Protein AF-0000000078882960 (afdb_homodimer)

Foldseek 3Di:
DPPPPCLFFAAAAEAPQAQNQAQCCVVPVQRHQALVVLLVRLVLCLPPCVVVLRHAEREYEPNQWDQDADPVRETWGDCVRYVVTLLVSQVSSVVSVHAYHYEAECACADPVGGGHCVVPLLRHLLVCVVSVHAEYEYHHPNHDLVCLLPRQQVSLVSNVVNVRHHAYEYQNQQVCVVVVHDDPLQSVLVRHQEYENHDEAHQALVSLVVLVVVCQVCVVPQQVSWRRRYAYASYEQAQQHDHDDLQLSLVSLQLCLLQLHRYYHHYRSVRGDPSSVLNSSLSLSSCSSRASRGGGKHWLDFADDDQRNQWTKIWHAGPPLKMKIKTFGQGDPWWDKDKDFQVSSVADQKWWKAFRSVRDTPGIDGGIDIDTATHSHITMIMIGHD/DPPPPCLFFAAAAEAPQAQNQAQCCVVPVQRHQALVVLLVRLVLCLPPCVVVLRHAEREYEPNQWDQDADPVRETWGDCVRYVVTLLVSQVSSVVSVHAYHYEAECACADPVGGGHPVPPLLRHLLVCVVSVHAEYAYHHPNHDLVCLLPRQQVSLVSNVVNVRHHAYEYQNQCVCVVVVHDDPLQSVLVRHQEYENHDEAHQALVSLVVLVVVCQVCVVPQQVSWRRRYAYASYEQAQQHDHDDLQLSLVSLQQCLLQLHRYYHHYRSVRGDPSSVLNSSLSLSSCSSRASRGGHKHWLDAADDDQRNQWTKIWHAGPPLKMKIKTFGQGDPWWDKDKDFQVSSVADQKWWKAFRSVRDTPGIDGGIDIDTATHSHITMIMIGHD

Solvent-accessible surface area (backbone atoms only — not comparable to full-atom values): 38660 Å² total; per-residue (Å²): 52,92,78,79,52,48,50,36,51,53,31,23,34,34,43,45,64,55,40,46,75,32,72,53,45,87,86,35,61,85,54,18,60,29,51,64,46,56,53,50,49,44,51,43,32,53,72,68,51,35,40,82,69,54,36,37,32,47,27,45,41,72,68,51,52,26,81,56,60,43,98,87,67,36,80,37,53,22,59,85,44,26,68,75,34,62,42,51,49,25,52,54,32,41,73,60,75,33,39,28,24,38,50,51,14,47,5,68,22,25,83,86,67,34,67,32,28,59,94,38,43,59,59,44,37,45,50,42,47,74,29,58,44,35,28,38,40,34,42,51,34,76,46,64,55,85,50,43,80,55,48,51,48,49,42,36,52,36,35,57,70,62,70,51,78,51,50,36,34,31,32,62,40,23,54,22,43,75,71,72,43,82,64,60,54,69,63,46,27,60,46,20,37,26,32,29,61,59,74,82,58,51,39,36,58,67,38,52,52,51,51,53,48,51,50,54,77,40,39,84,67,51,36,80,57,27,30,61,6,13,31,54,31,81,47,63,41,48,56,46,50,39,35,45,10,73,35,34,34,47,30,51,54,51,52,38,23,33,43,28,25,42,49,27,37,16,48,54,76,92,71,47,46,68,68,35,50,53,57,77,58,34,62,60,51,49,46,57,25,49,30,75,61,26,47,38,27,47,70,76,44,66,38,85,50,83,73,39,50,34,30,36,30,33,32,20,65,36,60,94,74,21,34,39,36,35,37,35,22,65,32,44,70,53,64,44,78,48,72,50,51,31,65,82,73,75,46,63,58,49,30,33,37,28,34,47,86,76,70,37,79,76,46,76,36,66,51,38,53,70,46,81,21,44,30,34,14,55,45,44,32,41,39,34,75,107,53,93,79,78,53,47,51,39,50,54,31,24,35,33,44,45,63,56,39,46,76,32,70,53,45,87,86,35,63,86,56,18,59,32,54,64,48,56,52,50,47,43,50,43,31,54,73,67,52,35,42,83,69,51,37,38,34,46,27,45,41,72,70,52,52,28,79,55,60,42,98,86,66,35,81,38,54,22,59,84,45,27,68,75,36,62,41,49,50,25,53,54,34,41,74,61,75,32,37,30,24,38,48,50,14,46,6,68,22,25,83,86,68,34,68,31,27,60,93,38,42,58,59,43,37,45,49,43,48,75,28,57,44,34,28,39,40,34,41,52,34,76,46,66,54,85,50,43,82,56,47,52,47,50,43,35,53,37,35,56,70,63,72,52,80,52,49,37,34,32,32,61,40,22,55,23,44,75,72,72,43,81,66,61,54,70,62,47,27,59,47,20,36,27,30,28,60,60,72,83,57,52,40,37,57,69,40,53,53,50,50,51,49,52,50,54,76,38,38,86,68,51,35,81,59,28,30,60,6,12,29,54,30,82,46,62,40,49,56,47,50,40,33,45,9,73,35,34,35,47,31,53,53,52,50,38,23,33,43,28,25,42,47,27,37,14,49,55,74,93,70,47,45,68,69,36,51,53,55,77,60,34,62,59,50,50,45,57,26,48,29,75,60,28,47,39,27,45,69,76,44,65,37,85,50,81,73,38,50,35,31,37,31,33,32,19,64,37,60,94,74,21,34,39,38,36,38,35,21,64,32,44,70,52,63,44,78,47,72,50,52,32,64,84,73,75,44,63,57,48,30,33,38,29,34,48,86,77,71,38,78,76,47,75,39,66,52,38,55,70,45,82,21,44,30,35,14,56,44,46,32,39,38,35,75,106

Nearest PDB structures (foldseek):
  1ktb-assembly1_A  TM=9.654E-01  e=6.457E-62  Gallus gallus
  3lx9-assembly1_B  TM=9.699E-01  e=4.611E-60  Homo sapiens
  3tv8-assembly1_B  TM=9.678E-01  e=2.195E-60  Homo sapiens
  3igu-assembly1_B  TM=9.590E-01  e=9.686E-60  Homo sapiens
  1r47-assembly1_A  TM=9.610E-01  e=4.871E-55  Homo sapiens

Organism: Nematostella vectensis (NCBI:txid45351)

Structure (mmCIF, N/CA/C/O backbone):
data_AF-0000000078882960-model_v1
#
loop_
_entity.id
_entity.type
_entity.pdbx_description
1 polymer Alpha-galactosidase
#
loop_
_atom_site.group_PDB
_atom_site.id
_atom_site.type_symbol
_atom_site.label_atom_id
_atom_site.label_alt_id
_atom_site.label_comp_id
_atom_site.label_asym_id
_atom_site.label_entity_id
_atom_site.label_seq_id
_atom_site.pdbx_PDB_ins_code
_atom_site.Cartn_x
_atom_site.Cartn_y
_atom_site.Cartn_z
_atom_site.occupancy
_atom_site.B_iso_or_equiv
_atom_site.auth_seq_id
_atom_site.auth_comp_id
_atom_site.auth_asym_id
_atom_site.auth_atom_id
_atom_site.pdbx_PDB_model_num
ATOM 1 N N . MET A 1 1 ? -10.539 -30.156 -17.156 1 72.12 1 MET A N 1
ATOM 2 C CA . MET A 1 1 ? -10.047 -31.531 -17.188 1 72.12 1 MET A CA 1
ATOM 3 C C . MET A 1 1 ? -10.773 -32.406 -16.172 1 72.12 1 MET A C 1
ATOM 5 O O . MET A 1 1 ? -11.125 -31.922 -15.094 1 72.12 1 MET A O 1
ATOM 9 N N . ASP A 1 2 ? -11.188 -33.531 -16.516 1 74.94 2 ASP A N 1
ATOM 10 C CA . ASP A 1 2 ? -11.922 -34.406 -15.617 1 74.94 2 ASP A CA 1
ATOM 11 C C . ASP A 1 2 ? -11.039 -35.562 -15.117 1 74.94 2 ASP A C 1
ATOM 13 O O . ASP A 1 2 ? -11.344 -36.719 -15.344 1 74.94 2 ASP A O 1
ATOM 17 N N . ASP A 1 3 ? -9.938 -35.156 -14.453 1 86.38 3 ASP A N 1
ATOM 18 C CA . ASP A 1 3 ? -9 -36.188 -13.992 1 86.38 3 ASP A CA 1
ATOM 19 C C . ASP A 1 3 ? -8.914 -36.188 -12.469 1 86.38 3 ASP A C 1
ATOM 21 O O . ASP A 1 3 ? -8.039 -36.844 -11.898 1 86.38 3 ASP A O 1
ATOM 25 N N . GLY A 1 4 ? -9.75 -35.375 -11.82 1 88.62 4 GLY A N 1
ATOM 26 C CA . GLY A 1 4 ? -9.82 -35.375 -10.367 1 88.62 4 GLY A CA 1
ATOM 27 C C . GLY A 1 4 ? -8.891 -34.375 -9.727 1 88.62 4 GLY A C 1
ATOM 28 O O . GLY A 1 4 ? -8.883 -34.219 -8.5 1 88.62 4 GLY A O 1
ATOM 29 N N . LEU A 1 5 ? -8.133 -33.688 -10.492 1 93.25 5 LEU A N 1
ATOM 30 C CA . LEU A 1 5 ? -7.262 -32.656 -9.969 1 93.25 5 LEU A CA 1
ATOM 31 C C . LEU A 1 5 ? -7.988 -31.312 -9.914 1 93.25 5 LEU A C 1
ATOM 33 O O . LEU A 1 5 ? -8.953 -31.094 -10.648 1 93.25 5 LEU A O 1
ATOM 37 N N . ALA A 1 6 ? -7.574 -30.453 -8.992 1 96.56 6 ALA A N 1
ATOM 38 C CA . ALA A 1 6 ? -8.016 -29.062 -8.898 1 96.56 6 ALA A CA 1
ATOM 39 C C . ALA A 1 6 ? -9.539 -28.984 -8.773 1 96.56 6 ALA A C 1
ATOM 41 O O . ALA A 1 6 ? -10.18 -28.219 -9.492 1 96.56 6 ALA A O 1
ATOM 42 N N . LEU A 1 7 ? -10.117 -29.781 -7.945 1 97.62 7 LEU A N 1
ATOM 43 C CA . LEU A 1 7 ? -11.562 -29.719 -7.746 1 97.62 7 LEU A CA 1
ATOM 44 C C . LEU A 1 7 ? -11.961 -28.453 -7.012 1 97.62 7 LEU A C 1
ATOM 46 O O . LEU A 1 7 ? -13.133 -28.047 -7.043 1 97.62 7 LEU A O 1
ATOM 50 N N . THR A 1 8 ? -11.07 -27.875 -6.254 1 98.25 8 THR A N 1
ATOM 51 C CA . THR A 1 8 ? -11.078 -26.516 -5.754 1 98.25 8 THR A CA 1
ATOM 52 C C . THR A 1 8 ? -9.836 -25.75 -6.215 1 98.25 8 THR A C 1
ATOM 54 O O . THR A 1 8 ? -8.867 -26.359 -6.68 1 98.25 8 THR A O 1
ATOM 57 N N . PRO A 1 9 ? -9.891 -24.453 -6.195 1 98.75 9 PRO A N 1
ATOM 58 C CA . PRO A 1 9 ? -8.688 -23.734 -6.633 1 98.75 9 PRO A CA 1
ATOM 59 C C . PRO A 1 9 ? -7.438 -24.156 -5.863 1 98.75 9 PRO A C 1
ATOM 61 O O . PRO A 1 9 ? -7.461 -24.234 -4.633 1 98.75 9 PRO A O 1
ATOM 64 N N . PRO A 1 10 ? -6.379 -24.469 -6.594 1 98.81 10 PRO A N 1
ATOM 65 C CA . PRO A 1 10 ? -5.164 -24.891 -5.891 1 98.81 10 PRO A CA 1
ATOM 66 C C . PRO A 1 10 ? -4.555 -23.766 -5.055 1 98.81 10 PRO A C 1
ATOM 68 O O . PRO A 1 10 ? -4.742 -22.594 -5.371 1 98.81 10 PRO A O 1
ATOM 71 N N . MET A 1 11 ? -3.871 -24.125 -4.004 1 98.94 11 MET A N 1
ATOM 72 C CA . MET A 1 11 ? -3.207 -23.172 -3.105 1 98.94 11 MET A CA 1
ATOM 73 C C . MET A 1 11 ? -1.736 -23.547 -2.93 1 98.94 11 MET A C 1
ATOM 75 O O . MET A 1 11 ? -1.387 -24.719 -2.865 1 98.94 11 MET A O 1
ATOM 79 N N . GLY A 1 12 ? -0.913 -22.562 -2.865 1 98.88 12 GLY A N 1
ATOM 80 C CA . GLY A 1 12 ? 0.5 -22.828 -2.646 1 98.88 12 GLY A CA 1
ATOM 81 C C . GLY A 1 12 ? 1.344 -21.562 -2.584 1 98.88 12 GLY A C 1
ATOM 82 O O . GLY A 1 12 ? 0.881 -20.531 -2.111 1 98.88 12 GLY A O 1
ATOM 83 N N . TRP A 1 13 ? 2.588 -21.734 -2.809 1 98.88 13 TRP A N 1
ATOM 84 C CA . TRP A 1 13 ? 3.609 -20.688 -2.863 1 98.88 13 TRP A CA 1
ATOM 85 C C . TRP A 1 13 ? 4.371 -20.75 -4.184 1 98.88 13 TRP A C 1
ATOM 87 O O . TRP A 1 13 ? 4.691 -21.828 -4.676 1 98.88 13 TRP A O 1
ATOM 97 N N . MET A 1 14 ? 4.602 -19.594 -4.75 1 98.81 14 MET A N 1
ATOM 98 C CA . MET A 1 14 ? 5.359 -19.516 -5.992 1 98.81 14 MET A CA 1
ATOM 99 C C . MET A 1 14 ? 6.352 -18.359 -5.945 1 98.81 14 MET A C 1
ATOM 101 O O . MET A 1 14 ? 6.016 -17.266 -5.48 1 98.81 14 MET A O 1
ATOM 105 N N . ALA A 1 15 ? 7.449 -18.422 -6.477 1 98.44 15 ALA A N 1
ATOM 106 C CA . ALA A 1 15 ? 8.609 -17.578 -6.18 1 98.44 15 ALA A CA 1
ATOM 107 C C . ALA A 1 15 ? 8.547 -16.266 -6.945 1 98.44 15 ALA A C 1
ATOM 109 O O . ALA A 1 15 ? 9.18 -15.281 -6.555 1 98.44 15 ALA A O 1
ATOM 110 N N . TRP A 1 16 ? 7.812 -16.156 -7.961 1 98.25 16 TRP A N 1
ATOM 111 C CA . TRP A 1 16 ? 8.109 -15.219 -9.039 1 98.25 16 TRP A CA 1
ATOM 112 C C . TRP A 1 16 ? 7.938 -13.773 -8.562 1 98.25 16 TRP A C 1
ATOM 114 O O . TRP A 1 16 ? 8.828 -12.945 -8.75 1 98.25 16 TRP A O 1
ATOM 124 N N . GLU A 1 17 ? 6.863 -13.445 -7.934 1 97.94 17 GLU A N 1
ATOM 125 C CA . GLU A 1 17 ? 6.566 -12.039 -7.668 1 97.94 17 GLU A CA 1
ATOM 126 C C . GLU A 1 17 ? 7.492 -11.477 -6.59 1 97.94 17 GLU A C 1
ATOM 128 O O . GLU A 1 17 ? 7.637 -10.258 -6.465 1 97.94 17 GLU A O 1
ATOM 133 N N . ARG A 1 18 ? 8.117 -12.336 -5.801 1 97.88 18 ARG A N 1
ATOM 134 C CA . ARG A 1 18 ? 9 -11.875 -4.738 1 97.88 18 ARG A CA 1
ATOM 135 C C . ARG A 1 18 ? 10.461 -11.938 -5.176 1 97.88 18 ARG A C 1
ATOM 137 O O . ARG A 1 18 ? 11.234 -11.016 -4.914 1 97.88 18 ARG A O 1
ATOM 144 N N . PHE A 1 19 ? 10.867 -13.031 -5.859 1 98.12 19 PHE A N 1
ATOM 145 C CA . PHE A 1 19 ? 12.289 -13.297 -6.047 1 98.12 19 PHE A CA 1
ATOM 146 C C . PHE A 1 19 ? 12.68 -13.156 -7.512 1 98.12 19 PHE A C 1
ATOM 148 O O . PHE A 1 19 ? 13.859 -13.07 -7.84 1 98.12 19 PHE A O 1
ATOM 155 N N . ARG A 1 20 ? 11.719 -13.195 -8.383 1 97.38 20 ARG A N 1
ATOM 156 C CA . ARG A 1 20 ? 11.945 -12.992 -9.812 1 97.38 20 ARG A CA 1
ATOM 157 C C . ARG A 1 20 ? 13.07 -13.891 -10.32 1 97.38 20 ARG A C 1
ATOM 159 O O . ARG A 1 20 ? 13.172 -15.055 -9.922 1 97.38 20 ARG A O 1
ATOM 166 N N . CYS A 1 21 ? 13.719 -13.5 -11.352 1 97.94 21 CYS A N 1
ATOM 167 C CA . CYS A 1 21 ? 14.836 -14.25 -11.922 1 97.94 21 CYS A CA 1
ATOM 168 C C . CYS A 1 21 ? 16.156 -13.812 -11.297 1 97.94 21 CYS A C 1
ATOM 170 O O . CYS A 1 21 ? 17.109 -13.5 -12.016 1 97.94 21 CYS A O 1
ATOM 172 N N . ASN A 1 22 ? 16.156 -13.727 -9.969 1 97.88 22 ASN A N 1
ATOM 173 C CA . ASN A 1 22 ? 17.422 -13.445 -9.281 1 97.88 22 ASN A CA 1
ATOM 174 C C . ASN A 1 22 ? 18.328 -14.664 -9.273 1 97.88 22 ASN A C 1
ATOM 176 O O . ASN A 1 22 ? 18.125 -15.594 -8.492 1 97.88 22 ASN A O 1
ATOM 180 N N . VAL A 1 23 ? 19.422 -14.625 -10.062 1 98.12 23 VAL A N 1
ATOM 181 C CA . VAL A 1 23 ? 20.312 -15.773 -10.148 1 98.12 23 VAL A CA 1
ATOM 182 C C . VAL A 1 23 ? 21.688 -15.406 -9.602 1 98.12 23 VAL A C 1
ATOM 184 O O . VAL A 1 23 ? 22.672 -16.125 -9.828 1 98.12 23 VAL A O 1
ATOM 187 N N . ASP A 1 24 ? 21.797 -14.25 -8.977 1 97 24 ASP A N 1
ATOM 188 C CA . ASP A 1 24 ? 23.047 -13.828 -8.359 1 97 24 ASP A CA 1
ATOM 189 C C . ASP A 1 24 ? 23.188 -14.391 -6.945 1 97 24 ASP A C 1
ATOM 191 O O . ASP A 1 24 ? 23.125 -13.648 -5.965 1 97 24 ASP A O 1
ATOM 195 N N . CYS A 1 25 ? 23.547 -15.633 -6.871 1 97.75 25 CYS A N 1
ATOM 196 C CA . CYS A 1 25 ? 23.594 -16.312 -5.582 1 97.75 25 CYS A CA 1
ATOM 197 C C . CYS A 1 25 ? 24.875 -15.977 -4.828 1 97.75 25 CYS A C 1
ATOM 199 O O . CYS A 1 25 ? 24.969 -16.188 -3.617 1 97.75 25 CYS A O 1
ATOM 201 N N . ASP A 1 26 ? 25.828 -15.414 -5.484 1 97.06 26 ASP A N 1
ATOM 202 C CA . ASP A 1 26 ? 27.078 -15.016 -4.836 1 97.06 26 ASP A CA 1
ATOM 203 C C . ASP A 1 26 ? 26.859 -13.805 -3.932 1 97.06 26 ASP A C 1
ATOM 205 O O . ASP A 1 26 ? 27.359 -13.773 -2.801 1 97.06 26 ASP A O 1
ATOM 209 N N . ASN A 1 27 ? 26.078 -12.859 -4.457 1 95.25 27 ASN A N 1
ATOM 210 C CA . ASN A 1 27 ? 25.922 -11.609 -3.729 1 95.25 27 ASN A CA 1
ATOM 211 C C . ASN A 1 27 ? 24.578 -11.539 -3.006 1 95.25 27 ASN A C 1
ATOM 213 O O . ASN A 1 27 ? 24.375 -10.688 -2.137 1 95.25 27 ASN A O 1
ATOM 217 N N . ASP A 1 28 ? 23.688 -12.445 -3.35 1 96.56 28 ASP A N 1
ATOM 218 C CA . ASP A 1 28 ? 22.359 -12.453 -2.744 1 96.56 28 ASP A CA 1
ATOM 219 C C . ASP A 1 28 ? 21.891 -13.883 -2.477 1 96.56 28 ASP A C 1
ATOM 221 O O . ASP A 1 28 ? 20.828 -14.289 -2.939 1 96.56 28 ASP A O 1
ATOM 225 N N . PRO A 1 29 ? 22.609 -14.602 -1.669 1 96 29 PRO A N 1
ATOM 226 C CA . PRO A 1 29 ? 22.391 -16.047 -1.517 1 96 29 PRO A CA 1
ATOM 227 C C . PRO A 1 29 ? 21.031 -16.375 -0.885 1 96 29 PRO A C 1
ATOM 229 O O . PRO A 1 29 ? 20.5 -17.453 -1.104 1 96 29 PRO A O 1
ATOM 232 N N . ASP A 1 30 ? 20.453 -15.391 -0.151 1 95.69 30 ASP A N 1
ATOM 233 C CA . ASP A 1 30 ? 19.234 -15.719 0.578 1 95.69 30 ASP A CA 1
ATOM 234 C C . ASP A 1 30 ? 18 -15.445 -0.278 1 95.69 30 ASP A C 1
ATOM 236 O O . ASP A 1 30 ? 16.891 -15.875 0.061 1 95.69 30 ASP A O 1
ATOM 240 N N . GLU A 1 31 ? 18.219 -14.789 -1.434 1 96.94 31 GLU A N 1
ATOM 241 C CA . GLU A 1 31 ? 17.031 -14.398 -2.199 1 96.94 31 GLU A CA 1
ATOM 242 C C . GLU A 1 31 ? 17.172 -14.797 -3.666 1 96.94 31 GLU A C 1
ATOM 244 O O . GLU A 1 31 ? 16.312 -14.477 -4.484 1 96.94 31 GLU A O 1
ATOM 249 N N . CYS A 1 32 ? 18.25 -15.484 -4.02 1 97.94 32 CYS A N 1
ATOM 250 C CA . CYS A 1 32 ? 18.406 -15.969 -5.387 1 97.94 32 CYS A CA 1
ATOM 251 C C . CYS A 1 32 ? 17.656 -17.281 -5.594 1 97.94 32 CYS A C 1
ATOM 253 O O . CYS A 1 32 ? 17.344 -17.984 -4.629 1 97.94 32 CYS A O 1
ATOM 255 N N . ILE A 1 33 ? 17.359 -17.609 -6.855 1 98.69 33 ILE A N 1
ATOM 256 C CA . ILE A 1 33 ? 16.688 -18.844 -7.242 1 98.69 33 ILE A CA 1
ATOM 257 C C . ILE A 1 33 ? 17.656 -20.016 -7.109 1 98.69 33 ILE A C 1
ATOM 259 O O . ILE A 1 33 ? 18.406 -20.312 -8.039 1 98.69 33 ILE A O 1
ATOM 263 N N . HIS A 1 34 ? 17.609 -20.656 -5.969 1 98.19 34 HIS A N 1
ATOM 264 C CA . HIS A 1 34 ? 18.438 -21.797 -5.566 1 98.19 34 HIS A CA 1
ATOM 265 C C . HIS A 1 34 ? 17.641 -22.812 -4.785 1 98.19 34 HIS A C 1
ATOM 267 O O . HIS A 1 34 ? 16.641 -22.469 -4.152 1 98.19 34 HIS A O 1
ATOM 273 N N . GLU A 1 35 ? 18.047 -24.094 -4.84 1 98.12 35 GLU A N 1
ATOM 274 C CA . GLU A 1 35 ? 17.281 -25.156 -4.215 1 98.12 35 GLU A CA 1
ATOM 275 C C . GLU A 1 35 ? 17.031 -24.875 -2.74 1 98.12 35 GLU A C 1
ATOM 277 O O . GLU A 1 35 ? 15.969 -25.203 -2.211 1 98.12 35 GLU A O 1
ATOM 282 N N . ARG A 1 36 ? 17.953 -24.156 -2.053 1 98.38 36 ARG A N 1
ATOM 283 C CA . ARG A 1 36 ? 17.797 -23.875 -0.627 1 98.38 36 ARG A CA 1
ATOM 284 C C . ARG A 1 36 ? 16.641 -22.922 -0.369 1 98.38 36 ARG A C 1
ATOM 286 O O . ARG A 1 36 ? 15.992 -23 0.676 1 98.38 36 ARG A O 1
ATOM 293 N N . LEU A 1 37 ? 16.406 -21.969 -1.275 1 98.75 37 LEU A N 1
ATOM 294 C CA . LEU A 1 37 ? 15.266 -21.078 -1.144 1 98.75 37 LEU A CA 1
ATOM 295 C C . LEU A 1 37 ? 13.961 -21.859 -1.082 1 98.75 37 LEU A C 1
ATOM 297 O O . LEU A 1 37 ? 13.141 -21.641 -0.193 1 98.75 37 LEU A O 1
ATOM 301 N N . PHE A 1 38 ? 13.828 -22.797 -1.964 1 98.88 38 PHE A N 1
ATOM 302 C CA . PHE A 1 38 ? 12.586 -23.562 -2.057 1 98.88 38 PHE A CA 1
ATOM 303 C C . PHE A 1 38 ? 12.469 -24.531 -0.891 1 98.88 38 PHE A C 1
ATOM 305 O O . PHE A 1 38 ? 11.367 -24.766 -0.384 1 98.88 38 PHE A O 1
ATOM 312 N N . MET A 1 39 ? 13.594 -25.125 -0.463 1 98.88 39 MET A N 1
ATOM 313 C CA . MET A 1 39 ? 13.578 -25.953 0.74 1 98.88 39 MET A CA 1
ATOM 314 C C . MET A 1 39 ? 13.133 -25.141 1.953 1 98.88 39 MET A C 1
ATOM 316 O O . MET A 1 39 ? 12.32 -25.594 2.756 1 98.88 39 MET A O 1
ATOM 320 N N . ALA A 1 40 ? 13.641 -23.906 2.07 1 98.75 40 ALA A N 1
ATOM 321 C CA . ALA A 1 40 ? 13.281 -23.031 3.195 1 98.75 40 ALA A CA 1
ATOM 322 C C . ALA A 1 40 ? 11.797 -22.688 3.164 1 98.75 40 ALA A C 1
ATOM 324 O O . ALA A 1 40 ? 11.141 -22.656 4.203 1 98.75 40 ALA A O 1
ATOM 325 N N . MET A 1 41 ? 11.281 -22.375 2.004 1 98.75 41 MET A N 1
ATOM 326 C CA . MET A 1 41 ? 9.859 -22.078 1.884 1 98.75 41 MET A CA 1
ATOM 327 C C . MET A 1 41 ? 9.008 -23.281 2.248 1 98.75 41 MET A C 1
ATOM 329 O O . MET A 1 41 ? 7.973 -23.156 2.9 1 98.75 41 MET A O 1
ATOM 333 N N . ALA A 1 42 ? 9.461 -24.484 1.813 1 98.88 42 ALA A N 1
ATOM 334 C CA . ALA A 1 42 ? 8.758 -25.703 2.18 1 98.88 42 ALA A CA 1
ATOM 335 C C . ALA A 1 42 ? 8.727 -25.891 3.695 1 98.88 42 ALA A C 1
ATOM 337 O O . ALA A 1 42 ? 7.691 -26.234 4.262 1 98.88 42 ALA A O 1
ATOM 338 N N . ASP A 1 43 ? 9.852 -25.641 4.328 1 98.81 43 ASP A N 1
ATOM 339 C CA . ASP A 1 43 ? 9.93 -25.766 5.781 1 98.81 43 ASP A CA 1
ATOM 340 C C . ASP A 1 43 ? 8.961 -24.797 6.465 1 98.81 43 ASP A C 1
ATOM 342 O O . ASP A 1 43 ? 8.258 -25.188 7.402 1 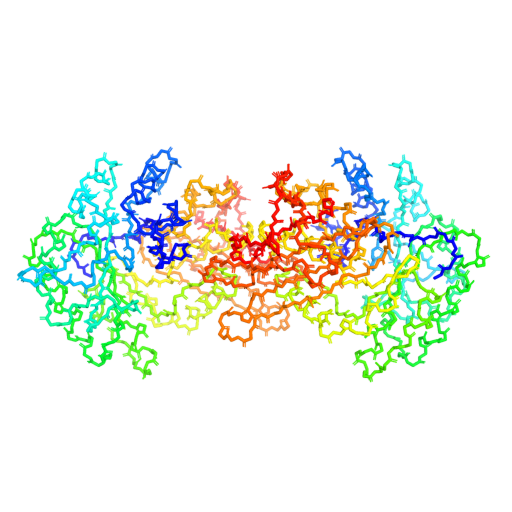98.81 43 ASP A O 1
ATOM 346 N N . GLU A 1 44 ? 8.969 -23.562 5.992 1 98.62 44 GLU A N 1
ATOM 347 C CA . GLU A 1 44 ? 8.07 -22.578 6.578 1 98.62 44 GLU A CA 1
ATOM 348 C C . GLU A 1 44 ? 6.613 -22.969 6.387 1 98.62 44 GLU A C 1
ATOM 350 O O . GLU A 1 44 ? 5.789 -22.781 7.285 1 98.62 44 GLU A O 1
ATOM 355 N N . MET A 1 45 ? 6.27 -23.469 5.227 1 98.62 45 MET A N 1
ATOM 356 C CA . MET A 1 45 ? 4.891 -23.844 4.938 1 98.62 45 MET A CA 1
ATOM 357 C C . MET A 1 45 ? 4.445 -25 5.828 1 98.62 45 MET A C 1
ATOM 359 O O . MET A 1 45 ? 3.287 -25.062 6.246 1 98.62 45 MET A O 1
ATOM 363 N N . MET A 1 46 ? 5.332 -25.891 6.09 1 97.5 46 MET A N 1
ATOM 364 C CA . MET A 1 46 ? 5.02 -27.031 6.938 1 97.5 46 MET A CA 1
ATOM 365 C C . MET A 1 46 ? 4.887 -26.609 8.398 1 97.5 46 MET A C 1
ATOM 367 O O . MET A 1 46 ? 3.994 -27.078 9.109 1 97.5 46 MET A O 1
ATOM 371 N N . CYS A 1 47 ? 5.648 -25.609 8.906 1 94.19 47 CYS A N 1
ATOM 372 C CA . CYS A 1 47 ? 5.789 -25.344 10.328 1 94.19 47 CYS A CA 1
ATOM 373 C C . CYS A 1 47 ? 4.867 -24.203 10.758 1 94.19 47 CYS A C 1
ATOM 375 O O . CYS A 1 47 ? 4.559 -24.062 11.945 1 94.19 47 CYS A O 1
ATOM 377 N N . ASP A 1 48 ? 4.387 -23.469 9.852 1 94.31 48 ASP A N 1
ATOM 378 C CA . ASP A 1 48 ? 3.75 -22.219 10.273 1 94.31 48 ASP A CA 1
ATOM 379 C C . ASP A 1 48 ? 2.277 -22.203 9.867 1 94.31 48 ASP A C 1
ATOM 381 O O . ASP A 1 48 ? 1.724 -21.125 9.602 1 94.31 48 ASP A O 1
ATOM 385 N N . GLY A 1 49 ? 1.693 -23.375 9.703 1 97.19 49 GLY A N 1
ATOM 386 C CA . GLY A 1 49 ? 0.246 -23.469 9.594 1 97.19 49 GLY A CA 1
ATOM 387 C C . GLY A 1 49 ? -0.249 -23.391 8.156 1 97.19 49 GLY A C 1
ATOM 388 O O . GLY A 1 49 ? -1.435 -23.594 7.895 1 97.19 49 GLY A O 1
ATOM 389 N N . TYR A 1 50 ? 0.63 -23.125 7.227 1 98.69 50 TYR A N 1
ATOM 390 C CA . TYR A 1 50 ? 0.218 -22.953 5.836 1 98.69 50 TYR A CA 1
ATOM 391 C C . TYR A 1 50 ? -0.276 -24.266 5.25 1 98.69 50 TYR A C 1
ATOM 393 O O . TYR A 1 50 ? -1.308 -24.312 4.574 1 98.69 50 TYR A O 1
ATOM 401 N N . LEU A 1 51 ? 0.43 -25.344 5.492 1 98.5 51 LEU A N 1
ATOM 402 C CA . LEU A 1 51 ? 0.006 -26.656 5.016 1 98.5 51 LEU A CA 1
ATOM 403 C C . LEU A 1 51 ? -1.371 -27.016 5.566 1 98.5 51 LEU A C 1
ATOM 405 O O . LEU A 1 51 ? -2.24 -27.484 4.824 1 98.5 51 LEU A O 1
ATOM 409 N N . GLU A 1 52 ? -1.593 -26.781 6.824 1 98.25 52 GLU A N 1
ATOM 410 C CA . GLU A 1 52 ? -2.873 -27.062 7.465 1 98.25 52 GLU A CA 1
ATOM 411 C C . GLU A 1 52 ? -3.992 -26.219 6.867 1 98.25 52 GLU A C 1
ATOM 413 O O . GLU A 1 52 ? -5.137 -26.672 6.773 1 98.25 52 GLU A O 1
ATOM 418 N N . ALA A 1 53 ? -3.602 -25 6.418 1 98.69 53 ALA A N 1
ATOM 419 C CA . ALA A 1 53 ? -4.59 -24.094 5.852 1 98.69 53 ALA A CA 1
ATOM 420 C C . ALA A 1 53 ? -4.926 -24.469 4.414 1 98.69 53 ALA A C 1
ATOM 422 O O . ALA A 1 53 ? -5.879 -23.938 3.83 1 98.69 53 ALA A O 1
ATOM 423 N N . GLY A 1 54 ? -4.129 -25.328 3.801 1 98.62 54 GLY A N 1
ATOM 424 C CA . GLY A 1 54 ? -4.465 -25.812 2.475 1 98.62 54 GLY A CA 1
ATOM 425 C C . GLY A 1 54 ? -3.428 -25.469 1.426 1 98.62 54 GLY A C 1
ATOM 426 O O . GLY A 1 54 ? -3.533 -25.891 0.273 1 98.62 54 GLY A O 1
ATOM 427 N N . TYR A 1 55 ? -2.418 -24.703 1.856 1 98.88 55 TYR A N 1
ATOM 428 C CA . TYR A 1 55 ? -1.332 -24.406 0.929 1 98.88 55 TYR A CA 1
ATOM 429 C C . TYR A 1 55 ? -0.435 -25.625 0.732 1 98.88 55 TYR A C 1
ATOM 431 O O . TYR A 1 55 ? 0.327 -26 1.629 1 98.88 55 TYR A O 1
ATOM 439 N N . LYS A 1 56 ? -0.406 -26.141 -0.535 1 98.5 56 LYS A N 1
ATOM 440 C CA . LYS A 1 56 ? 0.2 -27.453 -0.693 1 98.5 56 LYS A CA 1
ATOM 441 C C . LYS A 1 56 ? 1.36 -27.406 -1.684 1 98.5 56 LYS A C 1
ATOM 443 O O . LYS A 1 56 ? 2.229 -28.281 -1.668 1 98.5 56 LYS A O 1
ATOM 448 N N . TYR A 1 57 ? 1.399 -26.453 -2.525 1 98.88 57 TYR A N 1
ATOM 449 C CA . TYR A 1 57 ? 2.369 -26.453 -3.615 1 98.88 57 TYR A CA 1
ATOM 450 C C . TYR A 1 57 ? 3.502 -25.469 -3.336 1 98.88 57 TYR A C 1
ATOM 452 O O . TYR A 1 57 ? 3.26 -24.344 -2.904 1 98.88 57 TYR A O 1
ATOM 460 N N . VAL A 1 58 ? 4.676 -25.859 -3.498 1 98.94 58 VAL A N 1
ATOM 461 C CA . VAL A 1 58 ? 5.863 -25.016 -3.592 1 98.94 58 VAL A CA 1
ATOM 462 C C . VAL A 1 58 ? 6.355 -24.969 -5.035 1 98.94 58 VAL A C 1
ATOM 464 O O . VAL A 1 58 ? 6.883 -25.953 -5.551 1 98.94 58 VAL A O 1
ATOM 467 N N . CYS A 1 59 ? 6.242 -23.812 -5.676 1 98.88 59 CYS A N 1
ATOM 468 C CA . CYS A 1 59 ? 6.441 -23.766 -7.121 1 98.88 59 CYS A CA 1
ATOM 469 C C . CYS A 1 59 ? 7.652 -22.906 -7.48 1 98.88 59 CYS A C 1
ATOM 471 O O . CYS A 1 59 ? 7.734 -21.75 -7.078 1 98.88 59 CYS A O 1
ATOM 473 N N . ILE A 1 60 ? 8.453 -23.578 -8.258 1 98.56 60 ILE A N 1
ATOM 474 C CA . ILE A 1 60 ? 9.555 -22.859 -8.898 1 98.56 60 ILE A CA 1
ATOM 475 C C . ILE A 1 60 ? 9.047 -22.141 -10.148 1 98.56 60 ILE A C 1
ATOM 477 O O . ILE A 1 60 ? 8.281 -22.719 -10.938 1 98.56 60 ILE A O 1
ATOM 481 N N . ASP A 1 61 ? 9.281 -20.984 -10.344 1 98.25 61 ASP A N 1
ATOM 482 C CA . ASP A 1 61 ? 9 -20.281 -11.594 1 98.25 61 ASP A CA 1
ATOM 483 C C . ASP A 1 61 ? 10.25 -20.203 -12.477 1 98.25 61 ASP A C 1
ATOM 485 O O . ASP A 1 61 ? 11.086 -21.109 -12.438 1 98.25 61 ASP A O 1
ATOM 489 N N . ASP A 1 62 ? 10.383 -19.312 -13.383 1 98.44 62 ASP A N 1
ATOM 490 C CA . ASP A 1 62 ? 11.445 -19.234 -14.383 1 98.44 62 ASP A CA 1
ATOM 491 C C . ASP A 1 62 ? 12.82 -19.156 -13.727 1 98.44 62 ASP A C 1
ATOM 493 O O . ASP A 1 62 ? 12.922 -19 -12.508 1 98.44 62 ASP A O 1
ATOM 497 N N . CYS A 1 63 ? 13.875 -19.469 -14.477 1 98.5 63 CYS A N 1
ATOM 498 C CA . CYS A 1 63 ? 15.281 -19.234 -14.18 1 98.5 63 CYS A CA 1
ATOM 499 C C . CYS A 1 63 ? 15.859 -20.375 -13.336 1 98.5 63 CYS A C 1
ATOM 501 O O . CYS A 1 63 ? 16.906 -20.203 -12.695 1 98.5 63 CYS A O 1
ATOM 503 N N . TRP A 1 64 ? 15.266 -21.531 -13.281 1 98.69 64 TRP A N 1
ATOM 504 C CA . TRP A 1 64 ? 15.82 -22.672 -12.562 1 98.69 64 TRP A CA 1
ATOM 505 C C . TRP A 1 64 ? 16.75 -23.484 -13.461 1 98.69 64 TRP A C 1
ATOM 507 O O . TRP A 1 64 ? 17.609 -24.219 -12.977 1 98.69 64 TRP A O 1
ATOM 517 N N . THR A 1 65 ? 16.594 -23.375 -14.766 1 98.56 65 THR A N 1
ATOM 518 C CA . THR A 1 65 ? 17.281 -24.234 -15.719 1 98.56 65 THR A CA 1
ATOM 519 C C . THR A 1 65 ? 18.703 -23.734 -15.969 1 98.56 65 THR A C 1
ATOM 521 O O . THR A 1 65 ? 19 -22.562 -15.758 1 98.56 65 THR A O 1
ATOM 524 N N . SER A 1 66 ? 19.453 -24.688 -16.406 1 97.88 66 SER A N 1
ATOM 525 C CA . SER A 1 66 ? 20.688 -24.312 -17.094 1 97.88 66 SER A CA 1
ATOM 526 C C . SER A 1 66 ? 20.375 -23.656 -18.438 1 97.88 66 SER A C 1
ATOM 528 O O . SER A 1 66 ? 19.297 -23.844 -19 1 97.88 66 SER A O 1
ATOM 530 N N . LYS A 1 67 ? 21.344 -22.906 -18.938 1 97.12 67 LYS A N 1
ATOM 531 C CA . LYS A 1 67 ? 21.188 -22.266 -20.234 1 97.12 67 LYS A CA 1
ATOM 532 C C . LYS A 1 67 ? 21.266 -23.281 -21.375 1 97.12 67 LYS A C 1
ATOM 534 O O . LYS A 1 67 ? 20.734 -23.047 -22.469 1 97.12 67 LYS A O 1
ATOM 539 N N . ASP A 1 68 ? 21.875 -24.391 -21.031 1 96.25 68 ASP A N 1
ATOM 540 C CA . ASP A 1 68 ? 22.016 -25.453 -22.031 1 96.25 68 ASP A CA 1
ATOM 541 C C . ASP A 1 68 ? 21.219 -26.688 -21.625 1 96.25 68 ASP A C 1
ATOM 543 O O . ASP A 1 68 ? 21.156 -27.031 -20.438 1 96.25 68 ASP A O 1
ATOM 547 N N . ARG A 1 69 ? 20.594 -27.391 -22.609 1 97.19 69 ARG A N 1
ATOM 548 C CA . ARG A 1 69 ? 19.953 -28.672 -22.375 1 97.19 69 ARG A CA 1
ATOM 549 C C . ARG A 1 69 ? 20.984 -29.766 -22.141 1 97.19 69 ARG A C 1
ATOM 551 O O . ARG A 1 69 ? 22.156 -29.594 -22.484 1 97.19 69 ARG A O 1
ATOM 558 N N . GLY A 1 70 ? 20.547 -30.859 -21.609 1 94.88 70 GLY A N 1
ATOM 559 C CA . GLY A 1 70 ? 21.406 -32 -21.375 1 94.88 70 GLY A CA 1
ATOM 560 C C . GLY A 1 70 ? 21.812 -32.719 -22.641 1 94.88 70 GLY A C 1
ATOM 561 O O . GLY A 1 70 ? 21.375 -32.344 -23.734 1 94.88 70 GLY A O 1
ATOM 562 N N . PRO A 1 71 ? 22.625 -33.719 -22.469 1 94.88 71 PRO A N 1
ATOM 563 C CA . PRO A 1 71 ? 23.188 -34.406 -23.625 1 94.88 71 PRO A CA 1
ATOM 564 C C . PRO A 1 71 ? 22.125 -35.094 -24.484 1 94.88 71 PRO A C 1
ATOM 566 O O . PRO A 1 71 ? 22.312 -35.281 -25.688 1 94.88 71 PRO A O 1
ATOM 569 N N . ASN A 1 72 ? 21.016 -35.438 -23.953 1 94.88 72 ASN A N 1
ATOM 570 C CA . ASN A 1 72 ? 19.938 -36.094 -24.688 1 94.88 72 ASN A CA 1
ATOM 571 C C . ASN A 1 72 ? 18.828 -35.094 -25.047 1 94.88 72 ASN A C 1
ATOM 573 O O . ASN A 1 72 ? 17.703 -35.5 -25.375 1 94.88 72 ASN A O 1
ATOM 577 N N . GLY A 1 73 ? 19.062 -33.812 -24.766 1 96.38 73 GLY A N 1
ATOM 578 C CA . GLY A 1 73 ? 18.125 -32.781 -25.125 1 96.38 73 GLY A CA 1
ATOM 579 C C . GLY A 1 73 ? 17.109 -32.469 -24.047 1 96.38 73 GLY A C 1
ATOM 580 O O . GLY A 1 73 ? 16.141 -31.75 -24.281 1 96.38 73 GLY A O 1
ATOM 581 N N . GLU A 1 74 ? 17.328 -33 -22.906 1 96.5 74 GLU A N 1
ATOM 582 C CA . GLU A 1 74 ? 16.391 -32.781 -21.812 1 96.5 74 GLU A CA 1
ATOM 583 C C . GLU A 1 74 ? 16.703 -31.469 -21.094 1 96.5 74 GLU A C 1
ATOM 585 O O . GLU A 1 74 ? 17.844 -31 -21.094 1 96.5 74 GLU A O 1
ATOM 590 N N . LEU A 1 75 ? 15.656 -30.844 -20.562 1 98.31 75 LEU A N 1
ATOM 591 C CA . LEU A 1 75 ? 15.891 -29.734 -19.641 1 98.31 75 LEU A CA 1
ATOM 592 C C . LEU A 1 75 ? 16.656 -30.203 -18.406 1 98.31 75 LEU A C 1
ATOM 594 O O . LEU A 1 75 ? 16.516 -31.344 -17.969 1 98.31 75 LEU A O 1
ATOM 598 N N . GLN A 1 76 ? 17.516 -29.391 -17.922 1 98 76 GLN A N 1
ATOM 599 C CA . GLN A 1 76 ? 18.266 -29.688 -16.703 1 98 76 GLN A CA 1
ATOM 600 C C . GLN A 1 76 ? 18.391 -28.469 -15.812 1 98 76 GLN A C 1
ATOM 602 O O . GLN A 1 76 ? 18.438 -27.344 -16.297 1 98 76 GLN A O 1
ATOM 607 N N . ALA A 1 77 ? 18.438 -28.688 -14.539 1 98.5 77 ALA A N 1
ATOM 608 C CA . ALA A 1 77 ? 18.594 -27.594 -13.578 1 98.5 77 ALA A CA 1
ATOM 609 C C . ALA A 1 77 ? 20.016 -27.031 -13.602 1 98.5 77 ALA A C 1
ATOM 611 O O . ALA A 1 77 ? 20.969 -27.75 -13.914 1 98.5 77 ALA A O 1
ATOM 612 N N . ASP A 1 78 ? 20.109 -25.734 -13.344 1 98.5 78 ASP A N 1
ATOM 613 C CA . ASP A 1 78 ? 21.438 -25.188 -13.156 1 98.5 78 ASP A CA 1
ATOM 614 C C . ASP A 1 78 ? 22.203 -25.953 -12.078 1 98.5 78 ASP A C 1
ATOM 616 O O . ASP A 1 78 ? 21.766 -26.016 -10.93 1 98.5 78 ASP A O 1
ATOM 620 N N . PRO A 1 79 ? 23.328 -26.516 -12.422 1 97.5 79 PRO A N 1
ATOM 621 C CA . PRO A 1 79 ? 23.984 -27.406 -11.469 1 97.5 79 PRO A CA 1
ATOM 622 C C . PRO A 1 79 ? 24.547 -26.672 -10.258 1 97.5 79 PRO A C 1
ATOM 624 O O . PRO A 1 79 ? 24.781 -27.281 -9.211 1 97.5 79 PRO A O 1
ATOM 627 N N . ASN A 1 80 ? 24.844 -25.359 -10.336 1 97.81 80 ASN A N 1
ATOM 628 C CA . ASN A 1 80 ? 25.359 -24.594 -9.203 1 97.81 80 ASN A CA 1
ATOM 629 C C . ASN A 1 80 ? 24.25 -24.188 -8.242 1 97.81 80 ASN A C 1
ATOM 631 O O . ASN A 1 80 ? 24.422 -24.25 -7.027 1 97.81 80 ASN A O 1
ATOM 635 N N . ARG A 1 81 ? 23.125 -23.844 -8.773 1 98.56 81 ARG A N 1
ATOM 636 C CA . ARG A 1 81 ? 22.047 -23.344 -7.938 1 98.56 81 ARG A CA 1
ATOM 637 C C . ARG A 1 81 ? 21.141 -24.469 -7.465 1 98.56 81 ARG A C 1
ATOM 639 O O . ARG A 1 81 ? 20.484 -24.359 -6.426 1 98.56 81 ARG A O 1
ATOM 646 N N . PHE A 1 82 ? 21.156 -25.562 -8.242 1 98.62 82 PHE A N 1
ATOM 647 C CA . PHE A 1 82 ? 20.438 -26.766 -7.891 1 98.62 82 PHE A CA 1
ATOM 648 C C . PHE A 1 82 ? 21.359 -27.984 -7.941 1 98.62 82 PHE A C 1
ATOM 650 O O . PHE A 1 82 ? 21.125 -28.922 -8.719 1 98.62 82 PHE A O 1
ATOM 657 N N . PRO A 1 83 ? 22.281 -28.062 -7.027 1 98.12 83 PRO A N 1
ATOM 658 C CA . PRO A 1 83 ? 23.297 -29.109 -7.105 1 98.12 83 PRO A CA 1
ATOM 659 C C . PRO A 1 83 ? 22.734 -30.5 -6.871 1 98.12 83 PRO A C 1
ATOM 661 O O . PRO A 1 83 ? 23.281 -31.484 -7.371 1 98.12 83 PRO A O 1
ATOM 664 N N . SER A 1 84 ? 21.625 -30.641 -6.18 1 98.12 84 SER A N 1
ATOM 665 C CA . SER A 1 84 ? 21.047 -31.969 -5.918 1 98.12 84 SER A CA 1
ATOM 666 C C . SER A 1 84 ? 20.125 -32.406 -7.051 1 98.12 84 SER A C 1
ATOM 668 O O . SER A 1 84 ? 19.75 -33.562 -7.141 1 98.12 84 SER A O 1
ATOM 670 N N . GLY A 1 85 ? 19.672 -31.375 -7.855 1 98.06 85 GLY A N 1
ATOM 671 C CA . GLY A 1 85 ? 18.734 -31.641 -8.922 1 98.06 85 GLY A CA 1
ATOM 672 C C . GLY A 1 85 ? 17.281 -31.484 -8.492 1 98.06 85 GLY A C 1
ATOM 673 O O . GLY A 1 85 ? 16.984 -31.453 -7.301 1 98.06 85 GLY A O 1
ATOM 674 N N . ILE A 1 86 ? 16.438 -31.469 -9.508 1 98.75 86 ILE A N 1
ATOM 675 C CA . ILE A 1 86 ? 15.031 -31.188 -9.258 1 98.75 86 ILE A CA 1
ATOM 676 C C . ILE A 1 86 ? 14.367 -32.406 -8.617 1 98.75 86 ILE A C 1
ATOM 678 O O . ILE A 1 86 ? 13.484 -32.281 -7.77 1 98.75 86 ILE A O 1
ATOM 682 N N . LYS A 1 87 ? 14.75 -33.594 -9.047 1 98.69 87 LYS A N 1
ATOM 683 C CA . LYS A 1 87 ? 14.172 -34.812 -8.469 1 98.69 87 LYS A CA 1
ATOM 684 C C . LYS A 1 87 ? 14.398 -34.875 -6.961 1 98.69 87 LYS A C 1
ATOM 686 O O . LYS A 1 87 ? 13.484 -35.219 -6.199 1 98.69 87 LYS A O 1
ATOM 691 N N . GLU A 1 88 ? 15.617 -34.531 -6.527 1 98.69 88 GLU A N 1
ATOM 692 C CA . GLU A 1 88 ? 15.922 -34.531 -5.098 1 98.69 88 GLU A CA 1
ATOM 693 C C . GLU A 1 88 ? 15.18 -33.406 -4.379 1 98.69 88 GLU A C 1
ATOM 695 O O . GLU A 1 88 ? 14.766 -33.594 -3.229 1 98.69 88 GLU A O 1
ATOM 700 N N . LEU A 1 89 ? 15.031 -32.25 -5.016 1 98.88 89 LEU A N 1
ATOM 701 C CA . LEU A 1 89 ? 14.227 -31.188 -4.434 1 98.88 89 LEU A CA 1
ATOM 702 C C . LEU A 1 89 ? 12.781 -31.641 -4.262 1 98.88 89 LEU A C 1
ATOM 704 O O . LEU A 1 89 ? 12.156 -31.359 -3.232 1 98.88 89 LEU A O 1
ATOM 708 N N . ALA A 1 90 ? 12.25 -32.312 -5.25 1 98.88 90 ALA A N 1
ATOM 709 C CA . ALA A 1 90 ? 10.898 -32.875 -5.137 1 98.88 90 ALA A CA 1
ATOM 710 C C . ALA A 1 90 ? 10.773 -33.812 -3.943 1 98.88 90 ALA A C 1
ATOM 712 O O . ALA A 1 90 ? 9.812 -33.719 -3.18 1 98.88 90 ALA A O 1
ATOM 713 N N . LYS A 1 91 ? 11.742 -34.688 -3.84 1 98.88 91 LYS A N 1
ATOM 714 C CA . LYS A 1 91 ? 11.758 -35.625 -2.713 1 98.88 91 LYS A CA 1
ATOM 715 C C . LYS A 1 91 ? 11.711 -34.875 -1.385 1 98.88 91 LYS A C 1
ATOM 717 O O . LYS A 1 91 ? 10.977 -35.25 -0.473 1 98.88 91 LYS A O 1
ATOM 722 N N . TYR A 1 92 ? 12.508 -33.844 -1.244 1 98.88 92 TYR A N 1
ATOM 723 C CA . TYR A 1 92 ? 12.531 -33.031 -0.027 1 98.88 92 TYR A CA 1
ATOM 724 C C . TYR A 1 92 ? 11.172 -32.406 0.244 1 98.88 92 TYR A C 1
ATOM 726 O O . TYR A 1 92 ? 10.641 -32.5 1.353 1 98.88 92 TYR A O 1
ATOM 734 N N . VAL A 1 93 ? 10.625 -31.766 -0.743 1 98.88 93 VAL A N 1
ATOM 735 C CA . VAL A 1 93 ? 9.344 -31.094 -0.606 1 98.88 93 VAL A CA 1
ATOM 736 C C . VAL A 1 93 ? 8.258 -32.094 -0.237 1 98.88 93 VAL A C 1
ATOM 738 O O . VAL A 1 93 ? 7.445 -31.844 0.654 1 98.88 93 VAL A O 1
ATOM 741 N N . HIS A 1 94 ? 8.25 -33.312 -0.877 1 98.88 94 HIS A N 1
ATOM 742 C CA . HIS A 1 94 ? 7.285 -34.344 -0.584 1 98.88 94 HIS A CA 1
ATOM 743 C C . HIS A 1 94 ? 7.438 -34.844 0.849 1 98.88 94 HIS A C 1
ATOM 745 O O . HIS A 1 94 ? 6.445 -35.188 1.498 1 98.88 94 HIS A O 1
ATOM 751 N N . SER A 1 95 ? 8.641 -34.875 1.314 1 98.75 95 SER A N 1
ATOM 752 C CA . SER A 1 95 ? 8.883 -35.344 2.678 1 98.75 95 SER A CA 1
ATOM 753 C C . SER A 1 95 ? 8.234 -34.406 3.701 1 98.75 95 SER A C 1
ATOM 755 O O . SER A 1 95 ? 8.023 -34.812 4.852 1 98.75 95 SER A O 1
ATOM 757 N N . LYS A 1 96 ? 7.934 -33.188 3.307 1 98.56 96 LYS A N 1
ATOM 758 C CA . LYS A 1 96 ? 7.285 -32.219 4.184 1 98.56 96 LYS A CA 1
ATOM 759 C C . LYS A 1 96 ? 5.77 -32.25 4.02 1 98.56 96 LYS A C 1
ATOM 761 O O . LYS A 1 96 ? 5.059 -31.406 4.57 1 98.56 96 LYS A O 1
ATOM 766 N N . GLY A 1 97 ? 5.281 -33.188 3.225 1 98.56 97 GLY A N 1
ATOM 767 C CA . GLY A 1 97 ? 3.852 -33.281 2.977 1 98.56 97 GLY A CA 1
ATOM 768 C C . GLY A 1 97 ? 3.363 -32.281 1.938 1 98.56 97 GLY A C 1
ATOM 769 O O . GLY A 1 97 ? 2.164 -32 1.854 1 98.56 97 GLY A O 1
ATOM 770 N N . LEU A 1 98 ? 4.309 -31.703 1.175 1 98.88 98 LEU A N 1
ATOM 771 C CA . LEU A 1 98 ? 3.992 -30.703 0.168 1 98.88 98 LEU A CA 1
ATOM 772 C C . LEU A 1 98 ? 4.215 -31.25 -1.238 1 98.88 98 LEU A C 1
ATOM 774 O O . LEU A 1 98 ? 4.613 -32.406 -1.402 1 98.88 98 LEU A O 1
ATOM 778 N N . LYS A 1 99 ? 3.859 -30.516 -2.23 1 98.88 99 LYS A N 1
ATOM 779 C CA . LYS A 1 99 ? 3.996 -30.844 -3.645 1 98.88 99 LYS A CA 1
ATOM 780 C C . LYS A 1 99 ? 4.895 -29.844 -4.363 1 98.88 99 LYS A C 1
ATOM 782 O O . LYS A 1 99 ? 4.906 -28.672 -4.027 1 98.88 99 LYS A O 1
ATOM 787 N N . LEU A 1 100 ? 5.652 -30.266 -5.328 1 98.94 100 LEU A N 1
ATOM 788 C CA . LEU A 1 100 ? 6.578 -29.391 -6.035 1 98.94 100 LEU A CA 1
ATOM 789 C C . LEU A 1 100 ? 6.008 -28.969 -7.387 1 98.94 100 LEU A C 1
ATOM 791 O O . LEU A 1 100 ? 5.535 -29.812 -8.148 1 98.94 100 LEU A O 1
ATOM 795 N N . GLY A 1 101 ? 5.988 -27.688 -7.633 1 98.88 101 GLY A N 1
ATOM 796 C CA . GLY A 1 101 ? 5.68 -27.141 -8.945 1 98.88 101 GLY A CA 1
ATOM 797 C C . GLY A 1 101 ? 6.902 -26.625 -9.688 1 98.88 101 GLY A C 1
ATOM 798 O O . GLY A 1 101 ? 7.875 -26.203 -9.062 1 98.88 101 GLY A O 1
ATOM 799 N N . ILE A 1 102 ? 6.82 -26.672 -11 1 98.81 102 ILE A N 1
ATOM 800 C CA . ILE A 1 102 ? 7.93 -26.219 -11.828 1 98.81 102 ILE A CA 1
ATOM 801 C C . ILE A 1 102 ? 7.398 -25.328 -12.953 1 98.81 102 ILE A C 1
ATOM 803 O O . ILE A 1 102 ? 6.195 -25.078 -13.039 1 98.81 102 ILE A O 1
ATOM 807 N N . TYR A 1 103 ? 8.32 -24.703 -13.695 1 98.75 103 TYR A N 1
ATOM 808 C CA . TYR A 1 103 ? 8 -23.75 -14.75 1 98.75 103 TYR A CA 1
ATOM 809 C C . TYR A 1 103 ? 8.609 -24.172 -16.078 1 98.75 103 TYR A C 1
ATOM 811 O O . TYR A 1 103 ? 9.734 -24.672 -16.125 1 98.75 103 TYR A O 1
ATOM 819 N N . ALA A 1 104 ? 7.883 -24.047 -17.109 1 98.69 104 ALA A N 1
ATOM 820 C CA . ALA A 1 104 ? 8.367 -24.172 -18.484 1 98.69 104 ALA A CA 1
ATOM 821 C C . ALA A 1 104 ? 7.719 -23.141 -19.391 1 98.69 104 ALA A C 1
ATOM 823 O O . ALA A 1 104 ? 6.895 -22.344 -18.938 1 98.69 104 ALA A O 1
ATOM 824 N N . ASP A 1 105 ? 8.211 -23.109 -20.625 1 98.69 105 ASP A N 1
ATOM 825 C CA . ASP A 1 105 ? 7.688 -22.188 -21.625 1 98.69 105 ASP A CA 1
ATOM 826 C C . ASP A 1 105 ? 7.473 -22.891 -22.953 1 98.69 105 ASP A C 1
ATOM 828 O O . ASP A 1 105 ? 8.359 -23.594 -23.438 1 98.69 105 ASP A O 1
ATOM 832 N N . TYR A 1 106 ? 6.332 -22.672 -23.5 1 98.56 106 TYR A N 1
ATOM 833 C CA . TYR A 1 106 ? 5.988 -23.281 -24.781 1 98.56 106 TYR A CA 1
ATOM 834 C C . TYR A 1 106 ? 6.898 -22.766 -25.891 1 98.56 106 TYR A C 1
ATOM 836 O O . TYR A 1 106 ? 7.203 -23.5 -26.828 1 98.56 106 TYR A O 1
ATOM 844 N N . GLY A 1 107 ? 7.363 -21.609 -25.844 1 98.44 107 GLY A N 1
ATOM 845 C CA . GLY A 1 107 ? 8.125 -20.969 -26.891 1 98.44 107 GLY A CA 1
ATOM 846 C C . GLY A 1 107 ? 9.516 -21.547 -27.062 1 98.44 107 GLY A C 1
ATOM 847 O O . GLY A 1 107 ? 9.828 -22.594 -26.484 1 98.44 107 GLY A O 1
ATOM 848 N N . THR A 1 108 ? 10.273 -20.906 -27.953 1 97.94 108 THR A N 1
ATOM 849 C CA . THR A 1 108 ? 11.648 -21.328 -28.219 1 97.94 108 THR A CA 1
ATOM 850 C C . THR A 1 108 ? 12.547 -21.031 -27.031 1 97.94 108 THR A C 1
ATOM 852 O O . THR A 1 108 ? 13.555 -21.703 -26.812 1 97.94 108 THR A O 1
ATOM 855 N N . MET A 1 109 ? 12.203 -20.031 -26.25 1 98.31 109 MET A N 1
ATOM 856 C CA . MET A 1 109 ? 12.867 -19.641 -25 1 98.31 109 MET A CA 1
ATOM 857 C C . MET A 1 109 ? 11.844 -19.25 -23.938 1 98.31 109 MET A C 1
ATOM 859 O O . MET A 1 109 ? 10.703 -18.906 -24.266 1 98.31 109 MET A O 1
ATOM 863 N N . THR A 1 110 ? 12.305 -19.375 -22.688 1 98.38 110 THR A N 1
ATOM 864 C CA . THR A 1 110 ? 11.461 -18.844 -21.625 1 98.38 110 THR A CA 1
ATOM 865 C C . THR A 1 110 ? 11.445 -17.328 -21.656 1 98.38 110 THR A C 1
ATOM 867 O O . THR A 1 110 ? 12.195 -16.703 -22.422 1 98.38 110 THR A O 1
ATOM 870 N N . CYS A 1 111 ? 10.578 -16.734 -20.891 1 97.44 111 CYS A N 1
ATOM 871 C CA . CYS A 1 111 ? 10.453 -15.281 -20.844 1 97.44 111 CYS A CA 1
ATOM 872 C C . CYS A 1 111 ? 11.758 -14.633 -20.422 1 97.44 111 CYS A C 1
ATOM 874 O O . CYS A 1 111 ? 12.07 -13.516 -20.828 1 97.44 111 CYS A O 1
ATOM 876 N N . GLU A 1 112 ? 12.578 -15.336 -19.641 1 98.19 112 GLU A N 1
ATOM 877 C CA . GLU A 1 112 ? 13.875 -14.844 -19.188 1 98.19 112 GLU A CA 1
ATOM 878 C C . GLU A 1 112 ? 15.008 -15.422 -20.031 1 98.19 112 GLU A C 1
ATOM 880 O O . GLU A 1 112 ? 16.172 -15.422 -19.609 1 98.19 112 GLU A O 1
ATOM 885 N N . ARG A 1 113 ? 14.695 -16.078 -21.141 1 98.19 113 ARG A N 1
ATOM 886 C CA . ARG A 1 113 ? 15.617 -16.516 -22.188 1 98.19 113 ARG A CA 1
ATOM 887 C C . ARG A 1 113 ? 16.406 -17.734 -21.75 1 98.19 113 ARG A C 1
ATOM 889 O O . ARG A 1 113 ? 17.625 -17.812 -21.984 1 98.19 113 ARG A O 1
ATOM 896 N N . TYR A 1 114 ? 15.82 -18.609 -21.094 1 98.56 114 TYR A N 1
ATOM 897 C CA . TYR A 1 114 ? 16.266 -19.984 -20.891 1 98.56 114 TYR A CA 1
ATOM 898 C C . TYR A 1 114 ? 15.625 -20.922 -21.891 1 98.56 114 TYR A C 1
ATOM 900 O O . TYR A 1 114 ? 14.734 -20.531 -22.641 1 98.56 114 TYR A O 1
ATOM 908 N N . PRO A 1 115 ? 16.047 -22.188 -21.984 1 98.44 115 PRO A N 1
ATOM 909 C CA . PRO A 1 115 ? 15.516 -23.078 -23.016 1 98.44 115 PRO A CA 1
ATOM 910 C C . PRO A 1 115 ? 14.008 -23.266 -22.891 1 98.44 115 PRO A C 1
ATOM 912 O O . PRO A 1 115 ? 13.492 -23.5 -21.797 1 98.44 115 PRO A O 1
ATOM 915 N N . GLY A 1 116 ? 13.312 -23.203 -24.047 1 98.5 116 GLY A N 1
ATOM 916 C CA . GLY A 1 116 ? 11.883 -23.453 -24.125 1 98.5 116 GLY A CA 1
ATOM 917 C C . GLY A 1 116 ? 11.547 -24.859 -24.562 1 98.5 116 GLY A C 1
ATOM 918 O O . GLY A 1 116 ? 12.438 -25.703 -24.703 1 98.5 116 GLY A O 1
ATOM 919 N N . SER A 1 117 ? 10.258 -25.109 -24.797 1 98.25 117 SER A N 1
ATOM 920 C CA . SER A 1 117 ? 9.852 -26.516 -24.922 1 98.25 117 SER A CA 1
ATOM 921 C C . SER A 1 117 ? 9.25 -26.781 -26.297 1 98.25 117 SER A C 1
ATOM 923 O O . SER A 1 117 ? 8.898 -27.922 -26.609 1 98.25 117 SER A O 1
ATOM 925 N N . ILE A 1 118 ? 9.094 -25.812 -27.219 1 96.44 118 ILE A N 1
ATOM 926 C CA . ILE A 1 118 ? 8.219 -25.859 -28.375 1 96.44 118 ILE A CA 1
ATOM 927 C C . ILE A 1 118 ? 8.578 -27.078 -29.234 1 96.44 118 ILE A C 1
ATOM 929 O O . ILE A 1 118 ? 7.699 -27.766 -29.766 1 96.44 118 ILE A O 1
ATOM 933 N N . ASP A 1 119 ? 9.773 -27.469 -29.438 1 94.19 119 ASP A N 1
ATOM 934 C CA . ASP A 1 119 ? 10.188 -28.562 -30.297 1 94.19 119 ASP A CA 1
ATOM 935 C C . ASP A 1 119 ? 10.516 -29.812 -29.469 1 94.19 119 ASP A C 1
ATOM 937 O O . ASP A 1 119 ? 11.023 -30.797 -30 1 94.19 119 ASP A O 1
ATOM 941 N N . ARG A 1 120 ? 10.211 -29.75 -28.156 1 97.56 120 ARG A N 1
ATOM 942 C CA . ARG A 1 120 ? 10.586 -30.844 -27.266 1 97.56 120 ARG A CA 1
ATOM 943 C C . ARG A 1 120 ? 9.508 -31.094 -26.219 1 97.56 120 ARG A C 1
ATOM 945 O O . ARG A 1 120 ? 9.812 -31.406 -25.062 1 97.56 120 ARG A O 1
ATOM 952 N N . LEU A 1 121 ? 8.32 -30.906 -26.562 1 98.31 121 LEU A N 1
ATOM 953 C CA . LEU A 1 121 ? 7.215 -30.953 -25.625 1 98.31 121 LEU A CA 1
ATOM 954 C C . LEU A 1 121 ? 7.141 -32.312 -24.953 1 98.31 121 LEU A C 1
ATOM 956 O O . LEU A 1 121 ? 7.098 -32.406 -23.719 1 98.31 121 LEU A O 1
ATOM 960 N N . GLU A 1 122 ? 7.168 -33.375 -25.75 1 98.38 122 GLU A N 1
ATOM 961 C CA . GLU A 1 122 ? 7.031 -34.719 -25.188 1 98.38 122 GLU A CA 1
ATOM 962 C C . GLU A 1 122 ? 8.18 -35.031 -24.234 1 98.38 122 GLU A C 1
ATOM 964 O O . GLU A 1 122 ? 7.957 -35.531 -23.125 1 98.38 122 GLU A O 1
ATOM 969 N N . LYS A 1 123 ? 9.367 -34.781 -24.656 1 98.38 123 LYS A N 1
ATOM 970 C CA . LYS A 1 123 ? 10.547 -35.031 -23.828 1 98.38 123 LYS A CA 1
ATOM 971 C C . LYS A 1 123 ? 10.492 -34.25 -22.531 1 98.38 123 LYS A C 1
ATOM 973 O O . LYS A 1 123 ? 10.805 -34.781 -21.453 1 98.38 123 LYS A O 1
ATOM 978 N N . ASP A 1 124 ? 10.188 -33.031 -22.594 1 98.75 124 ASP A N 1
ATOM 979 C CA . ASP A 1 124 ? 10.172 -32.188 -21.406 1 98.75 124 ASP A CA 1
ATOM 980 C C . ASP A 1 124 ? 9.094 -32.625 -20.422 1 98.75 124 ASP A C 1
ATOM 982 O O . ASP A 1 124 ? 9.32 -32.656 -19.203 1 98.75 124 ASP A O 1
ATOM 986 N N . MET A 1 125 ? 7.887 -32.969 -20.938 1 98.69 125 MET A N 1
ATOM 987 C CA . MET A 1 125 ? 6.828 -33.438 -20.062 1 98.69 125 MET A CA 1
ATOM 988 C C . MET A 1 125 ? 7.254 -34.719 -19.344 1 98.69 125 MET A C 1
ATOM 990 O O . MET A 1 125 ? 7.008 -34.906 -18.156 1 98.69 125 MET A O 1
ATOM 994 N N . ARG A 1 126 ? 7.855 -35.625 -20.078 1 98.56 126 ARG A N 1
ATOM 995 C CA . ARG A 1 126 ? 8.352 -36.844 -19.484 1 98.56 126 ARG A CA 1
ATOM 996 C C . ARG A 1 126 ? 9.422 -36.562 -18.438 1 98.56 126 ARG A C 1
ATOM 998 O O . ARG A 1 126 ? 9.492 -37.25 -17.422 1 98.56 126 ARG A O 1
ATOM 1005 N N . THR A 1 127 ? 10.273 -35.594 -18.734 1 98.62 127 THR A N 1
ATOM 1006 C CA . THR A 1 127 ? 11.32 -35.188 -17.797 1 98.62 127 THR A CA 1
ATOM 1007 C C . THR A 1 127 ? 10.711 -34.719 -16.484 1 98.62 127 THR A C 1
ATOM 1009 O O . THR A 1 127 ? 11.125 -35.156 -15.406 1 98.62 127 THR A O 1
ATOM 1012 N N . PHE A 1 128 ? 9.734 -33.875 -16.516 1 98.81 128 PHE A N 1
ATOM 1013 C CA . PHE A 1 128 ? 9.094 -33.344 -15.312 1 98.81 128 PHE A CA 1
ATOM 1014 C C . PHE A 1 128 ? 8.469 -34.5 -14.516 1 98.81 128 PHE A C 1
ATOM 1016 O O . PHE A 1 128 ? 8.609 -34.562 -13.289 1 98.81 128 PHE A O 1
ATOM 1023 N N . ALA A 1 129 ? 7.762 -35.375 -15.227 1 98.69 129 ALA A N 1
ATOM 1024 C CA . ALA A 1 129 ? 7.152 -36.531 -14.555 1 98.69 129 ALA A CA 1
ATOM 1025 C C . ALA A 1 129 ? 8.211 -37.406 -13.867 1 98.69 129 ALA A C 1
ATOM 1027 O O . ALA A 1 129 ? 8.008 -37.875 -12.75 1 98.69 129 ALA A O 1
ATOM 1028 N N . SER A 1 130 ? 9.305 -37.594 -14.547 1 98.56 130 SER A N 1
ATOM 1029 C CA . SER A 1 130 ? 10.375 -38.438 -14.008 1 98.56 130 SER A CA 1
ATOM 1030 C C . SER A 1 130 ? 10.984 -37.781 -12.758 1 98.56 130 SER A C 1
ATOM 1032 O O . SER A 1 130 ? 11.586 -38.5 -11.938 1 98.56 130 SER A O 1
ATOM 1034 N N . TRP A 1 131 ? 10.93 -36.469 -12.633 1 98.81 131 TRP A N 1
ATOM 1035 C CA . TRP A 1 131 ? 11.445 -35.75 -11.469 1 98.81 131 TRP A CA 1
ATOM 1036 C C . TRP A 1 131 ? 10.414 -35.719 -10.344 1 98.81 131 TRP A C 1
ATOM 1038 O O . TRP A 1 131 ? 10.641 -35.094 -9.305 1 98.81 131 TRP A O 1
ATOM 1048 N N . ASP A 1 132 ? 9.211 -36.281 -10.555 1 98.69 132 ASP A N 1
ATOM 1049 C CA . ASP A 1 132 ? 8.117 -36.375 -9.594 1 98.69 132 ASP A CA 1
ATOM 1050 C C . ASP A 1 132 ? 7.516 -35 -9.312 1 98.69 132 ASP A C 1
ATOM 1052 O O . ASP A 1 132 ? 7.137 -34.688 -8.18 1 98.69 132 ASP A O 1
ATOM 1056 N N . VAL A 1 133 ? 7.508 -34.188 -10.289 1 98.56 133 VAL A N 1
ATOM 1057 C CA . VAL A 1 133 ? 6.867 -32.875 -10.211 1 98.56 133 VAL A CA 1
ATOM 1058 C C . VAL A 1 133 ? 5.352 -33.062 -10.148 1 98.56 133 VAL A C 1
ATOM 1060 O O . VAL A 1 133 ? 4.809 -34 -10.695 1 98.56 133 VAL A O 1
ATOM 1063 N N . ASP A 1 134 ? 4.648 -32.062 -9.453 1 98.81 134 ASP A N 1
ATOM 1064 C CA . ASP A 1 134 ? 3.213 -32.219 -9.211 1 98.81 134 ASP A CA 1
ATOM 1065 C C . ASP A 1 134 ? 2.436 -31.094 -9.906 1 98.81 134 ASP A C 1
ATOM 1067 O O . ASP A 1 134 ? 1.21 -31.156 -10.016 1 98.81 134 ASP A O 1
ATOM 1071 N N . TYR A 1 135 ? 3.072 -30.078 -10.367 1 98.75 135 TYR A N 1
ATOM 1072 C CA . TYR A 1 135 ? 2.486 -28.859 -10.914 1 98.75 135 TYR A CA 1
ATOM 1073 C C . TYR A 1 135 ? 3.389 -28.266 -11.984 1 98.75 135 TYR A C 1
ATOM 1075 O O . TYR A 1 135 ? 4.605 -28.172 -11.797 1 98.75 135 TYR A O 1
ATOM 1083 N N . LEU A 1 136 ? 2.855 -27.922 -13.133 1 98.88 136 LEU A N 1
ATOM 1084 C CA . LEU A 1 136 ? 3.596 -27.25 -14.195 1 98.88 136 LEU A CA 1
ATOM 1085 C C . LEU A 1 136 ? 2.92 -25.953 -14.594 1 98.88 136 LEU A C 1
ATOM 1087 O O . LEU A 1 136 ? 1.765 -25.938 -15.023 1 98.88 136 LEU A O 1
ATOM 1091 N N . LYS A 1 137 ? 3.586 -24.859 -14.406 1 98.88 137 LYS A N 1
ATOM 1092 C CA . LYS A 1 137 ? 3.215 -23.594 -15.039 1 98.88 137 LYS A CA 1
ATOM 1093 C C . LYS A 1 137 ? 3.912 -23.422 -16.391 1 98.88 137 LYS A C 1
ATOM 1095 O O . LYS A 1 137 ? 5.141 -23.469 -16.453 1 98.88 137 LYS A O 1
ATOM 1100 N N . MET A 1 138 ? 3.133 -23.281 -17.438 1 98.75 138 MET A N 1
ATOM 1101 C CA . MET A 1 138 ? 3.73 -23.109 -18.766 1 98.75 138 MET A CA 1
ATOM 1102 C C . MET A 1 138 ? 3.352 -21.766 -19.375 1 98.75 138 MET A C 1
ATOM 1104 O O . MET A 1 138 ? 2.178 -21.516 -19.656 1 98.75 138 MET A O 1
ATOM 1108 N N . ASP A 1 139 ? 4.32 -20.875 -19.609 1 98.44 139 ASP A N 1
ATOM 1109 C CA . ASP A 1 139 ? 4.156 -19.609 -20.312 1 98.44 139 ASP A CA 1
ATOM 1110 C C . ASP A 1 139 ? 4.348 -19.781 -21.812 1 98.44 139 ASP A C 1
ATOM 1112 O O . ASP A 1 139 ? 4.527 -20.906 -22.297 1 98.44 139 ASP A O 1
ATOM 1116 N N . GLY A 1 140 ? 4.262 -18.703 -22.578 1 98.06 140 GLY A N 1
ATOM 1117 C CA . GLY A 1 140 ? 4.332 -18.812 -24.016 1 98.06 140 GLY A CA 1
ATOM 1118 C C . GLY A 1 140 ? 5.176 -17.719 -24.656 1 98.06 140 GLY A C 1
ATOM 1119 O O . GLY A 1 140 ? 4.875 -17.25 -25.75 1 98.06 140 GLY A O 1
ATOM 1120 N N . CYS A 1 141 ? 6.156 -17.266 -23.859 1 97.25 141 CYS A N 1
ATOM 1121 C CA . CYS A 1 141 ? 7.059 -16.281 -24.422 1 97.25 141 CYS A CA 1
ATOM 1122 C C . CYS A 1 141 ? 7.77 -16.828 -25.656 1 97.25 141 CYS A C 1
ATOM 1124 O O . CYS A 1 141 ? 8.008 -18.031 -25.75 1 97.25 141 CYS A O 1
ATOM 1126 N N . PHE A 1 142 ? 8.055 -16 -26.641 1 97.44 142 PHE A N 1
ATOM 1127 C CA . PHE A 1 142 ? 8.812 -16.297 -27.859 1 97.44 142 PHE A CA 1
ATOM 1128 C C . PHE A 1 142 ? 8.117 -17.375 -28.672 1 97.44 142 PHE A C 1
ATOM 1130 O O . PHE A 1 142 ? 8.773 -18.234 -29.281 1 97.44 142 PHE A O 1
ATOM 1137 N N . ALA A 1 143 ? 6.84 -17.5 -28.578 1 97.75 143 ALA A N 1
ATOM 1138 C CA . ALA A 1 143 ? 6.008 -18.359 -29.438 1 97.75 143 ALA A CA 1
ATOM 1139 C C . ALA A 1 143 ? 4.953 -17.531 -30.172 1 97.75 143 ALA A C 1
ATOM 1141 O O . ALA A 1 143 ? 4.551 -16.469 -29.703 1 97.75 143 ALA A O 1
ATOM 1142 N N . ASP A 1 144 ? 4.531 -17.984 -31.344 1 97 144 ASP A N 1
ATOM 1143 C CA . ASP A 1 144 ? 3.379 -17.438 -32.031 1 97 144 ASP A CA 1
ATOM 1144 C C . ASP A 1 144 ? 2.07 -17.859 -31.375 1 97 144 ASP A C 1
ATOM 1146 O O . ASP A 1 144 ? 1.73 -19.047 -31.359 1 97 144 ASP A O 1
ATOM 1150 N N . PRO A 1 145 ? 1.301 -16.922 -30.906 1 97.06 145 PRO A N 1
ATOM 1151 C CA . PRO A 1 145 ? 0.077 -17.266 -30.188 1 97.06 145 PRO A CA 1
ATOM 1152 C C . PRO A 1 145 ? -0.889 -18.094 -31.016 1 97.06 145 PRO A C 1
ATOM 1154 O O . PRO A 1 145 ? -1.682 -18.875 -30.469 1 97.06 145 PRO A O 1
ATOM 1157 N N . SER A 1 146 ? -0.84 -18.016 -32.281 1 95.19 146 SER A N 1
ATOM 1158 C CA . SER A 1 146 ? -1.719 -18.797 -33.156 1 95.19 146 SER A CA 1
ATOM 1159 C C . SER A 1 146 ? -1.416 -20.281 -33.062 1 95.19 146 SER A C 1
ATOM 1161 O O . SER A 1 146 ? -2.25 -21.125 -33.406 1 95.19 146 SER A O 1
ATOM 1163 N N . LYS A 1 147 ? -0.255 -20.625 -32.562 1 95.62 147 LYS A N 1
ATOM 1164 C CA . LYS A 1 147 ? 0.153 -22.031 -32.469 1 95.62 147 LYS A CA 1
ATOM 1165 C C . LYS A 1 147 ? -0.235 -22.609 -31.125 1 95.62 147 LYS A C 1
ATOM 1167 O O . LYS A 1 147 ? -0.14 -23.828 -30.906 1 95.62 147 LYS A O 1
ATOM 1172 N N . MET A 1 148 ? -0.75 -21.859 -30.234 1 97.62 148 MET A N 1
ATOM 1173 C CA . MET A 1 148 ? -0.973 -22.281 -28.859 1 97.62 148 MET A CA 1
ATOM 1174 C C . MET A 1 148 ? -2.213 -23.172 -28.766 1 97.62 148 MET A C 1
ATOM 1176 O O . MET A 1 148 ? -2.273 -24.062 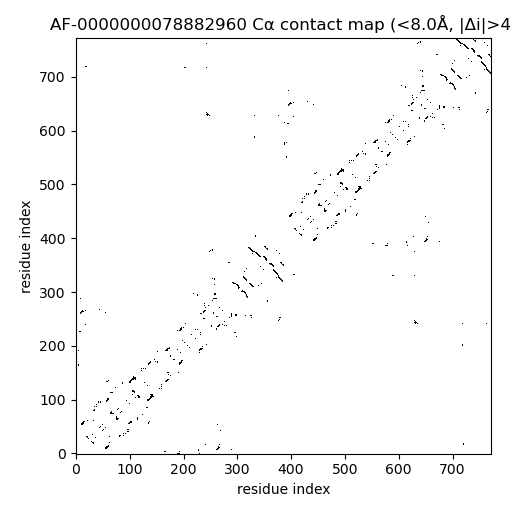-27.922 1 97.62 148 MET A O 1
ATOM 1180 N N . ASP A 1 149 ? -3.154 -23.016 -29.688 1 97.44 149 ASP A N 1
ATOM 1181 C CA . ASP A 1 149 ? -4.355 -23.844 -29.703 1 97.44 149 ASP A CA 1
ATOM 1182 C C . ASP A 1 149 ? -4.02 -25.297 -30.016 1 97.44 149 ASP A C 1
ATOM 1184 O O . ASP A 1 149 ? -4.809 -26.203 -29.734 1 97.44 149 ASP A O 1
ATOM 1188 N N . THR A 1 150 ? -2.895 -25.5 -30.625 1 96.81 150 THR A N 1
ATOM 1189 C CA . THR A 1 150 ? -2.418 -26.844 -30.891 1 96.81 150 THR A CA 1
ATOM 1190 C C . THR A 1 150 ? -1.373 -27.266 -29.859 1 96.81 150 THR A C 1
ATOM 1192 O O . THR A 1 150 ? -1.382 -28.406 -29.391 1 96.81 150 THR A O 1
ATOM 1195 N N . GLY A 1 151 ? -0.516 -26.375 -29.531 1 97.69 151 GLY A N 1
ATOM 1196 C CA . GLY A 1 151 ? 0.645 -26.672 -28.703 1 97.69 151 GLY A CA 1
ATOM 1197 C C . GLY A 1 151 ? 0.283 -27.031 -27.266 1 97.69 151 GLY A C 1
ATOM 1198 O O . GLY A 1 151 ? 0.776 -28.031 -26.734 1 97.69 151 GLY A O 1
ATOM 1199 N N . TYR A 1 152 ? -0.52 -26.266 -26.594 1 98.38 152 TYR A N 1
ATOM 1200 C CA . TYR A 1 152 ? -0.857 -26.516 -25.203 1 98.38 152 TYR A CA 1
ATOM 1201 C C . TYR A 1 152 ? -1.647 -27.812 -25.047 1 98.38 152 TYR A C 1
ATOM 1203 O O . TYR A 1 152 ? -1.387 -28.609 -24.141 1 98.38 152 TYR A O 1
ATOM 1211 N N . PRO A 1 153 ? -2.645 -28.094 -25.938 1 98.25 153 PRO A N 1
ATOM 1212 C CA . PRO A 1 153 ? -3.311 -29.406 -25.875 1 98.25 153 PRO A CA 1
ATOM 1213 C C . PRO A 1 153 ? -2.342 -30.562 -26.078 1 98.25 153 PRO A C 1
ATOM 1215 O O . PRO A 1 153 ? -2.49 -31.609 -25.422 1 98.25 153 PRO A O 1
ATOM 1218 N N . LEU A 1 154 ? -1.402 -30.375 -26.938 1 98.31 154 LEU A N 1
ATOM 1219 C CA . LEU A 1 154 ? -0.392 -31.422 -27.125 1 98.31 154 LEU A CA 1
ATOM 1220 C C . LEU A 1 154 ? 0.419 -31.625 -25.859 1 98.31 154 LEU A C 1
ATOM 1222 O O . LEU A 1 154 ? 0.714 -32.75 -25.484 1 98.31 154 LEU A O 1
ATOM 1226 N N . ALA A 1 155 ? 0.839 -30.547 -25.203 1 98.5 155 ALA A N 1
ATOM 1227 C CA . ALA A 1 155 ? 1.533 -30.641 -23.922 1 98.5 155 ALA A CA 1
ATOM 1228 C C . ALA A 1 155 ? 0.692 -31.406 -22.906 1 98.5 155 ALA A C 1
ATOM 1230 O O . ALA A 1 155 ? 1.203 -32.25 -22.188 1 98.5 155 ALA A O 1
ATOM 1231 N N . SER A 1 156 ? -0.572 -31.062 -22.844 1 98.12 156 SER A N 1
ATOM 1232 C CA . SER A 1 156 ? -1.496 -31.734 -21.953 1 98.12 156 SER A CA 1
ATOM 1233 C C . SER A 1 156 ? -1.543 -33.25 -22.234 1 98.12 156 SER A C 1
ATOM 1235 O O . SER A 1 156 ? -1.511 -34.062 -21.312 1 98.12 156 SER A O 1
ATOM 1237 N N . LYS A 1 157 ? -1.652 -33.562 -23.5 1 97.81 157 LYS A N 1
ATOM 1238 C CA . LYS A 1 157 ? -1.665 -34.969 -23.906 1 97.81 157 LYS A CA 1
ATOM 1239 C C . LYS A 1 157 ? -0.407 -35.688 -23.422 1 97.81 157 LYS A C 1
ATOM 1241 O O . LYS A 1 157 ? -0.484 -36.812 -22.906 1 97.81 157 LYS A O 1
ATOM 1246 N N . TYR A 1 158 ? 0.741 -35.062 -23.625 1 98.44 158 TYR A N 1
ATOM 1247 C CA . TYR A 1 158 ? 2.006 -35.688 -23.234 1 98.44 158 TYR A CA 1
ATOM 1248 C C . TYR A 1 158 ? 2.105 -35.781 -21.719 1 98.44 158 TYR A C 1
ATOM 1250 O O . TYR A 1 158 ? 2.633 -36.781 -21.203 1 98.44 158 TYR A O 1
ATOM 1258 N N . LEU A 1 159 ? 1.655 -34.781 -20.938 1 98.25 159 LEU A N 1
ATOM 1259 C CA . LEU A 1 159 ? 1.632 -34.875 -19.484 1 98.25 159 LEU A CA 1
ATOM 1260 C C . LEU A 1 159 ? 0.795 -36.062 -19.016 1 98.25 159 LEU A C 1
ATOM 1262 O O . LEU A 1 159 ? 1.236 -36.844 -18.172 1 98.25 159 LEU A O 1
ATOM 1266 N N . ASN A 1 160 ? -0.383 -36.219 -19.594 1 96.75 160 ASN A N 1
ATOM 1267 C CA . ASN A 1 160 ? -1.288 -37.281 -19.219 1 96.75 160 ASN A CA 1
ATOM 1268 C C . ASN A 1 160 ? -0.7 -38.656 -19.562 1 96.75 160 ASN A C 1
ATOM 1270 O O . ASN A 1 160 ? -0.907 -39.625 -18.812 1 96.75 160 ASN A O 1
ATOM 1274 N N . ALA A 1 161 ? -0.002 -38.688 -20.625 1 97.5 161 ALA A N 1
ATOM 1275 C CA . ALA A 1 161 ? 0.579 -39.969 -21.078 1 97.5 161 ALA A CA 1
ATOM 1276 C C . ALA A 1 161 ? 1.638 -40.469 -20.094 1 97.5 161 ALA A C 1
ATOM 1278 O O . ALA A 1 161 ? 1.979 -41.656 -20.094 1 97.5 161 ALA A O 1
ATOM 1279 N N . THR A 1 162 ? 2.205 -39.594 -19.312 1 97.62 162 THR A N 1
ATOM 1280 C CA . THR A 1 162 ? 3.242 -40 -18.359 1 97.62 162 THR A CA 1
ATOM 1281 C C . THR A 1 162 ? 2.65 -40.844 -17.234 1 97.62 162 THR A C 1
ATOM 1283 O O . THR A 1 162 ? 3.379 -41.531 -16.531 1 97.62 162 THR A O 1
ATOM 1286 N N . GLY A 1 163 ? 1.328 -40.688 -16.953 1 96.81 163 GLY A N 1
ATOM 1287 C CA . GLY A 1 163 ? 0.657 -41.375 -15.875 1 96.81 163 GLY A CA 1
ATOM 1288 C C . GLY A 1 163 ? 0.752 -40.656 -14.547 1 96.81 163 GLY A C 1
ATOM 1289 O O . GLY A 1 163 ? 0.023 -40.969 -13.609 1 96.81 163 GLY A O 1
ATOM 1290 N N . ARG A 1 164 ? 1.597 -39.656 -14.422 1 97.19 164 ARG A N 1
ATOM 1291 C CA . ARG A 1 164 ? 1.701 -38.906 -13.188 1 97.19 164 ARG A CA 1
ATOM 1292 C C . ARG A 1 164 ? 0.677 -37.75 -13.164 1 97.19 164 ARG A C 1
ATOM 1294 O O . ARG A 1 164 ? 0.503 -37.062 -14.156 1 97.19 164 ARG A O 1
ATOM 1301 N N . PRO A 1 165 ? -0.052 -37.625 -12.078 1 96.94 165 PRO A N 1
ATOM 1302 C CA . PRO A 1 165 ? -0.967 -36.469 -11.977 1 96.94 165 PRO A CA 1
ATOM 1303 C C . PRO A 1 165 ? -0.237 -35.156 -11.789 1 96.94 165 PRO A C 1
ATOM 1305 O O . PRO A 1 165 ? 0.342 -34.906 -10.727 1 96.94 165 PRO A O 1
ATOM 1308 N N . ILE A 1 166 ? -0.172 -34.344 -12.773 1 98.25 166 ILE A N 1
ATOM 1309 C CA . ILE A 1 166 ? 0.477 -33.031 -12.734 1 98.25 166 ILE A CA 1
ATOM 1310 C C . ILE A 1 166 ? -0.546 -31.938 -13.039 1 98.25 166 ILE A C 1
ATOM 1312 O O . ILE A 1 166 ? -1.177 -31.938 -14.102 1 98.25 166 ILE A O 1
ATOM 1316 N N . MET A 1 167 ? -0.751 -31.062 -12.078 1 98.06 167 MET A N 1
ATOM 1317 C CA . MET A 1 167 ? -1.58 -29.891 -12.328 1 98.06 167 MET A CA 1
ATOM 1318 C C . MET A 1 167 ? -0.964 -29 -13.406 1 98.06 167 MET A C 1
ATOM 1320 O O . MET A 1 167 ? 0.219 -28.672 -13.336 1 98.06 167 MET A O 1
ATOM 1324 N N . PHE A 1 168 ? -1.804 -28.672 -14.406 1 98.69 168 PHE A N 1
ATOM 1325 C CA . PHE A 1 168 ? -1.288 -27.953 -15.555 1 98.69 168 PHE A CA 1
ATOM 1326 C C . PHE A 1 168 ? -1.843 -26.531 -15.586 1 98.69 168 PHE A C 1
ATOM 1328 O O . PHE A 1 168 ? -3.035 -26.328 -15.828 1 98.69 168 PHE A O 1
ATOM 1335 N N . SER A 1 169 ? -1.006 -25.5 -15.289 1 98.75 169 SER A N 1
ATOM 1336 C CA . SER A 1 169 ? -1.315 -24.078 -15.352 1 98.75 169 SER A CA 1
ATOM 1337 C C . SER A 1 169 ? -0.852 -23.469 -16.672 1 98.75 169 SER A C 1
ATOM 1339 O O . SER A 1 169 ? 0.344 -23.453 -16.969 1 98.75 169 SER A O 1
ATOM 1341 N N . CYS A 1 170 ? -1.78 -22.938 -17.422 1 98.44 170 CYS A N 1
ATOM 1342 C CA . CYS A 1 170 ? -1.495 -22.469 -18.766 1 98.44 170 CYS A CA 1
ATOM 1343 C C . CYS A 1 170 ? -1.606 -20.938 -18.844 1 98.44 170 CYS A C 1
ATOM 1345 O O . CYS A 1 170 ? -2.607 -20.375 -18.406 1 98.44 170 CYS A O 1
ATOM 1347 N N . SER A 1 171 ? -0.605 -20.25 -19.438 1 97.75 171 SER A N 1
ATOM 1348 C CA . SER A 1 171 ? -0.701 -18.812 -19.688 1 97.75 171 SER A CA 1
ATOM 1349 C C . SER A 1 171 ? -1.226 -18.531 -21.094 1 97.75 171 SER A C 1
ATOM 1351 O O . SER A 1 171 ? -1.152 -17.406 -21.578 1 97.75 171 SER A O 1
ATOM 1353 N N . TRP A 1 172 ? -1.773 -19.547 -21.719 1 96.38 172 TRP A N 1
ATOM 1354 C CA . TRP A 1 172 ? -2.291 -19.641 -23.078 1 96.38 172 TRP A CA 1
ATOM 1355 C C . TRP A 1 172 ? -3.166 -18.438 -23.406 1 96.38 172 TRP A C 1
ATOM 1357 O O . TRP A 1 172 ? -2.84 -17.656 -24.312 1 96.38 172 TRP A O 1
ATOM 1367 N N . PRO A 1 173 ? -4.156 -18.109 -22.75 1 97.38 173 PRO A N 1
ATOM 1368 C CA . PRO A 1 173 ? -5.062 -17.031 -23.141 1 97.38 173 PRO A CA 1
ATOM 1369 C C . PRO A 1 173 ? -4.422 -15.656 -23.031 1 97.38 173 PRO A C 1
ATOM 1371 O O . PRO A 1 173 ? -4.738 -14.758 -23.828 1 97.38 173 PRO A O 1
ATOM 1374 N N . PHE A 1 174 ? -3.498 -15.422 -22.109 1 97.5 174 PHE A N 1
ATOM 1375 C CA . PHE A 1 174 ? -2.846 -14.117 -21.984 1 97.5 174 PHE A CA 1
ATOM 1376 C C . PHE A 1 174 ? -2.172 -13.719 -23.297 1 97.5 174 PHE A C 1
ATOM 1378 O O . PHE A 1 174 ? -2.377 -12.602 -23.781 1 97.5 174 PHE A O 1
ATOM 1385 N N . TYR A 1 175 ? -1.452 -14.625 -23.812 1 97.56 175 TYR A N 1
ATOM 1386 C CA . TYR A 1 175 ? -0.674 -14.32 -25 1 97.56 175 TYR A CA 1
ATOM 1387 C C . TYR A 1 175 ? -1.584 -14.117 -26.203 1 97.56 175 TYR A C 1
ATOM 1389 O O . TYR A 1 175 ? -1.279 -13.312 -27.094 1 97.56 175 TYR A O 1
ATOM 1397 N N . GLN A 1 176 ? -2.674 -14.812 -26.219 1 97.06 176 GLN A N 1
ATOM 1398 C CA . GLN A 1 176 ? -3.641 -14.617 -27.297 1 97.06 176 GLN A CA 1
ATOM 1399 C C . GLN A 1 176 ? -4.332 -13.266 -27.172 1 97.06 176 GLN A C 1
ATOM 1401 O O . GLN A 1 176 ? -4.453 -12.531 -28.156 1 97.06 176 GLN A O 1
ATOM 1406 N N . VAL A 1 177 ? -4.738 -12.898 -25.984 1 94.88 177 VAL A N 1
ATOM 1407 C CA . VAL A 1 177 ? -5.383 -11.609 -25.75 1 94.88 177 VAL A CA 1
ATOM 1408 C C . VAL A 1 177 ? -4.422 -10.477 -26.109 1 94.88 177 VAL A C 1
ATOM 1410 O O . VAL A 1 177 ? -4.82 -9.477 -26.719 1 94.88 177 VAL A O 1
ATOM 1413 N N . LEU A 1 178 ? -3.197 -10.625 -25.719 1 94.06 178 LEU A N 1
ATOM 1414 C CA . LEU A 1 178 ? -2.178 -9.617 -26 1 94.06 178 LEU A CA 1
ATOM 1415 C C . LEU A 1 178 ? -2.072 -9.344 -27.5 1 94.06 178 LEU A C 1
ATOM 1417 O O . LEU A 1 178 ? -1.783 -8.219 -27.906 1 94.06 178 LEU A O 1
ATOM 1421 N N . LYS A 1 179 ? -2.379 -10.352 -28.312 1 94.44 179 LYS A N 1
ATOM 1422 C CA . LYS A 1 179 ? -2.271 -10.227 -29.766 1 94.44 179 LYS A CA 1
ATOM 1423 C C . LYS A 1 179 ? -3.625 -9.898 -30.375 1 94.44 179 LYS A C 1
ATOM 1425 O O . LYS A 1 179 ? -3.766 -9.891 -31.609 1 94.44 179 LYS A O 1
ATOM 1430 N N . GLY A 1 180 ? -4.645 -9.711 -29.547 1 92.75 180 GLY A N 1
ATOM 1431 C CA . GLY A 1 180 ? -5.965 -9.344 -30.031 1 92.75 180 GLY A CA 1
ATOM 1432 C C . GLY A 1 180 ? -6.797 -10.547 -30.453 1 92.75 180 GLY A C 1
ATOM 1433 O O . GLY A 1 180 ? -7.82 -10.391 -31.125 1 92.75 180 GLY A O 1
ATOM 1434 N N . GLN A 1 181 ? -6.305 -11.742 -30.047 1 93.69 181 GLN A N 1
ATOM 1435 C CA . GLN A 1 181 ? -7.082 -12.953 -30.312 1 93.69 181 GLN A CA 1
ATOM 1436 C C . GLN A 1 181 ? -8.109 -13.195 -29.203 1 93.69 181 GLN A C 1
ATOM 1438 O O . GLN A 1 181 ? -7.918 -12.766 -28.062 1 93.69 181 GLN A O 1
ATOM 1443 N N . LYS A 1 182 ? -9.242 -13.836 -29.672 1 93.25 182 LYS A N 1
ATOM 1444 C CA . LYS A 1 182 ? -10.227 -14.281 -28.703 1 93.25 182 LYS A CA 1
ATOM 1445 C C . LYS A 1 182 ? -9.945 -15.703 -28.234 1 93.25 182 LYS A C 1
ATOM 1447 O O . LYS A 1 182 ? -10.109 -16.656 -29.016 1 93.25 182 LYS A O 1
ATOM 1452 N N . PRO A 1 183 ? -9.594 -15.898 -27.016 1 97.56 183 PRO A N 1
ATOM 1453 C CA . PRO A 1 183 ? -9.273 -17.25 -26.531 1 97.56 183 PRO A CA 1
ATOM 1454 C C . PRO A 1 183 ? -10.469 -18.188 -26.578 1 97.56 183 PRO A C 1
ATOM 1456 O O . PRO A 1 183 ? -11.594 -17.781 -26.281 1 97.56 183 PRO A O 1
ATOM 1459 N N . ASP A 1 184 ? -10.234 -19.438 -26.984 1 96.81 184 ASP A N 1
ATOM 1460 C CA . ASP A 1 184 ? -11.242 -20.484 -26.875 1 96.81 184 ASP A CA 1
ATOM 1461 C C . ASP A 1 184 ? -11.219 -21.125 -25.484 1 96.81 184 ASP A C 1
ATOM 1463 O O . ASP A 1 184 ? -10.648 -22.203 -25.297 1 96.81 184 ASP A O 1
ATOM 1467 N N . TYR A 1 185 ? -11.898 -20.578 -24.531 1 97 185 TYR A N 1
ATOM 1468 C CA . TYR A 1 185 ? -11.828 -20.969 -23.125 1 97 185 TYR A CA 1
ATOM 1469 C C . TYR A 1 185 ? -12.398 -22.359 -22.922 1 97 185 TYR A C 1
ATOM 1471 O O . TYR A 1 185 ? -12 -23.078 -22 1 97 185 TYR A O 1
ATOM 1479 N N . LYS A 1 186 ? -13.312 -22.766 -23.734 1 95 186 LYS A N 1
ATOM 1480 C CA . LYS A 1 186 ? -13.812 -24.125 -23.641 1 95 186 LYS A CA 1
ATOM 1481 C C . LYS A 1 186 ? -12.711 -25.141 -23.938 1 95 186 LYS A C 1
ATOM 1483 O O . LYS A 1 186 ? -12.562 -26.125 -23.219 1 95 186 LYS A O 1
ATOM 1488 N N . ASN A 1 187 ? -12.023 -24.844 -25.031 1 96.19 187 ASN A N 1
ATOM 1489 C CA . ASN A 1 187 ? -10.883 -25.703 -25.359 1 96.19 187 ASN A CA 1
ATOM 1490 C C . ASN A 1 187 ? -9.805 -25.641 -24.281 1 96.19 187 ASN A C 1
ATOM 1492 O O . ASN A 1 187 ? -9.211 -26.656 -23.938 1 96.19 187 ASN A O 1
ATOM 1496 N N . ILE A 1 188 ? -9.531 -24.5 -23.766 1 97.88 188 ILE A N 1
ATOM 1497 C CA . ILE A 1 188 ? -8.531 -24.297 -22.734 1 97.88 188 ILE A CA 1
ATOM 1498 C C . ILE A 1 188 ? -8.914 -25.078 -21.484 1 97.88 188 ILE A C 1
ATOM 1500 O O . ILE A 1 188 ? -8.078 -25.766 -20.891 1 97.88 188 ILE A O 1
ATOM 1504 N N . ALA A 1 189 ? -10.172 -25.078 -21.156 1 96.31 189 ALA A N 1
ATOM 1505 C CA . ALA A 1 189 ? -10.672 -25.766 -19.969 1 96.31 189 ALA A CA 1
ATOM 1506 C C . ALA A 1 189 ? -10.562 -27.281 -20.094 1 96.31 189 ALA A C 1
ATOM 1508 O O . ALA A 1 189 ? -10.453 -27.984 -19.094 1 96.31 189 ALA A O 1
ATOM 1509 N N . LYS A 1 190 ? -10.523 -27.734 -21.281 1 96.06 190 LYS A N 1
ATOM 1510 C CA . LYS A 1 190 ? -10.398 -29.156 -21.531 1 96.06 190 LYS A CA 1
ATOM 1511 C C . LYS A 1 190 ? -8.961 -29.641 -21.312 1 96.06 190 LYS A C 1
ATOM 1513 O O . LYS A 1 190 ? -8.727 -30.828 -21.078 1 96.06 190 LYS A O 1
ATOM 1518 N N . HIS A 1 191 ? -8.039 -28.656 -21.359 1 97.69 191 HIS A N 1
ATOM 1519 C CA . HIS A 1 191 ? -6.652 -29.109 -21.453 1 97.69 191 HIS A CA 1
ATOM 1520 C C . HIS A 1 191 ? -5.812 -28.531 -20.312 1 97.69 191 HIS A C 1
ATOM 1522 O O . HIS A 1 191 ? -4.691 -28.984 -20.078 1 97.69 191 HIS A O 1
ATOM 1528 N N . CYS A 1 192 ? -6.32 -27.562 -19.594 1 98.31 192 CYS A N 1
ATOM 1529 C CA . CYS A 1 192 ? -5.59 -26.906 -18.516 1 98.31 192 CYS A CA 1
ATOM 1530 C C . CYS A 1 192 ? -6.43 -26.844 -17.25 1 98.31 192 CYS A C 1
ATOM 1532 O O . CYS A 1 192 ? -7.645 -26.641 -17.312 1 98.31 192 CYS A O 1
ATOM 1534 N N . HIS A 1 193 ? -5.828 -27.016 -16.078 1 98.56 193 HIS A N 1
ATOM 1535 C CA . HIS A 1 193 ? -6.535 -26.969 -14.805 1 98.56 193 HIS A CA 1
ATOM 1536 C C . HIS A 1 193 ? -6.785 -25.531 -14.367 1 98.56 193 HIS A C 1
ATOM 1538 O O . HIS A 1 193 ? -7.719 -25.266 -13.602 1 98.56 193 HIS A O 1
ATOM 1544 N N . LEU A 1 194 ? -5.941 -24.672 -14.695 1 98.56 194 LEU A N 1
ATOM 1545 C CA . LEU A 1 194 ? -6.047 -23.234 -14.492 1 98.56 194 LEU A CA 1
ATOM 1546 C C . LEU A 1 194 ? -5.273 -22.469 -15.562 1 98.56 194 LEU A C 1
ATOM 1548 O O . LEU A 1 194 ? -4.406 -23.047 -16.234 1 98.56 194 LEU A O 1
ATOM 1552 N N . TRP A 1 195 ? -5.648 -21.203 -15.734 1 98.69 195 TRP A N 1
ATOM 1553 C CA . TRP A 1 195 ? -4.973 -20.406 -16.766 1 98.69 195 TRP A CA 1
ATOM 1554 C C . TRP A 1 195 ? -4.938 -18.938 -16.375 1 98.69 195 TRP A C 1
ATOM 1556 O O . TRP A 1 195 ? -5.887 -18.422 -15.789 1 98.69 195 TRP A O 1
ATOM 1566 N N . ARG A 1 196 ? -3.873 -18.234 -16.734 1 97.88 196 ARG A N 1
ATOM 1567 C CA . ARG A 1 196 ? -3.789 -16.781 -16.609 1 97.88 196 ARG A CA 1
ATOM 1568 C C . ARG A 1 196 ? -4.262 -16.094 -17.891 1 97.88 196 ARG A C 1
ATOM 1570 O O . ARG A 1 196 ? -3.811 -16.438 -18.984 1 97.88 196 ARG A O 1
ATOM 1577 N N . ASN A 1 197 ? -5.145 -15.18 -17.75 1 96.25 197 ASN A N 1
ATOM 1578 C CA . ASN A 1 197 ? -5.746 -14.562 -18.922 1 96.25 197 ASN A CA 1
ATOM 1579 C C . ASN A 1 197 ? -5.41 -13.078 -19.031 1 96.25 197 ASN A C 1
ATOM 1581 O O . ASN A 1 197 ? -5.906 -12.375 -19.906 1 96.25 197 ASN A O 1
ATOM 1585 N N . TYR A 1 198 ? -4.617 -12.617 -18.094 1 95.75 198 TYR A N 1
ATOM 1586 C CA . TYR A 1 198 ? -4.254 -11.203 -18.031 1 95.75 198 TYR A CA 1
ATOM 1587 C C . TYR A 1 198 ? -2.805 -11.031 -17.594 1 95.75 198 TYR A C 1
ATOM 1589 O O . TYR A 1 198 ? -2.057 -12.008 -17.5 1 95.75 198 TYR A O 1
ATOM 1597 N N . ILE A 1 199 ? -2.389 -9.906 -17.359 1 93.94 199 ILE A N 1
ATOM 1598 C CA . ILE A 1 199 ? -1.002 -9.547 -17.094 1 93.94 199 ILE A CA 1
ATOM 1599 C C . ILE A 1 199 ? -0.569 -10.125 -15.75 1 93.94 199 ILE A C 1
ATOM 1601 O O . ILE A 1 199 ? -1.405 -10.383 -14.883 1 93.94 199 ILE A O 1
ATOM 1605 N N . ASP A 1 200 ? 0.768 -10.312 -15.695 1 95.5 200 ASP A N 1
ATOM 1606 C CA . ASP A 1 200 ? 1.335 -10.633 -14.391 1 9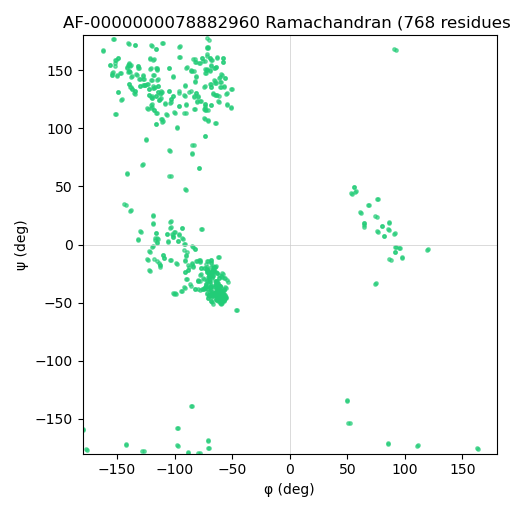5.5 200 ASP A CA 1
ATOM 1607 C C . ASP A 1 200 ? 1.073 -9.516 -13.383 1 95.5 200 ASP A C 1
ATOM 1609 O O . ASP A 1 200 ? 1.16 -8.336 -13.727 1 95.5 200 ASP A O 1
ATOM 1613 N N . ILE A 1 201 ? 0.768 -9.961 -12.203 1 98.06 201 ILE A N 1
ATOM 1614 C CA . ILE A 1 201 ? 0.65 -8.977 -11.133 1 98.06 201 ILE A CA 1
ATOM 1615 C C . ILE A 1 201 ? 2.035 -8.445 -10.758 1 98.06 201 ILE A C 1
ATOM 1617 O O . ILE A 1 201 ? 3.041 -9.125 -10.969 1 98.06 201 ILE A O 1
ATOM 1621 N N . GLU A 1 202 ? 2.127 -7.203 -10.305 1 97.56 202 GLU A N 1
ATOM 1622 C CA . GLU A 1 202 ? 3.307 -6.621 -9.672 1 97.56 202 GLU A CA 1
ATOM 1623 C C . GLU A 1 202 ? 3.031 -6.25 -8.219 1 97.56 202 GLU A C 1
ATOM 1625 O O . GLU A 1 202 ? 1.883 -6.281 -7.773 1 97.56 202 GLU A O 1
ATOM 1630 N N . ASP A 1 203 ? 4.074 -5.953 -7.504 1 97.81 203 ASP A N 1
ATOM 1631 C CA . ASP A 1 203 ? 3.973 -5.707 -6.066 1 97.81 203 ASP A CA 1
ATOM 1632 C C . ASP A 1 203 ? 3.438 -4.301 -5.789 1 97.81 203 ASP A C 1
ATOM 1634 O O . ASP A 1 203 ? 4.117 -3.484 -5.164 1 97.81 203 ASP A O 1
ATOM 1638 N N . SER A 1 204 ? 2.182 -4.035 -6.168 1 97.81 204 SER A N 1
ATOM 1639 C CA . SER A 1 204 ? 1.558 -2.738 -5.934 1 97.81 204 SER A CA 1
ATOM 1640 C C . SER A 1 204 ? 0.037 -2.854 -5.91 1 97.81 204 SER A C 1
ATOM 1642 O O . SER A 1 204 ? -0.534 -3.746 -6.539 1 97.81 204 SER A O 1
ATOM 1644 N N . TRP A 1 205 ? -0.581 -1.916 -5.215 1 98.44 205 TRP A N 1
ATOM 1645 C CA . TRP A 1 205 ? -2.035 -1.831 -5.145 1 98.44 205 TRP A CA 1
ATOM 1646 C C . TRP A 1 205 ? -2.633 -1.533 -6.516 1 98.44 205 TRP A C 1
ATOM 1648 O O . TRP A 1 205 ? -3.707 -2.035 -6.855 1 98.44 205 TRP A O 1
ATOM 1658 N N . GLU A 1 206 ? -1.945 -0.79 -7.301 1 97.38 206 GLU A N 1
ATOM 1659 C CA . GLU A 1 206 ? -2.393 -0.461 -8.648 1 97.38 206 GLU A CA 1
ATOM 1660 C C . GLU A 1 206 ? -2.568 -1.72 -9.492 1 97.38 206 GLU A C 1
ATOM 1662 O O . GLU A 1 206 ? -3.555 -1.854 -10.219 1 97.38 206 GLU A O 1
ATOM 1667 N N . TRP A 1 207 ? -1.665 -2.633 -9.367 1 97.81 207 TRP A N 1
ATOM 1668 C CA . TRP A 1 207 ? -1.731 -3.854 -10.164 1 97.81 207 TRP A CA 1
ATOM 1669 C C . TRP A 1 207 ? -2.85 -4.766 -9.664 1 97.81 207 TRP A C 1
ATOM 1671 O O . TRP A 1 207 ? -3.531 -5.41 -10.469 1 97.81 207 TRP A O 1
ATOM 1681 N N . VAL A 1 208 ? -3.078 -4.805 -8.375 1 98.69 208 VAL A N 1
ATOM 1682 C CA . VAL A 1 208 ? -4.184 -5.582 -7.816 1 98.69 208 VAL A CA 1
ATOM 1683 C C . VAL A 1 208 ? -5.508 -5.07 -8.383 1 98.69 208 VAL A C 1
ATOM 1685 O O . VAL A 1 208 ? -6.309 -5.852 -8.898 1 98.69 208 VAL A O 1
ATOM 1688 N N . THR A 1 209 ? -5.715 -3.75 -8.344 1 98.38 209 THR A N 1
ATOM 1689 C CA . THR A 1 209 ? -7 -3.201 -8.766 1 98.38 209 THR A CA 1
ATOM 1690 C C . THR A 1 209 ? -7.16 -3.295 -10.281 1 98.38 209 THR A C 1
ATOM 1692 O O . THR A 1 209 ? -8.273 -3.479 -10.781 1 98.38 209 THR A O 1
ATOM 1695 N N . LYS A 1 210 ? -6.043 -3.203 -10.992 1 98.25 210 LYS A N 1
ATOM 1696 C CA . LYS A 1 210 ? -6.086 -3.395 -12.438 1 98.25 210 LYS A CA 1
ATOM 1697 C C . LYS A 1 210 ? -6.594 -4.789 -12.789 1 98.25 210 LYS A C 1
ATOM 1699 O O . LYS A 1 210 ? -7.395 -4.949 -13.711 1 98.25 210 LYS A O 1
ATOM 1704 N N . ILE A 1 211 ? -6.141 -5.746 -12.125 1 98.69 211 ILE A N 1
ATOM 1705 C CA . ILE A 1 211 ? -6.559 -7.125 -12.359 1 98.69 211 ILE A CA 1
ATOM 1706 C C . ILE A 1 211 ? -8.016 -7.301 -11.945 1 98.69 211 ILE A C 1
ATOM 1708 O O . ILE A 1 211 ? -8.805 -7.922 -12.672 1 98.69 211 ILE A O 1
ATOM 1712 N N . VAL A 1 212 ? -8.406 -6.73 -10.812 1 98.75 212 VAL A N 1
ATOM 1713 C CA . VAL A 1 212 ? -9.797 -6.789 -10.367 1 98.75 212 VAL A CA 1
ATOM 1714 C C . VAL A 1 212 ? -10.711 -6.184 -11.438 1 98.75 212 VAL A C 1
ATOM 1716 O O . VAL A 1 212 ? -11.75 -6.75 -11.766 1 98.75 212 VAL A O 1
ATOM 1719 N N . ASP A 1 213 ? -10.312 -5.07 -12.016 1 98.5 213 ASP A N 1
ATOM 1720 C CA . ASP A 1 213 ? -11.086 -4.414 -13.062 1 98.5 213 ASP A CA 1
ATOM 1721 C C . ASP A 1 213 ? -11.219 -5.305 -14.289 1 98.5 213 ASP A C 1
ATOM 1723 O O . ASP A 1 213 ? -12.297 -5.395 -14.891 1 98.5 213 ASP A O 1
ATOM 1727 N N . HIS A 1 214 ? -10.156 -5.949 -14.656 1 98.06 214 HIS A N 1
ATOM 1728 C CA . HIS A 1 214 ? -10.195 -6.855 -15.797 1 98.06 214 HIS A CA 1
ATOM 1729 C C . HIS A 1 214 ? -11.227 -7.961 -15.586 1 98.06 214 HIS A C 1
ATOM 1731 O O . HIS A 1 214 ? -12.016 -8.266 -16.484 1 98.06 214 HIS A O 1
ATOM 1737 N N . TYR A 1 215 ? -11.266 -8.539 -14.438 1 98.5 215 TYR A N 1
ATOM 1738 C CA . TYR A 1 215 ? -12.18 -9.633 -14.141 1 98.5 215 TYR A CA 1
ATOM 1739 C C . TYR A 1 215 ? -13.625 -9.141 -14.086 1 98.5 215 TYR A C 1
ATOM 1741 O O . TYR A 1 215 ? -14.547 -9.836 -14.508 1 98.5 215 TYR A O 1
ATOM 1749 N N . ALA A 1 216 ? -13.797 -7.922 -13.562 1 98.62 216 ALA A N 1
ATOM 1750 C CA . ALA A 1 216 ? -15.133 -7.332 -13.547 1 98.62 216 ALA A CA 1
ATOM 1751 C C . ALA A 1 216 ? -15.633 -7.055 -14.961 1 98.62 216 ALA A C 1
ATOM 1753 O O . ALA A 1 216 ? -16.781 -7.355 -15.297 1 98.62 216 ALA A O 1
ATOM 1754 N N . GLU A 1 217 ? -14.789 -6.543 -15.797 1 97.81 217 GLU A N 1
ATOM 1755 C CA . GLU A 1 217 ? -15.156 -6.113 -17.141 1 97.81 217 GLU A CA 1
ATOM 1756 C C . GLU A 1 217 ? -15.383 -7.312 -18.062 1 97.81 217 GLU A C 1
ATOM 1758 O O . GLU A 1 217 ? -16.047 -7.195 -19.094 1 97.81 217 GLU A O 1
ATOM 1763 N N . ASN A 1 218 ? -14.836 -8.477 -17.703 1 97.5 218 ASN A N 1
ATOM 1764 C CA . ASN A 1 218 ? -14.93 -9.656 -18.547 1 97.5 218 ASN A CA 1
ATOM 1765 C C . ASN A 1 218 ? -15.672 -10.797 -17.844 1 97.5 218 ASN A C 1
ATOM 1767 O O . ASN A 1 218 ? -15.5 -11.961 -18.188 1 97.5 218 ASN A O 1
ATOM 1771 N N . GLN A 1 219 ? -16.438 -10.477 -16.781 1 97.75 219 GLN A N 1
ATOM 1772 C CA . GLN A 1 219 ? -17.016 -11.523 -15.945 1 97.75 219 GLN A CA 1
ATOM 1773 C C . GLN A 1 219 ? -18.016 -12.367 -16.734 1 97.75 219 GLN A C 1
ATOM 1775 O O . GLN A 1 219 ? -18.156 -13.562 -16.469 1 97.75 219 GLN A O 1
ATOM 1780 N N . GLU A 1 220 ? -18.641 -11.891 -17.844 1 97 220 GLU A N 1
ATOM 1781 C CA . GLU A 1 220 ? -19.594 -12.664 -18.641 1 97 220 GLU A CA 1
ATOM 1782 C C . GLU A 1 220 ? -18.891 -13.773 -19.422 1 97 220 GLU A C 1
ATOM 1784 O O . GLU A 1 220 ? -19.484 -14.812 -19.703 1 97 220 GLU A O 1
ATOM 1789 N N . VAL A 1 221 ? -17.656 -13.508 -19.703 1 96.5 221 VAL A N 1
ATOM 1790 C CA . VAL A 1 221 ? -16.875 -14.469 -20.484 1 96.5 221 VAL A CA 1
ATOM 1791 C C . VAL A 1 221 ? -16.156 -15.43 -19.531 1 96.5 221 VAL A C 1
ATOM 1793 O O . VAL A 1 221 ? -16.062 -16.625 -19.812 1 96.5 221 VAL A O 1
ATOM 1796 N N . LEU A 1 222 ? -15.695 -14.992 -18.422 1 97.81 222 LEU A N 1
ATOM 1797 C CA . LEU A 1 222 ? -14.789 -15.742 -17.562 1 97.81 222 LEU A CA 1
ATOM 1798 C C . LEU A 1 222 ? -15.562 -16.656 -16.625 1 97.81 222 LEU A C 1
ATOM 1800 O O . LEU A 1 222 ? -15.133 -17.766 -16.328 1 97.81 222 LEU A O 1
ATOM 1804 N N . ILE A 1 223 ? -16.719 -16.219 -16.156 1 98.12 223 ILE A N 1
ATOM 1805 C CA . ILE A 1 223 ? -17.438 -16.938 -15.117 1 98.12 223 ILE A CA 1
ATOM 1806 C C . ILE A 1 223 ? -17.922 -18.281 -15.648 1 98.12 223 ILE A C 1
ATOM 1808 O O . ILE A 1 223 ? -17.734 -19.312 -15.008 1 98.12 223 ILE A O 1
ATOM 1812 N N . PRO A 1 224 ? -18.453 -18.344 -16.891 1 97.12 224 PRO A N 1
ATOM 1813 C CA . PRO A 1 224 ? -19.016 -19.625 -17.359 1 97.12 224 PRO A CA 1
ATOM 1814 C C . PRO A 1 224 ? -17.953 -20.688 -17.578 1 97.12 224 PRO A C 1
ATOM 1816 O O . PRO A 1 224 ? -18.266 -21.875 -17.688 1 97.12 224 PRO A O 1
ATOM 1819 N N . VAL A 1 225 ? -16.719 -20.312 -17.641 1 96.5 225 VAL A N 1
ATOM 1820 C CA . VAL A 1 225 ? -15.695 -21.297 -18 1 96.5 225 VAL A CA 1
ATOM 1821 C C . VAL A 1 225 ? -14.883 -21.688 -16.766 1 96.5 225 VAL A C 1
ATOM 1823 O O . VAL A 1 225 ? -13.93 -22.453 -16.859 1 96.5 225 VAL A O 1
ATOM 1826 N N . ALA A 1 226 ? -15.242 -21.156 -15.633 1 96.81 226 ALA A N 1
ATOM 1827 C CA . ALA A 1 226 ? -14.562 -21.484 -14.375 1 96.81 226 ALA A CA 1
ATOM 1828 C C . ALA A 1 226 ? -15.367 -22.484 -13.555 1 96.81 226 ALA A C 1
ATOM 1830 O O . ALA A 1 226 ? -16.594 -22.422 -13.523 1 96.81 226 ALA A O 1
ATOM 1831 N N . GLY A 1 227 ? -14.633 -23.359 -12.875 1 97.44 227 GLY A N 1
ATOM 1832 C CA . GLY A 1 227 ? -15.25 -24.375 -12.023 1 97.44 227 GLY A CA 1
ATOM 1833 C C . GLY A 1 227 ? -14.305 -25.516 -11.664 1 97.44 227 GLY A C 1
ATOM 1834 O O . GLY A 1 227 ? -13.109 -25.453 -11.969 1 97.44 227 GLY A O 1
ATOM 1835 N N . PRO A 1 228 ? -14.836 -26.531 -10.961 1 97.5 228 PRO A N 1
ATOM 1836 C CA . PRO A 1 228 ? -13.992 -27.656 -10.555 1 97.5 228 PRO A CA 1
ATOM 1837 C C . PRO A 1 228 ? -13.203 -28.25 -11.719 1 97.5 228 PRO A C 1
ATOM 1839 O O . PRO A 1 228 ? -13.789 -28.672 -12.719 1 97.5 228 PRO A O 1
ATOM 1842 N N . GLY A 1 229 ? -11.914 -28.172 -11.586 1 97.06 229 GLY A N 1
ATOM 1843 C CA . GLY A 1 229 ? -11.016 -28.734 -12.586 1 97.06 229 GLY A CA 1
ATOM 1844 C C . GLY A 1 229 ? -10.508 -27.703 -13.578 1 97.06 229 GLY A C 1
ATOM 1845 O O . GLY A 1 229 ? -9.648 -28.016 -14.406 1 97.06 229 GLY A O 1
ATOM 1846 N N . HIS A 1 230 ? -11.078 -26.531 -13.594 1 97.25 230 HIS A N 1
ATOM 1847 C CA . HIS A 1 230 ? -10.664 -25.484 -14.523 1 97.25 230 HIS A CA 1
ATOM 1848 C C . HIS A 1 230 ? -10.914 -24.094 -13.945 1 97.25 230 HIS A C 1
ATOM 1850 O O . HIS A 1 230 ? -12.062 -23.672 -13.836 1 97.25 230 HIS A O 1
ATOM 1856 N N . TRP A 1 231 ? -9.875 -23.328 -13.625 1 98.62 231 TRP A N 1
ATOM 1857 C CA . TRP A 1 231 ? -10 -22.094 -12.859 1 98.62 231 TRP A CA 1
ATOM 1858 C C . TRP A 1 231 ? -9.344 -20.938 -13.602 1 98.62 231 TRP A C 1
ATOM 1860 O O . TRP A 1 231 ? -8.266 -21.078 -14.18 1 98.62 231 TRP A O 1
ATOM 1870 N N . ASN A 1 232 ? -10.023 -19.75 -13.617 1 98.69 232 ASN A N 1
ATOM 1871 C CA . ASN A 1 232 ? -9.359 -18.5 -13.977 1 98.69 232 ASN A CA 1
ATOM 1872 C C . ASN A 1 232 ? -8.336 -18.078 -12.922 1 98.69 232 ASN A C 1
ATOM 1874 O O . ASN A 1 232 ? -8.602 -18.188 -11.727 1 98.69 232 ASN A O 1
ATOM 1878 N N . ASP A 1 233 ? -7.215 -17.672 -13.375 1 98.75 233 ASP A N 1
ATOM 1879 C CA . ASP A 1 233 ? -6.133 -17.328 -12.453 1 98.75 233 ASP A CA 1
ATOM 1880 C C . ASP A 1 233 ? -5.781 -15.844 -12.555 1 98.75 233 ASP A C 1
ATOM 1882 O O . ASP A 1 233 ? -5.098 -15.43 -13.492 1 98.75 233 ASP A O 1
ATOM 1886 N N . PRO A 1 234 ? -6.215 -15.031 -11.586 1 98.62 234 PRO A N 1
ATOM 1887 C CA . PRO A 1 234 ? -5.836 -13.609 -11.57 1 98.62 234 PRO A CA 1
ATOM 1888 C C . PRO A 1 234 ? -4.406 -13.391 -11.086 1 98.62 234 PRO A C 1
ATOM 1890 O O . PRO A 1 234 ? -4.016 -12.25 -10.812 1 98.62 234 PRO A O 1
ATOM 1893 N N . ASP A 1 235 ? -3.666 -14.398 -11.008 1 98.62 235 ASP A N 1
ATOM 1894 C CA . ASP A 1 235 ? -2.244 -14.383 -10.672 1 98.62 235 ASP A CA 1
ATOM 1895 C C . ASP A 1 235 ? -2.033 -14.383 -9.164 1 98.62 235 ASP A C 1
ATOM 1897 O O . ASP A 1 235 ? -2.977 -14.594 -8.398 1 98.62 235 ASP A O 1
ATOM 1901 N N . GLN A 1 236 ? -0.814 -14.188 -8.703 1 98.81 236 GLN A N 1
ATOM 1902 C CA . GLN A 1 236 ? -0.347 -14.555 -7.371 1 98.81 236 GLN A CA 1
ATOM 1903 C C . GLN A 1 236 ? -0.801 -13.539 -6.324 1 98.81 236 GLN A C 1
ATOM 1905 O O . GLN A 1 236 ? -1.129 -12.406 -6.664 1 98.81 236 GLN A O 1
ATOM 1910 N N . LEU A 1 237 ? -0.869 -13.984 -5.074 1 98.94 237 LEU A N 1
ATOM 1911 C CA . LEU A 1 237 ? -1.037 -13.125 -3.906 1 98.94 237 LEU A CA 1
ATOM 1912 C C . LEU A 1 237 ? 0.277 -12.445 -3.537 1 98.94 237 LEU A C 1
ATOM 1914 O O . LEU A 1 237 ? 1.264 -13.117 -3.23 1 98.94 237 LEU A O 1
ATOM 1918 N N . ILE A 1 238 ? 0.252 -11.109 -3.492 1 98.81 238 ILE A N 1
ATOM 1919 C CA . ILE A 1 238 ? 1.473 -10.383 -3.166 1 98.81 238 ILE A CA 1
ATOM 1920 C C . ILE A 1 238 ? 1.408 -9.891 -1.721 1 98.81 238 ILE A C 1
ATOM 1922 O O . ILE A 1 238 ? 2.074 -8.914 -1.359 1 98.81 238 ILE A O 1
ATOM 1926 N N . ILE A 1 239 ? 0.567 -10.484 -0.908 1 98.88 239 ILE A N 1
ATOM 1927 C CA . ILE A 1 239 ? 0.374 -10.172 0.504 1 98.88 239 ILE A CA 1
ATOM 1928 C C . ILE A 1 239 ? 1.652 -10.484 1.28 1 98.88 239 ILE A C 1
ATOM 1930 O O . ILE A 1 239 ? 2.186 -11.594 1.189 1 98.88 239 ILE A O 1
ATOM 1934 N N . GLY A 1 240 ? 2.143 -9.539 2.072 1 98.38 240 GLY A N 1
ATOM 1935 C CA . GLY A 1 240 ? 3.336 -9.742 2.879 1 98.38 240 GLY A CA 1
ATOM 1936 C C . GLY A 1 240 ? 4.602 -9.234 2.211 1 98.38 240 GLY A C 1
ATOM 1937 O O . GLY A 1 240 ? 5.684 -9.305 2.793 1 98.38 240 GLY A O 1
ATOM 1938 N N . ASN A 1 241 ? 4.43 -8.742 0.96 1 98.31 241 ASN A N 1
ATOM 1939 C CA . ASN A 1 241 ? 5.559 -8.109 0.293 1 98.31 241 ASN A CA 1
ATOM 1940 C C . ASN A 1 241 ? 5.672 -6.633 0.667 1 98.31 241 ASN A C 1
ATOM 1942 O O . ASN A 1 241 ? 5.527 -6.273 1.837 1 98.31 241 ASN A O 1
ATOM 1946 N N . PHE A 1 242 ? 5.984 -5.746 -0.324 1 98.25 242 PHE A N 1
ATOM 1947 C CA . PHE A 1 242 ? 6.391 -4.387 0.012 1 98.25 242 PHE A CA 1
ATOM 1948 C C . PHE A 1 242 ? 5.309 -3.387 -0.372 1 98.25 242 PHE A C 1
ATOM 1950 O O . PHE A 1 242 ? 5.316 -2.244 0.09 1 98.25 242 PHE A O 1
ATOM 1957 N N . GLY A 1 243 ? 4.324 -3.814 -1.122 1 98.31 243 GLY A N 1
ATOM 1958 C CA . GLY A 1 243 ? 3.504 -2.816 -1.787 1 98.31 243 GLY A CA 1
ATOM 1959 C C . GLY A 1 243 ? 2.102 -2.721 -1.214 1 98.31 243 GLY A C 1
ATOM 1960 O O . GLY A 1 243 ? 1.356 -1.793 -1.535 1 98.31 243 GLY A O 1
ATOM 1961 N N . LEU A 1 244 ? 1.673 -3.637 -0.315 1 98.75 244 LEU A N 1
ATOM 1962 C CA . LEU A 1 244 ? 0.294 -3.627 0.161 1 98.75 244 LEU A CA 1
ATOM 1963 C C . LEU A 1 244 ? 0.234 -3.301 1.649 1 98.75 244 LEU A C 1
ATOM 1965 O O . LEU A 1 244 ? 0.984 -3.873 2.445 1 98.75 244 LEU A O 1
ATOM 1969 N N . SER A 1 245 ? -0.716 -2.434 1.994 1 98.56 245 SER A N 1
ATOM 1970 C CA . SER A 1 245 ? -1.07 -2.209 3.391 1 98.56 245 SER A CA 1
ATOM 1971 C C . SER A 1 245 ? -1.829 -3.398 3.969 1 98.56 245 SER A C 1
ATOM 1973 O O . SER A 1 245 ? -2.242 -4.293 3.23 1 98.56 245 SER A O 1
ATOM 1975 N N . PRO A 1 246 ? -2.012 -3.398 5.293 1 98.38 246 PRO A N 1
ATOM 1976 C CA . PRO A 1 246 ? -2.838 -4.453 5.883 1 98.38 246 PRO A CA 1
ATOM 1977 C C . PRO A 1 246 ? -4.246 -4.496 5.297 1 98.38 246 PRO A C 1
ATOM 1979 O O . PRO A 1 246 ? -4.758 -5.574 4.988 1 98.38 246 PRO A O 1
ATOM 1982 N N . GLU A 1 247 ? -4.844 -3.33 5.109 1 98.5 247 GLU A N 1
ATOM 1983 C CA . GLU A 1 247 ? -6.199 -3.285 4.578 1 98.5 247 GLU A CA 1
ATOM 1984 C C . GLU A 1 247 ? -6.238 -3.756 3.125 1 98.5 247 GLU A C 1
ATOM 1986 O O . GLU A 1 247 ? -7.141 -4.496 2.73 1 98.5 247 GLU A O 1
ATOM 1991 N N . GLN A 1 248 ? -5.289 -3.297 2.387 1 98.88 248 GLN A N 1
ATOM 1992 C CA . GLN A 1 248 ? -5.191 -3.725 0.996 1 98.88 248 GLN A CA 1
ATOM 1993 C C . GLN A 1 248 ? -4.965 -5.23 0.899 1 98.88 248 GLN A C 1
ATOM 1995 O O . GLN A 1 248 ? -5.465 -5.883 -0.019 1 98.88 248 GLN A O 1
ATOM 2000 N N . SER A 1 249 ? -4.223 -5.805 1.783 1 98.94 249 SER A N 1
ATOM 2001 C CA . SER A 1 249 ? -3.99 -7.242 1.833 1 98.94 249 SER A CA 1
ATOM 2002 C C . SER A 1 249 ? -5.289 -8.008 2.057 1 98.94 249 SER A C 1
ATOM 2004 O O . SER A 1 249 ? -5.555 -9 1.378 1 98.94 249 SER A O 1
ATOM 2006 N N . LYS A 1 250 ? -6.09 -7.496 2.979 1 98.94 250 LYS A N 1
ATOM 2007 C CA . LYS A 1 250 ? -7.406 -8.094 3.195 1 98.94 250 LYS A CA 1
ATOM 2008 C C . LYS A 1 250 ? -8.258 -8.031 1.93 1 98.94 250 LYS A C 1
ATOM 2010 O O . LYS A 1 250 ? -8.969 -8.984 1.604 1 98.94 250 LYS A O 1
ATOM 2015 N N . SER A 1 251 ? -8.141 -6.918 1.293 1 98.94 251 SER A N 1
ATOM 2016 C CA . SER A 1 251 ? -8.93 -6.723 0.081 1 98.94 251 SER A CA 1
ATOM 2017 C C . SER A 1 251 ? -8.531 -7.715 -1.005 1 98.94 251 SER A C 1
ATOM 2019 O O . SER A 1 251 ? -9.391 -8.336 -1.638 1 98.94 251 SER A O 1
ATOM 2021 N N . GLN A 1 252 ? -7.195 -7.848 -1.229 1 98.94 252 GLN A N 1
ATOM 2022 C CA . GLN A 1 252 ? -6.793 -8.805 -2.256 1 98.94 252 GLN A CA 1
ATOM 2023 C C . GLN A 1 252 ? -7.301 -10.203 -1.931 1 98.94 252 GLN A C 1
ATOM 2025 O O . GLN A 1 252 ? -7.891 -10.875 -2.785 1 98.94 252 GLN A O 1
ATOM 2030 N N . MET A 1 253 ? -7.094 -10.664 -0.705 1 99 253 MET A N 1
ATOM 2031 C CA . MET A 1 253 ? -7.477 -12.023 -0.322 1 99 253 MET A CA 1
ATOM 2032 C C . MET A 1 253 ? -8.977 -12.234 -0.491 1 99 253 MET A C 1
ATOM 2034 O O . MET A 1 253 ? -9.406 -13.258 -1.018 1 99 253 MET A O 1
ATOM 2038 N N . ALA A 1 254 ? -9.742 -11.25 -0.056 1 99 254 ALA A N 1
ATOM 2039 C CA . ALA A 1 254 ? -11.195 -11.352 -0.141 1 99 254 ALA A CA 1
ATOM 2040 C C . ALA A 1 254 ? -11.656 -11.477 -1.591 1 99 254 ALA A C 1
ATOM 2042 O O . ALA A 1 254 ? -12.469 -12.344 -1.918 1 99 254 ALA A O 1
ATOM 2043 N N . LEU A 1 255 ? -11.109 -10.664 -2.428 1 99 255 LEU A N 1
ATOM 2044 C CA . LEU A 1 255 ? -11.539 -10.641 -3.82 1 99 255 LEU A CA 1
ATOM 2045 C C . LEU A 1 255 ? -11.078 -11.898 -4.555 1 99 255 LEU A C 1
ATOM 2047 O O . LEU A 1 255 ? -11.82 -12.453 -5.367 1 99 255 LEU A O 1
ATOM 2051 N N . TRP A 1 256 ? -9.867 -12.367 -4.262 1 98.94 256 TRP A N 1
ATOM 2052 C CA . TRP A 1 256 ? -9.391 -13.617 -4.84 1 98.94 256 TRP A CA 1
ATOM 2053 C C . TRP A 1 256 ? -10.25 -14.789 -4.383 1 98.94 256 TRP A C 1
ATOM 2055 O O . TRP A 1 256 ? -10.477 -15.734 -5.141 1 98.94 256 TRP A O 1
ATOM 2065 N N . ALA A 1 257 ? -10.695 -14.711 -3.127 1 99 257 ALA A N 1
ATOM 2066 C CA . ALA A 1 257 ? -11.594 -15.75 -2.641 1 99 257 ALA A CA 1
ATOM 2067 C C . ALA A 1 257 ? -12.93 -15.719 -3.381 1 99 257 ALA A C 1
ATOM 2069 O O . ALA A 1 257 ? -13.445 -16.766 -3.791 1 99 257 ALA A O 1
ATOM 2070 N N . ILE A 1 258 ? -13.461 -14.555 -3.609 1 98.94 258 ILE A N 1
ATOM 2071 C CA . ILE A 1 258 ? -14.719 -14.383 -4.328 1 98.94 258 ILE A CA 1
ATOM 2072 C C . ILE A 1 258 ? -14.562 -14.891 -5.762 1 98.94 258 ILE A C 1
ATOM 2074 O O . ILE A 1 258 ? -15.469 -15.531 -6.301 1 98.94 258 ILE A O 1
ATOM 2078 N N . LEU A 1 259 ? -13.43 -14.734 -6.336 1 98.94 259 LEU A N 1
ATOM 2079 C CA . LEU A 1 259 ? -13.188 -15.094 -7.73 1 98.94 259 LEU A CA 1
ATOM 2080 C C . LEU A 1 259 ? -12.906 -16.578 -7.871 1 98.94 259 LEU A C 1
ATOM 2082 O O . LEU A 1 259 ? -12.711 -17.078 -8.984 1 98.94 259 LEU A O 1
ATOM 2086 N N . ALA A 1 260 ? -12.836 -17.297 -6.742 1 98.81 260 ALA A N 1
ATOM 2087 C CA . ALA A 1 260 ? -12.406 -18.688 -6.773 1 98.81 260 ALA A CA 1
ATOM 2088 C C . ALA A 1 260 ? -11.047 -18.828 -7.465 1 98.81 260 ALA A C 1
ATOM 2090 O O . ALA A 1 260 ? -10.875 -19.688 -8.336 1 98.81 260 ALA A O 1
ATOM 2091 N N . ALA A 1 261 ? -10.164 -17.938 -7.129 1 98.88 261 ALA A N 1
ATOM 2092 C CA . ALA A 1 261 ? -8.836 -17.891 -7.75 1 98.88 261 ALA A CA 1
ATOM 2093 C C . ALA A 1 261 ? -7.898 -18.906 -7.117 1 98.88 261 ALA A C 1
ATOM 2095 O O . ALA A 1 261 ? -8.008 -19.219 -5.926 1 98.88 261 ALA A O 1
ATOM 2096 N N . PRO A 1 262 ? -6.961 -19.531 -7.918 1 98.88 262 PRO A N 1
ATOM 2097 C CA . PRO A 1 262 ? -5.82 -20.156 -7.242 1 98.88 262 PRO A CA 1
ATOM 2098 C C . PRO A 1 262 ? -5.129 -19.219 -6.258 1 98.88 262 PRO A C 1
ATOM 2100 O O . PRO A 1 262 ? -4.973 -18.031 -6.543 1 98.88 262 PRO A O 1
ATOM 2103 N N . LEU A 1 263 ? -4.867 -19.719 -5.105 1 98.94 263 LEU A N 1
ATOM 2104 C CA . LEU A 1 263 ? -4.227 -18.906 -4.078 1 98.94 263 LEU A CA 1
ATOM 2105 C C . LEU A 1 263 ? -2.754 -19.266 -3.936 1 98.94 263 LEU A C 1
ATOM 2107 O O . LEU A 1 263 ? -2.379 -20 -3.02 1 98.94 263 LEU A O 1
ATOM 2111 N N . PHE A 1 264 ? -1.943 -18.75 -4.809 1 98.94 264 PHE A N 1
ATOM 2112 C CA . PHE A 1 264 ? -0.496 -18.891 -4.711 1 98.94 264 PHE A CA 1
ATOM 2113 C C . PHE A 1 264 ? 0.141 -17.641 -4.121 1 98.94 264 PHE A C 1
ATOM 2115 O O . PHE A 1 264 ? 0.107 -16.578 -4.73 1 98.94 264 PHE A O 1
ATOM 2122 N N . MET A 1 265 ? 0.677 -17.797 -2.973 1 98.88 265 MET A N 1
ATOM 2123 C CA . MET A 1 265 ? 1.422 -16.719 -2.34 1 98.88 265 MET A CA 1
ATOM 2124 C C . MET A 1 265 ? 2.775 -16.516 -3.014 1 98.88 265 MET A C 1
ATOM 2126 O O . MET A 1 265 ? 3.443 -17.484 -3.371 1 98.88 265 MET A O 1
ATOM 2130 N N . SER A 1 266 ? 3.127 -15.32 -3.244 1 98.69 266 SER A N 1
ATOM 2131 C CA . SER A 1 266 ? 4.496 -15 -3.631 1 98.69 266 SER A CA 1
ATOM 2132 C C . SER A 1 266 ? 5.105 -13.961 -2.699 1 98.69 266 SER A C 1
ATOM 2134 O O . SER A 1 266 ? 4.984 -12.758 -2.943 1 98.69 266 SER A O 1
ATOM 2136 N N . ASN A 1 267 ? 5.711 -14.359 -1.682 1 98.56 267 ASN A N 1
ATOM 2137 C CA . ASN A 1 267 ? 6.336 -13.594 -0.611 1 98.56 267 ASN A CA 1
ATOM 2138 C C . ASN A 1 267 ? 7.484 -14.359 0.031 1 98.56 267 ASN A C 1
ATOM 2140 O O . ASN A 1 267 ? 7.879 -15.422 -0.456 1 98.56 267 ASN A O 1
ATOM 2144 N N . ASP A 1 268 ? 8.195 -13.82 0.957 1 98.44 268 ASP A N 1
ATOM 2145 C CA . ASP A 1 268 ? 9.211 -14.508 1.742 1 98.44 268 ASP A CA 1
ATOM 2146 C C . ASP A 1 268 ? 8.648 -14.953 3.094 1 98.44 268 ASP A C 1
ATOM 2148 O O . ASP A 1 268 ? 8.594 -14.156 4.035 1 98.44 268 ASP A O 1
ATOM 2152 N N . LEU A 1 269 ? 8.32 -16.188 3.186 1 98.69 269 LEU A N 1
ATOM 2153 C CA . LEU A 1 269 ? 7.652 -16.719 4.371 1 98.69 269 LEU A CA 1
ATOM 2154 C C . LEU A 1 269 ? 8.562 -16.625 5.594 1 98.69 269 LEU A C 1
ATOM 2156 O O . LEU A 1 269 ? 8.086 -16.672 6.73 1 98.69 269 LEU A O 1
ATOM 2160 N N . ARG A 1 270 ? 9.891 -16.484 5.438 1 98.19 270 ARG A N 1
ATOM 2161 C CA . ARG A 1 270 ? 10.852 -16.391 6.531 1 98.19 270 ARG A CA 1
ATOM 2162 C C . ARG A 1 270 ? 10.734 -15.047 7.246 1 98.19 270 ARG A C 1
ATOM 2164 O O . ARG A 1 270 ? 11.156 -14.914 8.398 1 98.19 270 ARG A O 1
ATOM 2171 N N . LYS A 1 271 ? 10.133 -14.016 6.5 1 96.19 271 LYS A N 1
ATOM 2172 C CA . LYS A 1 271 ? 10.141 -12.633 6.977 1 96.19 271 LYS A CA 1
ATOM 2173 C C . LYS A 1 271 ? 8.734 -12.039 6.949 1 96.19 271 LYS A C 1
ATOM 2175 O O . LYS A 1 271 ? 8.57 -10.82 7.066 1 96.19 271 LYS A O 1
ATOM 2180 N N . ILE A 1 272 ? 7.773 -12.812 6.746 1 97.06 272 ILE A N 1
ATOM 2181 C CA . ILE A 1 272 ? 6.418 -12.328 6.516 1 97.06 272 ILE A CA 1
ATOM 2182 C C . ILE A 1 272 ? 5.887 -11.672 7.789 1 97.06 272 ILE A C 1
ATOM 2184 O O . ILE A 1 272 ? 6.043 -12.211 8.891 1 97.06 272 ILE A O 1
ATOM 2188 N N . PRO A 1 273 ? 5.328 -10.422 7.719 1 96.88 273 PRO A N 1
ATOM 2189 C CA . PRO A 1 273 ? 4.785 -9.781 8.914 1 96.88 273 PRO A CA 1
ATOM 2190 C C . PRO A 1 273 ? 3.512 -10.453 9.422 1 96.88 273 PRO A C 1
ATOM 2192 O O . PRO A 1 273 ? 2.797 -11.094 8.648 1 96.88 273 PRO A O 1
ATOM 2195 N N . GLN A 1 274 ? 3.191 -10.203 10.672 1 97.06 274 GLN A N 1
ATOM 2196 C CA . GLN A 1 274 ? 2.092 -10.906 11.328 1 97.06 274 GLN A CA 1
ATOM 2197 C C . GLN A 1 274 ? 0.759 -10.586 10.656 1 97.06 274 GLN A C 1
ATOM 2199 O O . GLN A 1 274 ? -0.081 -11.477 10.484 1 97.06 274 GLN A O 1
ATOM 2204 N N . PHE A 1 275 ? 0.508 -9.359 10.289 1 97.62 275 PHE A N 1
ATOM 2205 C CA . PHE A 1 275 ? -0.779 -9.016 9.695 1 97.62 275 PHE A CA 1
ATOM 2206 C C . PHE A 1 275 ? -1.009 -9.805 8.414 1 97.62 275 PHE A C 1
ATOM 2208 O O . PHE A 1 275 ? -2.137 -10.195 8.109 1 97.62 275 PHE A O 1
ATOM 2215 N N . ALA A 1 276 ? 0.04 -10.023 7.672 1 98.62 276 ALA A N 1
ATOM 2216 C CA . ALA A 1 276 ? -0.061 -10.773 6.422 1 98.62 276 ALA A CA 1
ATOM 2217 C C . ALA A 1 276 ? -0.348 -12.242 6.684 1 98.62 276 ALA A C 1
ATOM 2219 O O . ALA A 1 276 ? -1.172 -12.859 6 1 98.62 276 ALA A O 1
ATOM 2220 N N . LYS A 1 277 ? 0.358 -12.773 7.66 1 98.38 277 LYS A N 1
ATOM 2221 C CA . LYS A 1 277 ? 0.092 -14.156 8.062 1 98.38 277 LYS A CA 1
ATOM 2222 C C . LYS A 1 277 ? -1.373 -14.344 8.445 1 98.38 277 LYS A C 1
ATOM 2224 O O . LYS A 1 277 ? -2.008 -15.32 8.031 1 98.38 277 LYS A O 1
ATOM 2229 N N . ASP A 1 278 ? -1.894 -13.375 9.211 1 98.44 278 ASP A N 1
ATOM 2230 C CA . ASP A 1 278 ? -3.281 -13.445 9.656 1 98.44 278 ASP A CA 1
ATOM 2231 C C . ASP A 1 278 ? -4.238 -13.492 8.469 1 98.44 278 ASP A C 1
ATOM 2233 O O . ASP A 1 278 ? -5.227 -14.227 8.484 1 98.44 278 ASP A O 1
ATOM 2237 N N . VAL A 1 279 ? -3.92 -12.719 7.469 1 98.88 279 VAL A N 1
ATOM 2238 C CA . VAL A 1 279 ? -4.773 -12.648 6.285 1 98.88 279 VAL A CA 1
ATOM 2239 C C . VAL A 1 279 ? -4.676 -13.953 5.5 1 98.88 279 VAL A C 1
ATOM 2241 O O . VAL A 1 279 ? -5.691 -14.547 5.141 1 98.88 279 VAL A O 1
ATOM 2244 N N . LEU A 1 280 ? -3.473 -14.445 5.297 1 98.94 280 LEU A N 1
ATOM 2245 C CA . LEU A 1 280 ? -3.215 -15.594 4.441 1 98.94 280 LEU A CA 1
ATOM 2246 C C . LEU A 1 280 ? -3.719 -16.875 5.094 1 98.94 280 LEU A C 1
ATOM 2248 O O . LEU A 1 280 ? -4.043 -17.844 4.402 1 98.94 280 LEU A O 1
ATOM 2252 N N . LEU A 1 281 ? -3.826 -16.859 6.441 1 98.81 281 LEU A N 1
ATOM 2253 C CA . LEU A 1 281 ? -4.199 -18.078 7.168 1 98.81 281 LEU A CA 1
ATOM 2254 C C . LEU A 1 281 ? -5.633 -17.984 7.676 1 98.81 281 LEU A C 1
ATOM 2256 O O . LEU A 1 281 ? -6.055 -18.797 8.508 1 98.81 281 LEU A O 1
ATOM 2260 N N . ASN A 1 282 ? -6.375 -16.969 7.266 1 98.81 282 ASN A N 1
ATOM 2261 C CA . ASN A 1 282 ? -7.773 -16.844 7.664 1 98.81 282 ASN A CA 1
ATOM 2262 C C . ASN A 1 282 ? -8.609 -18 7.117 1 98.81 282 ASN A C 1
ATOM 2264 O O . ASN A 1 282 ? -8.984 -18 5.941 1 98.81 282 ASN A O 1
ATOM 2268 N N . THR A 1 283 ? -8.977 -18.922 7.914 1 98.56 283 THR A N 1
ATOM 2269 C CA . THR A 1 283 ? -9.594 -20.172 7.48 1 98.56 283 THR A CA 1
ATOM 2270 C C . THR A 1 283 ? -11.008 -19.938 6.957 1 98.56 283 THR A C 1
ATOM 2272 O O . THR A 1 283 ? -11.492 -20.672 6.102 1 98.56 283 THR A O 1
ATOM 2275 N N . GLU A 1 284 ? -11.664 -18.906 7.43 1 98.88 284 GLU A N 1
ATOM 2276 C CA . GLU A 1 284 ? -13.031 -18.656 6.961 1 98.88 284 GLU A CA 1
ATOM 2277 C C . GLU A 1 284 ? -13.031 -18.062 5.555 1 98.88 284 GLU A C 1
ATOM 2279 O O . GLU A 1 284 ? -13.883 -18.406 4.734 1 98.88 284 GLU A O 1
ATOM 2284 N N . VAL A 1 285 ? -12.07 -17.188 5.285 1 98.94 285 VAL A N 1
ATOM 2285 C CA . VAL A 1 285 ? -11.953 -16.641 3.939 1 98.94 285 VAL A CA 1
ATOM 2286 C C . VAL A 1 285 ? -11.5 -17.734 2.973 1 98.94 285 VAL A C 1
ATOM 2288 O O . VAL A 1 285 ? -12.023 -17.844 1.861 1 98.94 285 VAL A O 1
ATOM 2291 N N . ILE A 1 286 ? -10.562 -18.578 3.398 1 98.94 286 ILE A N 1
ATOM 2292 C CA . ILE A 1 286 ? -10.094 -19.703 2.588 1 98.94 286 ILE A CA 1
ATOM 2293 C C . ILE A 1 286 ? -11.25 -20.656 2.299 1 98.94 286 ILE A C 1
ATOM 2295 O O . ILE A 1 286 ? -11.359 -21.188 1.19 1 98.94 286 ILE A O 1
ATOM 2299 N N . ALA A 1 287 ? -12.133 -20.844 3.25 1 98.88 287 ALA A N 1
ATOM 2300 C CA . ALA A 1 287 ? -13.266 -21.734 3.051 1 98.88 287 ALA A CA 1
ATOM 2301 C C . ALA A 1 287 ? -14.172 -21.219 1.928 1 98.88 287 ALA A C 1
ATOM 2303 O O . ALA A 1 287 ? -14.75 -22.016 1.183 1 98.88 287 ALA A O 1
ATOM 2304 N N . VAL A 1 288 ? -14.297 -19.922 1.859 1 98.94 288 VAL A N 1
ATOM 2305 C CA . VAL A 1 288 ? -15.055 -19.359 0.747 1 98.94 288 VAL A CA 1
ATOM 2306 C C . VAL A 1 288 ? -14.375 -19.719 -0.573 1 98.94 288 VAL A C 1
ATOM 2308 O O . VAL A 1 288 ? -15.031 -20.156 -1.517 1 98.94 288 VAL A O 1
ATOM 2311 N N . ASN A 1 289 ? -13.086 -19.547 -0.629 1 98.94 289 ASN A N 1
ATOM 2312 C CA . ASN A 1 289 ? -12.328 -19.859 -1.833 1 98.94 289 ASN A CA 1
ATOM 2313 C C . ASN A 1 289 ? -12.453 -21.344 -2.205 1 98.94 289 ASN A C 1
ATOM 2315 O O . ASN A 1 289 ? -12.617 -21.672 -3.379 1 98.94 289 ASN A O 1
ATOM 2319 N N . GLN A 1 290 ? -12.516 -22.156 -1.213 1 98.88 290 GLN A N 1
ATOM 2320 C CA . GLN A 1 290 ? -12.438 -23.609 -1.402 1 98.88 290 GLN A CA 1
ATOM 2321 C C . GLN A 1 290 ? -13.828 -24.234 -1.45 1 98.88 290 GLN A C 1
ATOM 2323 O O . GLN A 1 290 ? -13.969 -25.453 -1.399 1 98.88 290 GLN A O 1
ATOM 2328 N N . ASP A 1 291 ? -14.844 -23.438 -1.497 1 98.81 291 ASP A N 1
ATOM 2329 C CA . ASP A 1 291 ? -16.203 -23.969 -1.506 1 98.81 291 ASP A CA 1
ATOM 2330 C C . ASP A 1 291 ? -16.406 -24.922 -2.684 1 98.81 291 ASP A C 1
ATOM 2332 O O . ASP A 1 291 ? -16.078 -24.594 -3.82 1 98.81 291 ASP A O 1
ATOM 2336 N N . PRO A 1 292 ? -17.031 -26.047 -2.486 1 97.81 292 PRO A N 1
ATOM 2337 C CA . PRO A 1 292 ? -17.078 -27.078 -3.521 1 97.81 292 PRO A CA 1
ATOM 2338 C C . PRO A 1 292 ? -18.094 -26.766 -4.621 1 97.81 292 PRO A C 1
ATOM 2340 O O . PRO A 1 292 ? -18.094 -27.438 -5.656 1 97.81 292 PRO A O 1
ATOM 2343 N N . LEU A 1 293 ? -19 -25.797 -4.402 1 97.75 293 LEU A N 1
ATOM 2344 C CA . LEU A 1 293 ? -19.875 -25.406 -5.512 1 97.75 293 LEU A CA 1
ATOM 2345 C C . LEU A 1 293 ? -19.047 -24.984 -6.727 1 97.75 293 LEU A C 1
ATOM 2347 O O . LEU A 1 293 ? -19.469 -25.219 -7.867 1 97.75 293 LEU A O 1
ATOM 2351 N N . GLY A 1 294 ? -17.938 -24.328 -6.469 1 97.69 294 GLY A N 1
ATOM 2352 C CA . GLY A 1 294 ? -16.938 -24.062 -7.488 1 97.69 294 GLY A CA 1
ATOM 2353 C C . GLY A 1 294 ? -17.328 -22.969 -8.445 1 97.69 294 GLY A C 1
ATOM 2354 O O . GLY A 1 294 ? -16.688 -22.766 -9.477 1 97.69 294 GLY A O 1
ATOM 2355 N N . LYS A 1 295 ? -18.359 -22.266 -8.125 1 97.62 295 LYS A N 1
ATOM 2356 C CA . LYS A 1 295 ? -18.766 -21.172 -9 1 97.62 295 LYS A CA 1
ATOM 2357 C C . LYS A 1 295 ? -17.969 -19.906 -8.727 1 97.62 295 LYS A C 1
ATOM 2359 O O . LYS A 1 295 ? -17.859 -19.469 -7.582 1 97.62 295 LYS A O 1
ATOM 2364 N N . GLN A 1 296 ? -17.375 -19.359 -9.789 1 98.69 296 GLN A N 1
ATOM 2365 C CA . GLN A 1 296 ? -16.672 -18.094 -9.656 1 98.69 296 GLN A CA 1
ATOM 2366 C C . GLN A 1 296 ? -17.641 -16.953 -9.305 1 98.69 296 GLN A C 1
ATOM 2368 O O . GLN A 1 296 ? -18.75 -16.891 -9.836 1 98.69 296 GLN A O 1
ATOM 2373 N N . GLY A 1 297 ? -17.203 -16.016 -8.398 1 98.81 297 GLY A N 1
ATOM 2374 C CA . GLY A 1 297 ? -18 -14.859 -8.031 1 98.81 297 GLY A CA 1
ATOM 2375 C C . GLY A 1 297 ? -17.969 -13.766 -9.078 1 98.81 297 GLY A C 1
ATOM 2376 O O . GLY A 1 297 ? -17.391 -13.938 -10.156 1 98.81 297 GLY A O 1
ATOM 2377 N N . TRP A 1 298 ? -18.688 -12.688 -8.766 1 98.25 298 TRP A N 1
ATOM 2378 C CA . TRP A 1 298 ? -18.859 -11.617 -9.734 1 98.25 298 TRP A CA 1
ATOM 2379 C C . TRP A 1 298 ? -19.062 -10.273 -9.039 1 98.25 298 TRP A C 1
ATOM 2381 O O . TRP A 1 298 ? -19.422 -10.227 -7.855 1 98.25 298 TRP A O 1
ATOM 2391 N N . ARG A 1 299 ? -18.75 -9.195 -9.727 1 98.75 299 ARG A N 1
ATOM 2392 C CA . ARG A 1 299 ? -19.141 -7.875 -9.25 1 98.75 299 ARG A CA 1
ATOM 2393 C C . ARG A 1 299 ? -20.641 -7.652 -9.414 1 98.75 299 ARG A C 1
ATOM 2395 O O . ARG A 1 299 ? -21.141 -7.605 -10.539 1 98.75 299 ARG A O 1
ATOM 2402 N N . VAL A 1 300 ? -21.281 -7.5 -8.312 1 98.25 300 VAL A N 1
ATOM 2403 C CA . VAL A 1 300 ? -22.734 -7.371 -8.266 1 98.25 300 VAL A CA 1
ATOM 2404 C C . VAL A 1 300 ? -23.141 -5.926 -8.562 1 98.25 300 VAL A C 1
ATOM 2406 O O . VAL A 1 300 ? -24.156 -5.676 -9.195 1 98.25 300 VAL A O 1
ATOM 2409 N N . TRP A 1 301 ? -22.328 -5.031 -8.039 1 97.81 301 TRP A N 1
ATOM 2410 C CA . TRP A 1 301 ? -22.688 -3.615 -8.094 1 97.81 301 TRP A CA 1
ATOM 2411 C C . TRP A 1 301 ? -21.438 -2.736 -8.031 1 97.81 301 TRP A C 1
ATOM 2413 O O . TRP A 1 301 ? -20.453 -3.098 -7.395 1 97.81 301 TRP A O 1
ATOM 2423 N N . LYS A 1 302 ? -21.516 -1.634 -8.719 1 97.75 302 LYS A N 1
ATOM 2424 C CA . LYS A 1 302 ? -20.5 -0.582 -8.656 1 97.75 302 LYS A CA 1
ATOM 2425 C C . LYS A 1 302 ? -21.141 0.801 -8.656 1 97.75 302 LYS A C 1
ATOM 2427 O O . LYS A 1 302 ? -22.047 1.067 -9.445 1 97.75 302 LYS A O 1
ATOM 2432 N N . GLY A 1 303 ? -20.609 1.663 -7.82 1 96.06 303 GLY A N 1
ATOM 2433 C CA . GLY A 1 303 ? -21.094 3.031 -7.832 1 96.06 303 GLY A CA 1
ATOM 2434 C C . GLY A 1 303 ? -20.828 3.748 -9.141 1 96.06 303 GLY A C 1
ATOM 2435 O O . GLY A 1 303 ? -19.891 3.402 -9.867 1 96.06 303 GLY A O 1
ATOM 2436 N N . GLN A 1 304 ? -21.641 4.77 -9.562 1 92.12 304 GLN A N 1
ATOM 2437 C CA . GLN A 1 304 ? -21.578 5.324 -10.906 1 92.12 304 GLN A CA 1
ATOM 2438 C C . GLN A 1 304 ? -21.078 6.762 -10.891 1 92.12 304 GLN A C 1
ATOM 2440 O O . GLN A 1 304 ? -20.609 7.273 -11.914 1 92.12 304 GLN A O 1
ATOM 2445 N N . ASN A 1 305 ? -21.062 7.48 -9.75 1 89.88 305 ASN A N 1
ATOM 2446 C CA . ASN A 1 305 ? -20.75 8.906 -9.797 1 89.88 305 ASN A CA 1
ATOM 2447 C C . ASN A 1 305 ? -19.734 9.289 -8.727 1 89.88 305 ASN A C 1
ATOM 2449 O O . ASN A 1 305 ? -19.672 8.68 -7.66 1 89.88 305 ASN A O 1
ATOM 2453 N N . GLY A 1 306 ? -18.938 10.297 -9.203 1 89.12 306 GLY A N 1
ATOM 2454 C CA . GLY A 1 306 ? -18 10.852 -8.25 1 89.12 306 GLY A CA 1
ATOM 2455 C C . GLY A 1 306 ? -17.188 9.789 -7.531 1 89.12 306 GLY A C 1
ATOM 2456 O O . GLY A 1 306 ? -16.656 8.875 -8.164 1 89.12 306 GLY A O 1
ATOM 2457 N N . TRP A 1 307 ? -17.047 9.898 -6.199 1 87.31 307 TRP A N 1
ATOM 2458 C CA . TRP A 1 307 ? -16.281 8.977 -5.375 1 87.31 307 TRP A CA 1
ATOM 2459 C C . TRP A 1 307 ? -17 7.637 -5.246 1 87.31 307 TRP A C 1
ATOM 2461 O O . TRP A 1 307 ? -16.391 6.629 -4.887 1 87.31 307 TRP A O 1
ATOM 2471 N N . GLU A 1 308 ? -18.234 7.625 -5.613 1 88.81 308 GLU A N 1
ATOM 2472 C CA . GLU A 1 308 ? -19 6.387 -5.516 1 88.81 308 GLU A CA 1
ATOM 2473 C C . GLU A 1 308 ? -18.5 5.348 -6.516 1 88.81 308 GLU A C 1
ATOM 2475 O O . GLU A 1 308 ? -18.672 4.145 -6.309 1 88.81 308 GLU A O 1
ATOM 2480 N N . LYS A 1 309 ? -17.891 5.812 -7.574 1 94.12 309 LYS A N 1
ATOM 2481 C CA . LYS A 1 309 ? -17.375 4.895 -8.586 1 94.12 309 LYS A CA 1
ATOM 2482 C C . LYS A 1 309 ? -16.312 3.971 -8.016 1 94.12 309 LYS A C 1
ATOM 2484 O O . LYS A 1 309 ? -15.938 2.975 -8.641 1 94.12 309 LYS A O 1
ATOM 2489 N N . TYR A 1 310 ? -15.898 4.324 -6.793 1 96.5 310 TYR A N 1
ATOM 2490 C CA . TYR A 1 310 ? -14.844 3.545 -6.16 1 96.5 310 TYR A CA 1
ATOM 2491 C C . TYR A 1 310 ? -15.414 2.621 -5.09 1 96.5 310 TYR A C 1
ATOM 2493 O O . TYR A 1 310 ? -14.664 2.078 -4.27 1 96.5 310 TYR A O 1
ATOM 2501 N N . THR A 1 311 ? -16.703 2.43 -5.086 1 98.25 311 THR A N 1
ATOM 2502 C CA . THR A 1 311 ? -17.375 1.487 -4.188 1 98.25 311 THR A CA 1
ATOM 2503 C C . THR A 1 311 ? -18 0.345 -4.98 1 98.25 311 THR A C 1
ATOM 2505 O O . THR A 1 311 ? -18.656 0.577 -5.992 1 98.25 311 THR A O 1
ATOM 2508 N N . GLU A 1 312 ? -17.734 -0.856 -4.523 1 98.81 312 GLU A N 1
ATOM 2509 C CA . GLU A 1 312 ? -18.188 -2.037 -5.25 1 98.81 312 GLU A CA 1
ATOM 2510 C C . GLU A 1 312 ? -18.719 -3.1 -4.293 1 98.81 312 GLU A C 1
ATOM 2512 O O . GLU A 1 312 ? -18.391 -3.096 -3.105 1 98.81 312 GLU A O 1
ATOM 2517 N N . VAL A 1 313 ? -19.609 -3.926 -4.801 1 98.94 313 VAL A N 1
ATOM 2518 C CA . VAL A 1 313 ? -20.062 -5.137 -4.121 1 98.94 313 VAL A CA 1
ATOM 2519 C C . VAL A 1 313 ? -19.734 -6.359 -4.977 1 98.94 313 VAL A C 1
ATOM 2521 O O . VAL A 1 313 ? -20.047 -6.391 -6.168 1 98.94 313 VAL A O 1
ATOM 2524 N N . TRP A 1 314 ? -19.062 -7.336 -4.457 1 98.94 314 TRP A N 1
ATOM 2525 C CA . TRP A 1 314 ? -18.75 -8.617 -5.082 1 98.94 314 TRP A CA 1
ATOM 2526 C C . TRP A 1 314 ? -19.438 -9.766 -4.332 1 98.94 314 TRP A C 1
ATOM 2528 O O . TRP A 1 314 ? -19.656 -9.68 -3.121 1 98.94 314 TRP A O 1
ATOM 2538 N N . ALA A 1 315 ? -19.75 -10.797 -5.043 1 98.94 315 ALA A N 1
ATOM 2539 C CA . ALA A 1 315 ? -20.406 -11.922 -4.383 1 98.94 315 ALA A CA 1
ATOM 2540 C C . ALA A 1 315 ? -20.047 -13.242 -5.047 1 98.94 315 ALA A C 1
ATOM 2542 O O . ALA A 1 315 ? -19.531 -13.258 -6.172 1 98.94 315 ALA A O 1
ATOM 2543 N N . ARG A 1 316 ? -20.25 -14.312 -4.32 1 98.81 316 ARG A N 1
ATOM 2544 C CA . ARG A 1 316 ? -20.031 -15.68 -4.777 1 98.81 316 ARG A CA 1
ATOM 2545 C C . ARG A 1 316 ? -21.047 -16.641 -4.156 1 98.81 316 ARG A C 1
ATOM 2547 O O . ARG A 1 316 ? -21.203 -16.672 -2.936 1 98.81 316 ARG A O 1
ATOM 2554 N N . HIS A 1 317 ? -21.734 -17.359 -5.008 1 98.25 317 HIS A N 1
ATOM 2555 C CA . HIS A 1 317 ? -22.625 -18.422 -4.512 1 98.25 317 HIS A CA 1
ATOM 2556 C C . HIS A 1 317 ? -21.812 -19.578 -3.922 1 98.25 317 HIS A C 1
ATOM 2558 O O . HIS A 1 317 ? -20.797 -19.969 -4.48 1 98.25 317 HIS A O 1
ATOM 2564 N N . LEU A 1 318 ? -22.281 -20.078 -2.805 1 98.44 318 LEU A N 1
ATOM 2565 C CA . LEU A 1 318 ? -21.688 -21.203 -2.105 1 98.44 318 LEU A CA 1
ATOM 2566 C C . LEU A 1 318 ? -22.672 -22.359 -1.99 1 98.44 318 LEU A C 1
ATOM 2568 O O . LEU A 1 318 ? -23.844 -22.219 -2.344 1 98.44 318 LEU A O 1
ATOM 2572 N N . VAL A 1 319 ? -22.156 -23.484 -1.53 1 97.38 319 VAL A N 1
ATOM 2573 C CA . VAL A 1 319 ? -23.031 -24.625 -1.324 1 97.38 319 VAL A CA 1
ATOM 2574 C C . VAL A 1 319 ? -24.156 -24.266 -0.351 1 97.38 319 VAL A C 1
ATOM 2576 O O . VAL A 1 319 ? -24.031 -23.297 0.404 1 97.38 319 VAL A O 1
ATOM 2579 N N . ASN A 1 320 ? -25.281 -25.016 -0.414 1 95.56 320 ASN A N 1
ATOM 2580 C CA . ASN A 1 320 ? -26.438 -24.922 0.482 1 95.56 320 ASN A CA 1
ATOM 2581 C C . ASN A 1 320 ? -27.141 -23.578 0.347 1 95.56 320 ASN A C 1
ATOM 2583 O O . ASN A 1 320 ? -27.797 -23.109 1.283 1 95.56 320 ASN A O 1
ATOM 2587 N N . GLY A 1 321 ? -26.875 -22.938 -0.724 1 95.19 321 GLY A N 1
ATOM 2588 C CA . GLY A 1 321 ? -27.578 -21.688 -1.005 1 95.19 321 GLY A CA 1
ATOM 2589 C C . GLY A 1 321 ? -26.969 -20.5 -0.286 1 95.19 321 GLY A C 1
ATOM 2590 O O . GLY A 1 321 ? -27.531 -19.406 -0.318 1 95.19 321 GLY A O 1
ATOM 2591 N N . ASN A 1 322 ? -25.844 -20.656 0.368 1 97.69 322 ASN A N 1
ATOM 2592 C CA . ASN A 1 322 ? -25.141 -19.547 1.024 1 97.69 322 ASN A CA 1
ATOM 2593 C C . ASN A 1 322 ? -24.453 -18.641 0.013 1 97.69 322 ASN A C 1
ATOM 2595 O O . ASN A 1 322 ? -24.266 -19.016 -1.145 1 97.69 322 ASN A O 1
ATOM 2599 N N . VAL A 1 323 ? -24.203 -17.422 0.466 1 98.69 323 VAL A N 1
ATOM 2600 C CA . VAL A 1 323 ? -23.531 -16.453 -0.399 1 98.69 323 VAL A CA 1
ATOM 2601 C C . VAL A 1 323 ? -22.438 -15.727 0.379 1 98.69 323 VAL A C 1
ATOM 2603 O O . VAL A 1 323 ? -22.641 -15.344 1.533 1 98.69 323 VAL A O 1
ATOM 2606 N N . ALA A 1 324 ? -21.234 -15.664 -0.18 1 98.94 324 ALA A N 1
ATOM 2607 C CA . ALA A 1 324 ? -20.203 -14.766 0.334 1 98.94 324 ALA A CA 1
ATOM 2608 C C . ALA A 1 324 ? -20.266 -13.414 -0.367 1 98.94 324 ALA A C 1
ATOM 2610 O O . ALA A 1 324 ? -20.453 -13.344 -1.584 1 98.94 324 ALA A O 1
ATOM 2611 N N . VAL A 1 325 ? -20.141 -12.336 0.408 1 98.94 325 VAL A N 1
ATOM 2612 C CA . VAL A 1 325 ? -20.219 -10.984 -0.131 1 98.94 325 VAL A CA 1
ATOM 2613 C C . VAL A 1 325 ? -19.031 -10.156 0.354 1 98.94 325 VAL A C 1
ATOM 2615 O O . VAL A 1 325 ? -18.641 -10.258 1.517 1 98.94 325 VAL A O 1
ATOM 2618 N N . VAL A 1 326 ? -18.453 -9.398 -0.569 1 99 326 VAL A N 1
ATOM 2619 C CA . VAL A 1 326 ? -17.422 -8.43 -0.246 1 99 326 VAL A CA 1
ATOM 2620 C C . VAL A 1 326 ? -17.906 -7.016 -0.545 1 99 326 VAL A C 1
ATOM 2622 O O . VAL A 1 326 ? -18.25 -6.699 -1.688 1 99 326 VAL A O 1
ATOM 2625 N N . LEU A 1 327 ? -18.062 -6.238 0.486 1 98.94 327 LEU A N 1
ATOM 2626 C CA . LEU A 1 327 ? -18.203 -4.793 0.343 1 98.94 327 LEU A CA 1
ATOM 2627 C C . LEU A 1 327 ? -16.844 -4.125 0.213 1 98.94 327 LEU A C 1
ATOM 2629 O O . LEU A 1 327 ? -16.031 -4.168 1.145 1 98.94 327 LEU A O 1
ATOM 2633 N N . PHE A 1 328 ? -16.625 -3.518 -0.923 1 98.94 328 PHE A N 1
ATOM 2634 C CA . PHE A 1 328 ? -15.273 -3.094 -1.293 1 98.94 328 PHE A CA 1
ATOM 2635 C C . PHE A 1 328 ? -15.219 -1.585 -1.495 1 98.94 328 PHE A C 1
ATOM 2637 O O . PHE A 1 328 ? -15.938 -1.037 -2.33 1 98.94 328 PHE A O 1
ATOM 2644 N N . ASN A 1 329 ? -14.352 -0.885 -0.701 1 98.75 329 ASN A N 1
ATOM 2645 C CA . ASN A 1 329 ? -14.141 0.556 -0.796 1 98.75 329 ASN A CA 1
ATOM 2646 C C . ASN A 1 329 ? -12.75 0.887 -1.336 1 98.75 329 ASN A C 1
ATOM 2648 O O . ASN A 1 329 ? -11.766 0.821 -0.603 1 98.75 329 ASN A O 1
ATOM 2652 N N . ARG A 1 330 ? -12.695 1.313 -2.605 1 97.62 330 ARG A N 1
ATOM 2653 C CA . ARG A 1 330 ? -11.422 1.659 -3.238 1 97.62 330 ARG A CA 1
ATOM 2654 C C . ARG A 1 330 ? -11.102 3.135 -3.041 1 97.62 330 ARG A C 1
ATOM 2656 O O . ARG A 1 330 ? -10.102 3.631 -3.564 1 97.62 330 ARG A O 1
ATOM 2663 N N . ARG A 1 331 ? -12.031 3.83 -2.324 1 97.25 331 ARG A N 1
ATOM 2664 C CA . ARG A 1 331 ? -11.773 5.242 -2.072 1 97.25 331 ARG A CA 1
ATOM 2665 C C . ARG A 1 331 ? -10.523 5.43 -1.218 1 97.25 331 ARG A C 1
ATOM 2667 O O . ARG A 1 331 ? -10.07 4.492 -0.559 1 97.25 331 ARG A O 1
ATOM 2674 N N . VAL A 1 332 ? -10.008 6.656 -1.285 1 96.88 332 VAL A N 1
ATOM 2675 C CA . VAL A 1 332 ? -8.812 6.961 -0.51 1 96.88 332 VAL A CA 1
ATOM 2676 C C . VAL A 1 332 ? -9.094 8.117 0.446 1 96.88 332 VAL A C 1
ATOM 2678 O O . VAL A 1 332 ? -8.266 8.438 1.301 1 96.88 332 VAL A O 1
ATOM 2681 N N . ASP A 1 333 ? -10.266 8.758 0.369 1 93.94 333 ASP A N 1
ATOM 2682 C CA . ASP A 1 333 ? -10.547 9.984 1.118 1 93.94 333 ASP A CA 1
ATOM 2683 C C . ASP A 1 333 ? -11.234 9.672 2.443 1 93.94 333 ASP A C 1
ATOM 2685 O O . ASP A 1 333 ? -10.906 10.258 3.475 1 93.94 333 ASP A O 1
ATOM 2689 N N . LYS A 1 334 ? -12.211 8.641 2.387 1 94.25 334 LYS A N 1
ATOM 2690 C CA . LYS A 1 334 ? -12.93 8.398 3.637 1 94.25 334 LYS A CA 1
ATOM 2691 C C . LYS A 1 334 ? -13.609 7.035 3.627 1 94.25 334 LYS A C 1
ATOM 2693 O O . LYS A 1 334 ? -13.734 6.41 2.572 1 94.25 334 LYS A O 1
ATOM 2698 N N . ALA A 1 335 ? -14.055 6.609 4.812 1 96.25 335 ALA A N 1
ATOM 2699 C CA . ALA A 1 335 ? -14.906 5.43 4.957 1 96.25 335 ALA A CA 1
ATOM 2700 C C . ALA A 1 335 ? -16.328 5.703 4.457 1 96.25 335 ALA A C 1
ATOM 2702 O O . ALA A 1 335 ? -16.781 6.844 4.496 1 96.25 335 ALA A O 1
ATOM 2703 N N . VAL A 1 336 ? -17 4.668 3.959 1 96.06 336 VAL A N 1
ATOM 2704 C CA . VAL A 1 336 ? -18.359 4.836 3.453 1 96.06 336 VAL A CA 1
ATOM 2705 C C . VAL A 1 336 ? -19.219 3.643 3.863 1 96.06 336 VAL A C 1
ATOM 2707 O O . VAL A 1 336 ? -18.703 2.553 4.113 1 96.06 336 VAL A O 1
ATOM 2710 N N . GLN A 1 337 ? -20.516 3.916 3.939 1 96.5 337 GLN A N 1
ATOM 2711 C CA . GLN A 1 337 ? -21.484 2.83 4.109 1 96.5 337 GLN A CA 1
ATOM 2712 C C . GLN A 1 337 ? -21.781 2.146 2.777 1 96.5 337 GLN A C 1
ATOM 2714 O O . GLN A 1 337 ? -22.172 2.803 1.812 1 96.5 337 GLN A O 1
ATOM 2719 N N . ILE A 1 338 ? -21.562 0.863 2.682 1 98.25 338 ILE A N 1
ATOM 2720 C CA . ILE A 1 338 ? -21.891 0.089 1.489 1 98.25 338 ILE A CA 1
ATOM 2721 C C . ILE A 1 338 ? -22.922 -0.979 1.837 1 98.25 338 ILE A C 1
ATOM 2723 O O . ILE A 1 338 ? -22.812 -1.645 2.869 1 98.25 338 ILE A O 1
ATOM 2727 N N . SER A 1 339 ? -23.922 -1.097 0.996 1 98.31 339 SER A N 1
ATOM 2728 C CA . SER A 1 339 ? -25.031 -2.016 1.245 1 98.31 339 SER A CA 1
ATOM 2729 C C . SER A 1 339 ? -25.078 -3.113 0.189 1 98.31 339 SER A C 1
ATOM 2731 O O . SER A 1 339 ? -24.594 -2.93 -0.931 1 98.31 339 SER A O 1
ATOM 2733 N N . THR A 1 340 ? -25.594 -4.234 0.613 1 98.5 340 THR A N 1
ATOM 2734 C CA . THR A 1 340 ? -25.969 -5.332 -0.274 1 98.5 340 THR A CA 1
ATOM 2735 C C . THR A 1 340 ? -27.375 -5.832 0.042 1 98.5 340 THR A C 1
ATOM 2737 O O . THR A 1 340 ? -27.844 -5.703 1.174 1 98.5 340 THR A O 1
ATOM 2740 N N . TRP A 1 341 ? -28 -6.398 -0.993 1 98.25 341 TRP A N 1
ATOM 2741 C CA . TRP A 1 341 ? -29.406 -6.781 -0.852 1 98.25 341 TRP A CA 1
ATOM 2742 C C . TRP A 1 341 ? -29.594 -8.266 -1.132 1 98.25 341 TRP A C 1
ATOM 2744 O O . TRP A 1 341 ? -29.125 -8.781 -2.148 1 98.25 341 TRP A O 1
ATOM 2754 N N . PHE A 1 342 ? -30.359 -8.938 -0.243 1 98.06 342 PHE A N 1
ATOM 2755 C CA . PHE A 1 342 ? -30.531 -10.391 -0.297 1 98.06 342 PHE A CA 1
ATOM 2756 C C . PHE A 1 342 ? -31.203 -10.805 -1.592 1 98.06 342 PHE A C 1
ATOM 2758 O O . PHE A 1 342 ? -30.906 -11.859 -2.15 1 98.06 342 PHE A O 1
ATOM 2765 N N . LYS A 1 343 ? -32.094 -10 -2.133 1 96.62 343 LYS A N 1
ATOM 2766 C CA . LYS A 1 343 ? -32.844 -10.312 -3.355 1 96.62 343 LYS A CA 1
ATOM 2767 C C . LYS A 1 343 ? -31.891 -10.5 -4.535 1 96.62 343 LYS A C 1
ATOM 2769 O O . LYS A 1 343 ? -32.188 -11.25 -5.465 1 96.62 343 LYS A O 1
ATOM 2774 N N . ASP A 1 344 ? -30.719 -9.828 -4.52 1 96.88 344 ASP A N 1
ATOM 2775 C CA . ASP A 1 344 ? -29.766 -9.906 -5.617 1 96.88 344 ASP A CA 1
ATOM 2776 C C . ASP A 1 344 ? -29.141 -11.297 -5.707 1 96.88 344 ASP A C 1
ATOM 2778 O O . ASP A 1 344 ? -28.516 -11.641 -6.715 1 96.88 344 ASP A O 1
ATOM 2782 N N . TYR A 1 345 ? -29.328 -12.109 -4.641 1 96.75 345 TYR A N 1
ATOM 2783 C CA . TYR A 1 345 ? -28.719 -13.43 -4.586 1 96.75 345 TYR A CA 1
ATOM 2784 C C . TYR A 1 345 ? -29.766 -14.523 -4.598 1 96.75 345 TYR A C 1
ATOM 2786 O O . TYR A 1 345 ? -29.469 -15.695 -4.344 1 96.75 345 TYR A O 1
ATOM 2794 N N . GLY A 1 346 ? -31.031 -14.148 -4.754 1 93.56 346 GLY A N 1
ATOM 2795 C CA . GLY A 1 346 ? -32.125 -15.109 -4.738 1 93.56 346 GLY A CA 1
ATOM 2796 C C . GLY A 1 346 ? -32.469 -15.609 -3.346 1 93.56 346 GLY A C 1
ATOM 2797 O O . GLY A 1 346 ? -32.969 -16.719 -3.184 1 93.56 346 GLY A O 1
ATOM 2798 N N . MET A 1 347 ? -32.125 -14.836 -2.43 1 94.25 347 MET A N 1
ATOM 2799 C CA . MET A 1 347 ? -32.375 -15.227 -1.049 1 94.25 347 MET A CA 1
ATOM 2800 C C . MET A 1 347 ? -33.688 -14.617 -0.553 1 94.25 347 MET A C 1
ATOM 2802 O O . MET A 1 347 ? -34.219 -13.68 -1.156 1 94.25 347 MET A O 1
ATOM 2806 N N . GLY A 1 348 ? -34.25 -15.18 0.538 1 91.81 348 GLY A N 1
ATOM 2807 C CA . GLY A 1 348 ? -35.438 -14.641 1.147 1 91.81 348 GLY A CA 1
ATOM 2808 C C . GLY A 1 348 ? -35.219 -13.328 1.872 1 91.81 348 GLY A C 1
ATOM 2809 O O . GLY A 1 348 ? -34.156 -12.727 1.756 1 91.81 348 GLY A O 1
ATOM 2810 N N . LYS A 1 349 ? -36.219 -12.938 2.627 1 93.88 349 LYS A N 1
ATOM 2811 C CA . LYS A 1 349 ? -36.25 -11.617 3.254 1 93.88 349 LYS A CA 1
ATOM 2812 C C . LYS A 1 349 ? -35.281 -11.555 4.441 1 93.88 349 LYS A C 1
ATOM 2814 O O . LYS A 1 349 ? -34.781 -10.492 4.777 1 93.88 349 LYS A O 1
ATOM 2819 N N . GLN A 1 350 ? -35.094 -12.742 5.074 1 97 350 GLN A N 1
ATOM 2820 C CA . GLN A 1 350 ? -34.25 -12.766 6.25 1 97 350 GLN A CA 1
ATOM 2821 C C . GLN A 1 350 ? -33.062 -13.711 6.043 1 97 350 GLN A C 1
ATOM 2823 O O . GLN A 1 350 ? -33.219 -14.773 5.434 1 97 350 GLN A O 1
ATOM 2828 N N . ALA A 1 351 ? -31.938 -13.328 6.527 1 97.94 351 ALA A N 1
ATOM 2829 C CA . ALA A 1 351 ? -30.75 -14.156 6.441 1 97.94 351 ALA A CA 1
ATOM 2830 C C . ALA A 1 351 ? -29.766 -13.828 7.57 1 97.94 351 ALA A C 1
ATOM 2832 O O . ALA A 1 351 ? -29.75 -12.703 8.07 1 97.94 351 ALA A O 1
ATOM 2833 N N . ALA A 1 352 ? -29.031 -14.812 8.023 1 98.31 352 ALA A N 1
ATOM 2834 C CA . ALA A 1 352 ? -27.969 -14.625 9.008 1 98.31 352 ALA A CA 1
ATOM 2835 C C . ALA A 1 352 ? -26.672 -14.141 8.344 1 98.31 352 ALA A C 1
ATOM 2837 O O . ALA A 1 352 ? -26.344 -14.578 7.242 1 98.31 352 ALA A O 1
ATOM 2838 N N . VAL A 1 353 ? -25.984 -13.203 9.008 1 98.75 353 VAL A N 1
ATOM 2839 C CA . VAL A 1 353 ? -24.766 -12.617 8.453 1 98.75 353 VAL A CA 1
ATOM 2840 C C . VAL A 1 353 ? -23.609 -12.844 9.414 1 98.75 353 VAL A C 1
ATOM 2842 O O . VAL A 1 353 ? -23.719 -12.602 10.617 1 98.75 353 VAL A O 1
ATOM 2845 N N . ARG A 1 354 ? -22.5 -13.375 8.914 1 98.81 354 ARG A N 1
ATOM 2846 C CA . ARG A 1 354 ? -21.266 -13.562 9.656 1 98.81 354 ARG A CA 1
ATOM 2847 C C . ARG A 1 354 ? -20.109 -12.805 9.008 1 98.81 354 ARG A C 1
ATOM 2849 O O . ARG A 1 354 ? -19.922 -12.867 7.785 1 98.81 354 ARG A O 1
ATOM 2856 N N . ASP A 1 355 ? -19.406 -11.984 9.773 1 98.88 355 ASP A N 1
ATOM 2857 C CA . ASP A 1 355 ? -18.188 -11.336 9.297 1 98.88 355 ASP A CA 1
ATOM 2858 C C . ASP A 1 355 ? -17 -12.289 9.352 1 98.88 355 ASP A C 1
ATOM 2860 O O . ASP A 1 355 ? -16.656 -12.805 10.414 1 98.88 355 ASP A O 1
ATOM 2864 N N . LEU A 1 356 ? -16.312 -12.438 8.297 1 98.94 356 LEU A N 1
ATOM 2865 C CA . LEU A 1 356 ? -15.328 -13.516 8.18 1 98.94 356 LEU A CA 1
ATOM 2866 C C . LEU A 1 356 ? -13.961 -13.055 8.672 1 98.94 356 LEU A C 1
ATOM 2868 O O . LEU A 1 356 ? -13.164 -13.867 9.141 1 98.94 356 LEU A O 1
ATOM 2872 N N . TYR A 1 357 ? -13.641 -11.773 8.555 1 98.69 357 TYR A N 1
ATOM 2873 C CA . TYR A 1 357 ? -12.391 -11.273 9.109 1 98.69 357 TYR A CA 1
ATOM 2874 C C . TYR A 1 357 ? -12.492 -11.078 10.617 1 98.69 357 TYR A C 1
ATOM 2876 O O . TYR A 1 357 ? -11.523 -11.289 11.344 1 98.69 357 TYR A O 1
ATOM 2884 N N . LEU A 1 358 ? -13.695 -10.734 11.109 1 97.94 358 LEU A N 1
ATOM 2885 C CA . LEU A 1 358 ? -13.898 -10.555 12.539 1 97.94 358 LEU A CA 1
ATOM 2886 C C . LEU A 1 358 ? -14.195 -11.898 13.211 1 97.94 358 LEU A C 1
ATOM 2888 O O . LEU A 1 358 ? -14.148 -12 14.438 1 97.94 358 LEU A O 1
ATOM 2892 N N . HIS A 1 359 ? -14.547 -12.93 12.445 1 98.5 359 HIS A N 1
ATOM 2893 C CA . HIS A 1 359 ? -14.977 -14.227 12.961 1 98.5 359 HIS A CA 1
ATOM 2894 C C . HIS A 1 359 ? -16.156 -14.07 13.922 1 98.5 359 HIS A C 1
ATOM 2896 O O . HIS A 1 359 ? -16.125 -14.625 15.023 1 98.5 359 HIS A O 1
ATOM 2902 N N . GLN A 1 360 ? -17.156 -13.305 13.445 1 98.62 360 GLN A N 1
ATOM 2903 C CA . GLN A 1 360 ? -18.25 -12.969 14.336 1 98.62 360 GLN A CA 1
ATOM 2904 C C . GLN A 1 360 ? -19.594 -13.086 13.633 1 98.62 360 GLN A C 1
ATOM 2906 O O . GLN A 1 360 ? -19.75 -12.625 12.5 1 98.62 360 GLN A O 1
ATOM 2911 N N . ASP A 1 361 ? -20.5 -13.727 14.344 1 98.69 361 ASP A N 1
ATOM 2912 C CA . ASP A 1 361 ? -21.891 -13.68 13.891 1 98.69 361 ASP A CA 1
ATOM 2913 C C . ASP A 1 361 ? -22.516 -12.312 14.164 1 98.69 361 ASP A C 1
ATOM 2915 O O . ASP A 1 361 ? -22.5 -11.836 15.297 1 98.69 361 ASP A O 1
ATOM 2919 N N . LEU A 1 362 ? -22.969 -11.672 13.133 1 98.56 362 LEU A N 1
ATOM 2920 C CA . LEU A 1 362 ? -23.484 -10.312 13.266 1 98.56 362 LEU A CA 1
ATOM 2921 C C . LEU A 1 362 ? -24.984 -10.32 13.539 1 98.56 362 LEU A C 1
ATOM 2923 O O . LEU A 1 362 ? -25.562 -9.289 13.891 1 98.56 362 LEU A O 1
ATOM 2927 N N . GLY A 1 363 ? -25.688 -11.484 13.344 1 98.12 363 GLY A N 1
ATOM 2928 C CA . GLY A 1 363 ? -27.125 -11.617 13.594 1 98.12 363 GLY A CA 1
ATOM 2929 C C . GLY A 1 363 ? -27.938 -11.789 12.32 1 98.12 363 GLY A C 1
ATOM 2930 O O . GLY A 1 363 ? -27.375 -12.094 11.266 1 98.12 363 GLY A O 1
ATOM 2931 N N . VAL A 1 364 ? -29.234 -11.766 12.523 1 98.19 364 VAL A N 1
ATOM 2932 C CA . VAL A 1 364 ? -30.172 -11.93 11.422 1 98.19 364 VAL A CA 1
ATOM 2933 C C . VAL A 1 364 ? -30.641 -10.562 10.922 1 98.19 364 VAL A C 1
ATOM 2935 O O . VAL A 1 364 ? -30.984 -9.688 11.719 1 98.19 364 VAL A O 1
ATOM 2938 N N . PHE A 1 365 ? -30.547 -10.422 9.648 1 98.31 365 PHE A N 1
ATOM 2939 C CA . PHE A 1 365 ? -30.922 -9.156 9.031 1 98.31 365 PHE A CA 1
ATOM 2940 C C . PHE A 1 365 ? -32.094 -9.359 8.078 1 98.31 365 PHE A C 1
ATOM 2942 O O . PHE A 1 365 ? -32.375 -10.477 7.656 1 98.31 365 PHE A O 1
ATOM 2949 N N . THR A 1 366 ? -32.812 -8.211 7.785 1 97.69 366 THR A N 1
ATOM 2950 C CA . THR A 1 366 ? -33.938 -8.219 6.875 1 97.69 366 THR A CA 1
ATOM 2951 C C . THR A 1 366 ? -33.625 -7.438 5.602 1 97.69 366 THR A C 1
ATOM 2953 O O . THR A 1 366 ? -33.125 -6.309 5.668 1 97.69 366 THR A O 1
ATOM 2956 N N . SER A 1 367 ? -33.844 -7.977 4.414 1 97.75 367 SER A N 1
ATOM 2957 C CA . SER A 1 367 ? -33.781 -7.406 3.072 1 97.75 367 SER A CA 1
ATOM 2958 C C . SER A 1 367 ? -32.344 -7.223 2.623 1 97.75 367 SER A C 1
ATOM 2960 O O . SER A 1 367 ? -32.062 -7.227 1.425 1 97.75 367 SER A O 1
ATOM 2962 N N . GLY A 1 368 ? -31.469 -6.922 3.58 1 98.31 368 GLY A N 1
ATOM 2963 C CA . GLY A 1 368 ? -30.094 -6.664 3.189 1 98.31 368 GLY A CA 1
ATOM 2964 C C . GLY A 1 368 ? -29.172 -6.406 4.371 1 98.31 368 GLY A C 1
ATOM 2965 O O . GLY A 1 368 ? -29.578 -6.59 5.523 1 98.31 368 GLY A O 1
ATOM 2966 N N . TYR A 1 369 ? -27.906 -6.078 4.121 1 98.56 369 TYR A N 1
ATOM 2967 C CA . TYR A 1 369 ? -26.859 -5.789 5.098 1 98.56 369 TYR A CA 1
ATOM 2968 C C . TYR A 1 369 ? -26.016 -4.598 4.656 1 98.56 369 TYR A C 1
ATOM 2970 O O . TYR A 1 369 ? -25.75 -4.426 3.467 1 98.56 369 TYR A O 1
ATOM 2978 N N . SER A 1 370 ? -25.75 -3.738 5.555 1 98.44 370 SER A N 1
ATOM 2979 C CA . SER A 1 370 ? -24.891 -2.572 5.316 1 98.44 370 SER A CA 1
ATOM 2980 C C . SER A 1 370 ? -23.781 -2.479 6.352 1 98.44 370 SER A C 1
ATOM 2982 O O . SER A 1 370 ? -23.969 -2.854 7.512 1 98.44 370 SER A O 1
ATOM 2984 N N . ALA A 1 371 ? -22.625 -2.018 5.941 1 98.5 371 ALA A N 1
ATOM 2985 C CA . ALA A 1 371 ? -21.516 -1.849 6.859 1 98.5 371 ALA A CA 1
ATOM 2986 C C . ALA A 1 371 ? -20.656 -0.654 6.461 1 98.5 371 ALA A C 1
ATOM 2988 O O . ALA A 1 371 ? -20.578 -0.293 5.285 1 98.5 371 ALA A O 1
ATOM 2989 N N . LYS A 1 372 ? -20.062 0.018 7.473 1 97.5 372 LYS A N 1
ATOM 2990 C CA . LYS A 1 372 ? -19.016 0.999 7.234 1 97.5 372 LYS A CA 1
ATOM 2991 C C . LYS A 1 372 ? -17.734 0.325 6.73 1 97.5 372 LYS A C 1
ATOM 2993 O O . LYS A 1 372 ? -17.203 -0.566 7.391 1 97.5 372 LYS A O 1
ATOM 2998 N N . VAL A 1 373 ? -17.266 0.692 5.523 1 98.44 373 VAL A N 1
ATOM 2999 C CA . VAL A 1 373 ? -16.062 0.126 4.938 1 98.44 373 VAL A CA 1
ATOM 3000 C C . VAL A 1 373 ? -14.984 1.205 4.832 1 98.44 373 VAL A C 1
ATOM 3002 O O . VAL A 1 373 ? -15.211 2.258 4.23 1 98.44 373 VAL A O 1
ATOM 3005 N N . TYR A 1 374 ? -13.812 0.974 5.395 1 97.56 374 TYR A N 1
ATOM 3006 C CA . TYR A 1 374 ? -12.711 1.928 5.387 1 97.56 374 TYR A CA 1
ATOM 3007 C C . TYR A 1 374 ? -12.023 1.956 4.023 1 97.56 374 TYR A C 1
ATOM 3009 O O . TYR A 1 374 ? -12.164 1.02 3.234 1 97.56 374 TYR A O 1
ATOM 3017 N N . PRO A 1 375 ? -11.258 3.092 3.764 1 97.5 375 PRO A N 1
ATOM 3018 C CA . PRO A 1 375 ? -10.578 3.207 2.475 1 97.5 375 PRO A CA 1
ATOM 3019 C C . PRO A 1 375 ? -9.648 2.027 2.193 1 97.5 375 PRO A C 1
ATOM 3021 O O . PRO A 1 375 ? -9 1.517 3.109 1 97.5 375 PRO A O 1
ATOM 3024 N N . ASN A 1 376 ? -9.578 1.599 0.917 1 97.31 376 ASN A N 1
ATOM 3025 C CA . ASN A 1 376 ? -8.711 0.528 0.436 1 97.31 376 ASN A CA 1
ATOM 3026 C C . ASN A 1 376 ? -9.086 -0.817 1.051 1 97.31 376 ASN A C 1
ATOM 3028 O O . ASN A 1 376 ? -8.289 -1.759 1.028 1 97.31 376 ASN A O 1
ATOM 3032 N N . GLY A 1 377 ? -10.273 -0.858 1.628 1 98.5 377 GLY A N 1
ATOM 3033 C CA . GLY A 1 377 ? -10.562 -2.02 2.455 1 98.5 377 GLY A CA 1
ATOM 3034 C C . GLY A 1 377 ? -11.852 -2.723 2.074 1 98.5 377 GLY A C 1
ATOM 3035 O O . GLY A 1 377 ? -12.484 -2.367 1.081 1 98.5 377 GLY A O 1
ATOM 3036 N N . VAL A 1 378 ? -12.125 -3.787 2.893 1 98.88 378 VAL A N 1
ATOM 3037 C CA . VAL A 1 378 ? -13.289 -4.617 2.619 1 98.88 378 VAL A CA 1
ATOM 3038 C C . VAL A 1 378 ? -13.984 -4.988 3.928 1 98.88 378 VAL A C 1
ATOM 3040 O O . VAL A 1 378 ? -13.359 -4.969 4.992 1 98.88 378 VAL A O 1
ATOM 3043 N N . VAL A 1 379 ? -15.227 -5.156 3.859 1 98.94 379 VAL A N 1
ATOM 3044 C CA . VAL A 1 379 ? -15.977 -6.02 4.762 1 98.94 379 VAL A CA 1
ATOM 3045 C C . VAL A 1 379 ? -16.438 -7.273 4.02 1 98.94 379 VAL A C 1
ATOM 3047 O O . VAL A 1 379 ? -17.062 -7.184 2.963 1 98.94 379 VAL A O 1
ATOM 3050 N N . MET A 1 380 ? -16.016 -8.422 4.504 1 98.94 380 MET A N 1
ATOM 3051 C CA . MET A 1 380 ? -16.391 -9.688 3.881 1 98.94 380 MET A CA 1
ATOM 3052 C C . MET A 1 380 ? -17.312 -10.492 4.789 1 98.94 380 MET A C 1
ATOM 3054 O O . MET A 1 380 ? -16.969 -10.758 5.945 1 98.94 380 MET A O 1
ATOM 3058 N N . VAL A 1 381 ? -18.469 -10.875 4.227 1 98.94 381 VAL A N 1
ATOM 3059 C CA . VAL A 1 381 ? -19.438 -11.578 5.059 1 98.94 381 VAL A CA 1
ATOM 3060 C C . VAL A 1 381 ? -19.938 -12.828 4.336 1 98.94 381 VAL A C 1
ATOM 3062 O O . VAL A 1 381 ? -19.844 -12.914 3.107 1 98.94 381 VAL A O 1
ATOM 3065 N N . LYS A 1 382 ? -20.312 -13.766 5.078 1 98.88 382 LYS A N 1
ATOM 3066 C CA . LYS A 1 382 ? -21.094 -14.898 4.602 1 98.88 382 LYS A CA 1
ATOM 3067 C C . LYS A 1 382 ? -22.562 -14.766 4.996 1 98.88 382 LYS A C 1
ATOM 3069 O O . LYS A 1 382 ? -22.891 -14.516 6.16 1 98.88 382 LYS A O 1
ATOM 3074 N N . ILE A 1 383 ? -23.406 -14.828 4.059 1 98.75 383 ILE A N 1
ATOM 3075 C CA . ILE A 1 383 ? -24.859 -14.727 4.262 1 98.75 383 ILE A CA 1
ATOM 3076 C C . ILE A 1 383 ? -25.484 -16.109 4.152 1 98.75 383 ILE A C 1
ATOM 3078 O O . ILE A 1 383 ? -25.328 -16.797 3.135 1 98.75 383 ILE A O 1
ATOM 3082 N N . THR A 1 384 ? -26.156 -16.5 5.223 1 97.19 384 THR A N 1
ATOM 3083 C CA . THR A 1 384 ? -26.766 -17.828 5.289 1 97.19 384 THR A CA 1
ATOM 3084 C C . THR A 1 384 ? -28.281 -17.719 5.418 1 97.19 384 THR A C 1
ATOM 3086 O O . THR A 1 384 ? -28.781 -16.906 6.191 1 97.19 384 THR A O 1
ATOM 3089 N N . LYS A 1 385 ? -28.875 -18.562 4.617 1 86.06 385 LYS A N 1
ATOM 3090 C CA . LYS A 1 385 ? -30.328 -18.625 4.664 1 86.06 385 LYS A CA 1
ATOM 3091 C C . LYS A 1 385 ? -30.828 -19.047 6.043 1 86.06 385 LYS A C 1
ATOM 3093 O O . LYS A 1 385 ? -30.234 -19.938 6.672 1 86.06 385 LYS A O 1
ATOM 3098 N N . SER A 1 386 ? -31.703 -18.156 6.66 1 73.25 386 SER A N 1
ATOM 3099 C CA . SER A 1 386 ? -32.312 -18.562 7.918 1 73.25 386 SER A CA 1
ATOM 3100 C C . SER A 1 386 ? -33.312 -19.703 7.707 1 73.25 386 SER A C 1
ATOM 3102 O O . SER A 1 386 ? -33.906 -19.812 6.645 1 73.25 386 SER A O 1
ATOM 3104 N N . MET B 1 1 ? 9.391 34.156 9.633 1 72.69 1 MET B N 1
ATOM 3105 C CA . MET B 1 1 ? 9.102 35 10.789 1 72.69 1 MET B CA 1
ATOM 3106 C C . MET B 1 1 ? 10.195 34.875 11.844 1 72.69 1 MET B C 1
ATOM 3108 O O . MET B 1 1 ? 10.773 33.812 12.023 1 72.69 1 MET B O 1
ATOM 3112 N N . ASP B 1 2 ? 10.648 35.906 12.367 1 74.75 2 ASP B N 1
ATOM 3113 C CA . ASP B 1 2 ? 11.719 35.906 13.359 1 74.75 2 ASP B CA 1
ATOM 3114 C C . ASP B 1 2 ? 11.164 36.125 14.766 1 74.75 2 ASP B C 1
ATOM 3116 O O . ASP B 1 2 ? 11.547 37.094 15.43 1 74.75 2 ASP B O 1
ATOM 3120 N N . ASP B 1 3 ? 10.273 35.219 15.164 1 86.5 3 ASP B N 1
ATOM 3121 C CA . ASP B 1 3 ? 9.641 35.406 16.469 1 86.5 3 ASP B CA 1
ATOM 3122 C C . ASP B 1 3 ? 10 34.25 17.422 1 86.5 3 ASP B C 1
ATOM 3124 O O . ASP B 1 3 ? 9.43 34.125 18.5 1 86.5 3 ASP B O 1
ATOM 3128 N N . GLY B 1 4 ? 10.875 33.344 16.938 1 88.75 4 GLY B N 1
ATOM 3129 C CA . GLY B 1 4 ? 11.352 32.281 17.781 1 88.75 4 GLY B CA 1
ATOM 3130 C C . GLY B 1 4 ? 10.516 31.016 17.672 1 88.75 4 GLY B C 1
ATOM 3131 O O . GLY B 1 4 ? 10.836 30 18.297 1 88.75 4 GLY B O 1
ATOM 3132 N N . LEU B 1 5 ? 9.5 31.062 16.906 1 93.25 5 LEU B N 1
ATOM 3133 C CA . LEU B 1 5 ? 8.68 29.875 16.688 1 93.25 5 LEU B CA 1
ATOM 3134 C C . LEU B 1 5 ? 9.203 29.062 15.492 1 93.25 5 LEU B C 1
ATOM 3136 O O . LEU B 1 5 ? 9.883 29.609 14.625 1 93.25 5 LEU B O 1
ATOM 3140 N N . ALA B 1 6 ? 8.969 27.766 15.523 1 96.5 6 ALA B N 1
ATOM 3141 C CA . ALA B 1 6 ? 9.227 26.859 14.406 1 96.5 6 ALA B CA 1
ATOM 3142 C C . ALA B 1 6 ? 10.688 26.922 13.984 1 96.5 6 ALA B C 1
ATOM 3144 O O . ALA B 1 6 ? 10.992 27.047 12.789 1 96.5 6 ALA B O 1
ATOM 3145 N N . LEU B 1 7 ? 11.586 26.891 14.906 1 97.56 7 LEU B N 1
ATOM 3146 C CA . LEU B 1 7 ? 13.008 26.891 14.57 1 97.56 7 LEU B CA 1
ATOM 3147 C C . LEU B 1 7 ? 13.422 25.578 13.93 1 97.56 7 LEU B C 1
ATOM 3149 O O . LEU B 1 7 ? 14.469 25.5 13.281 1 97.56 7 LEU B O 1
ATOM 3153 N N . THR B 1 8 ? 12.711 24.516 14.203 1 98.25 8 THR B N 1
ATOM 3154 C CA . THR B 1 8 ? 12.68 23.266 13.469 1 98.25 8 THR B CA 1
ATOM 3155 C C . THR B 1 8 ? 11.266 22.953 12.984 1 98.25 8 THR B C 1
ATOM 3157 O O . THR B 1 8 ? 10.297 23.562 13.445 1 98.25 8 THR B O 1
ATOM 3160 N N . PRO B 1 9 ? 11.141 22.109 12.008 1 98.75 9 PRO B N 1
ATOM 3161 C CA . PRO B 1 9 ? 9.789 21.812 11.547 1 98.75 9 PRO B CA 1
ATOM 3162 C C . PRO B 1 9 ? 8.875 21.328 12.68 1 98.75 9 PRO B C 1
ATOM 3164 O O . PRO B 1 9 ? 9.258 20.453 13.461 1 98.75 9 PRO B O 1
ATOM 3167 N N . PRO B 1 10 ? 7.711 21.938 12.789 1 98.81 10 PRO B N 1
ATOM 3168 C CA . PRO B 1 10 ? 6.812 21.516 13.867 1 98.81 10 PRO B CA 1
ATOM 3169 C C . PRO B 1 10 ? 6.324 20.078 13.695 1 98.81 10 PRO B C 1
ATOM 3171 O O . PRO B 1 10 ? 6.246 19.578 12.57 1 98.81 10 PRO B O 1
ATOM 3174 N N . MET B 1 11 ? 6.02 19.422 14.773 1 98.94 11 MET B N 1
ATOM 3175 C CA . MET B 1 11 ? 5.516 18.047 14.789 1 98.94 11 MET B CA 1
ATOM 3176 C C . MET B 1 11 ? 4.223 17.953 15.586 1 98.94 11 MET B C 1
ATOM 3178 O O . MET B 1 11 ? 4.066 18.625 16.609 1 98.94 11 MET B O 1
ATOM 3182 N N . GLY B 1 12 ? 3.336 17.156 15.133 1 98.94 12 GLY B N 1
ATOM 3183 C CA . GLY B 1 12 ? 2.094 16.984 15.867 1 98.94 12 GLY B CA 1
ATOM 3184 C C . GLY B 1 12 ? 1.143 16 15.203 1 98.94 12 GLY B C 1
ATOM 3185 O O . GLY B 1 12 ? 1.576 15.039 14.578 1 98.94 12 GLY B O 1
ATOM 3186 N N . TRP B 1 13 ? -0.091 16.109 15.539 1 98.94 13 TRP B N 1
ATOM 3187 C CA . TRP B 1 13 ? -1.216 15.344 15.016 1 98.94 13 TRP B CA 1
ATOM 3188 C C . TRP B 1 13 ? -2.311 16.266 14.492 1 98.94 13 TRP B C 1
ATOM 3190 O O . TRP B 1 13 ? -2.609 17.297 15.102 1 98.94 13 TRP B O 1
ATOM 3200 N N . MET B 1 14 ? -2.846 15.914 13.359 1 98.81 14 MET B N 1
ATOM 3201 C CA . MET B 1 14 ? -3.934 16.688 12.773 1 98.81 14 MET B CA 1
ATOM 3202 C C . MET B 1 14 ? -5.016 15.781 12.211 1 98.81 14 MET B C 1
ATOM 3204 O O . MET B 1 14 ? -4.711 14.766 11.578 1 98.81 14 MET B O 1
ATOM 3208 N N . ALA B 1 15 ? -6.195 16.078 12.266 1 98.38 15 ALA B N 1
ATOM 3209 C CA . ALA B 1 15 ? -7.324 15.148 12.141 1 98.38 15 ALA B CA 1
ATOM 3210 C C . ALA B 1 15 ? -7.664 14.891 10.68 1 98.38 15 ALA B C 1
ATOM 3212 O O . ALA B 1 15 ? -8.281 13.875 10.352 1 98.38 15 ALA B O 1
ATOM 3213 N N . TRP B 1 16 ? -7.262 15.688 9.789 1 98.25 16 TRP B N 1
ATOM 3214 C CA . TRP B 1 16 ? -7.973 15.844 8.531 1 98.25 16 TRP B CA 1
ATOM 3215 C C . TRP B 1 16 ? -7.871 14.586 7.68 1 98.25 16 TRP B C 1
ATOM 3217 O O . TRP B 1 16 ? -8.883 14.086 7.18 1 98.25 16 TRP B O 1
ATOM 3227 N N . GLU B 1 17 ? -6.723 14.039 7.492 1 97.94 17 GLU B N 1
ATOM 3228 C CA . GLU B 1 17 ? -6.555 12.977 6.508 1 97.94 17 GLU B CA 1
ATOM 3229 C C . GLU B 1 17 ? -7.184 11.672 6.988 1 97.94 17 GLU B C 1
ATOM 3231 O O . GLU B 1 17 ? -7.406 10.75 6.199 1 97.94 17 GLU B O 1
ATOM 3236 N N . ARG B 1 18 ? -7.473 11.555 8.281 1 97.88 18 ARG B N 1
ATOM 3237 C CA . ARG B 1 18 ? -8.07 10.336 8.82 1 97.88 18 ARG B CA 1
ATOM 3238 C C . ARG B 1 18 ? -9.57 10.508 9.023 1 97.88 18 ARG B C 1
ATOM 3240 O O . ARG B 1 18 ? -10.352 9.609 8.703 1 97.88 18 ARG B O 1
ATOM 3247 N N . PHE B 1 19 ? -10 11.68 9.555 1 98.12 19 PHE B N 1
ATOM 3248 C CA . PHE B 1 19 ? -11.367 11.797 10.047 1 98.12 19 PHE B CA 1
ATOM 3249 C C . PHE B 1 19 ? -12.172 12.758 9.18 1 98.12 19 PHE B C 1
ATOM 3251 O O . PHE B 1 19 ? -13.406 12.789 9.258 1 98.12 19 PHE B O 1
ATOM 3258 N N . ARG B 1 20 ? -11.508 13.578 8.438 1 97.31 20 ARG B N 1
ATOM 3259 C CA . ARG B 1 20 ? -12.156 14.492 7.5 1 97.31 20 ARG B CA 1
ATOM 3260 C C . ARG B 1 20 ? -13.25 15.305 8.188 1 97.31 20 ARG B C 1
ATOM 3262 O O . ARG B 1 20 ? -13.078 15.734 9.328 1 97.31 20 ARG B O 1
ATOM 3269 N N . CYS B 1 21 ? -14.211 15.727 7.465 1 97.94 21 CYS B N 1
ATOM 3270 C CA . CYS B 1 21 ? -15.328 16.484 8.008 1 97.94 21 CYS B CA 1
ATOM 3271 C C . CYS B 1 21 ? -16.469 15.555 8.422 1 97.94 21 CYS B C 1
ATOM 3273 O O . CYS B 1 21 ? -17.609 15.766 8.039 1 97.94 21 CYS B O 1
ATOM 3275 N N . ASN B 1 22 ? -16.094 14.5 9.156 1 97.81 22 ASN B N 1
ATOM 3276 C CA . ASN B 1 22 ? -17.125 13.633 9.711 1 97.81 22 ASN B CA 1
ATOM 3277 C C . ASN B 1 22 ? -17.844 14.289 10.891 1 97.81 22 ASN B C 1
ATOM 3279 O O . ASN B 1 22 ? -17.297 14.32 12 1 97.81 22 ASN B O 1
ATOM 3283 N N . VAL B 1 23 ? -19.094 14.703 10.711 1 98.12 23 VAL B N 1
ATOM 3284 C CA . VAL B 1 23 ? -19.812 15.398 11.781 1 98.12 23 VAL B CA 1
ATOM 3285 C C . VAL B 1 23 ? -21.016 14.555 12.219 1 98.12 23 VAL B C 1
ATOM 3287 O O . VAL B 1 23 ? -21.906 15.055 12.906 1 98.12 23 VAL B O 1
ATOM 3290 N N . ASP B 1 24 ? -21.094 13.328 11.75 1 97 24 ASP B N 1
ATOM 3291 C CA . ASP B 1 24 ? -22.156 12.422 12.156 1 97 24 ASP B CA 1
ATOM 3292 C C . ASP B 1 24 ? -21.812 11.703 13.453 1 97 24 ASP B C 1
ATOM 3294 O O . ASP B 1 24 ? -21.562 10.492 13.461 1 97 24 ASP B O 1
ATOM 3298 N N . CYS B 1 25 ? -21.969 12.391 14.547 1 97.75 25 CYS B N 1
ATOM 3299 C CA . CYS B 1 25 ? -21.547 11.859 15.828 1 97.75 25 CYS B CA 1
ATOM 3300 C C . CYS B 1 25 ? -22.594 10.898 16.391 1 97.75 25 CYS B C 1
ATOM 3302 O O . CYS B 1 25 ? -22.297 10.109 17.297 1 97.75 25 CYS B O 1
ATOM 3304 N N . ASP B 1 26 ? -23.766 10.898 15.852 1 97 26 ASP B N 1
ATOM 3305 C CA . ASP B 1 26 ? -24.812 9.992 16.297 1 97 26 ASP B CA 1
ATOM 3306 C C . ASP B 1 26 ? -24.516 8.555 15.859 1 97 26 ASP B C 1
ATOM 3308 O O . ASP B 1 26 ? -24.672 7.617 16.641 1 97 26 ASP B O 1
ATOM 3312 N N . ASN B 1 27 ? -24.047 8.453 14.617 1 95.25 27 ASN B N 1
ATOM 3313 C CA . ASN B 1 27 ? -23.875 7.117 14.055 1 95.25 27 ASN B CA 1
ATOM 3314 C C . ASN B 1 27 ? -22.391 6.707 14.047 1 95.25 27 ASN B C 1
ATOM 3316 O O . ASN B 1 27 ? -22.078 5.531 13.859 1 95.25 27 ASN B O 1
ATOM 3320 N N . ASP B 1 28 ? -21.516 7.672 14.266 1 96.44 28 ASP B N 1
ATOM 3321 C CA . ASP B 1 28 ? -20.094 7.398 14.258 1 96.44 28 ASP B CA 1
ATOM 3322 C C . ASP B 1 28 ? -19.375 8.188 15.352 1 96.44 28 ASP B C 1
ATOM 3324 O O . ASP B 1 28 ? -18.438 8.938 15.07 1 96.44 28 ASP B O 1
ATOM 3328 N N . PRO B 1 29 ? -19.719 7.945 16.578 1 95.88 29 PRO B N 1
ATOM 3329 C CA . PRO B 1 29 ? -19.266 8.789 17.688 1 95.88 29 PRO B CA 1
ATOM 3330 C C . PRO B 1 29 ? -17.766 8.711 17.922 1 95.88 29 PRO B C 1
ATOM 3332 O O . PRO B 1 29 ? -17.172 9.648 18.453 1 95.88 29 PRO B O 1
ATOM 3335 N N . ASP B 1 30 ? -17.141 7.602 17.453 1 95.62 30 ASP B N 1
ATOM 3336 C CA . ASP B 1 30 ? -15.734 7.426 17.766 1 95.62 30 ASP B CA 1
ATOM 3337 C C . ASP B 1 30 ? -14.844 8.062 16.703 1 95.62 30 ASP B C 1
ATOM 3339 O O . ASP B 1 30 ? -13.641 8.234 16.922 1 95.62 30 ASP B O 1
ATOM 3343 N N . GLU B 1 31 ? -15.469 8.484 15.594 1 96.88 31 GLU B N 1
ATOM 3344 C CA . GLU B 1 31 ? -14.617 8.969 14.508 1 96.88 31 GLU B CA 1
ATOM 3345 C C . GLU B 1 31 ? -15.117 10.312 13.977 1 96.88 31 GLU B C 1
ATOM 3347 O O . GLU B 1 31 ? -14.578 10.836 13 1 96.88 31 GLU B O 1
ATOM 3352 N N . CYS B 1 32 ? -16.141 10.875 14.602 1 97.94 32 CYS B N 1
ATOM 3353 C CA . CYS B 1 32 ? -16.609 12.195 14.195 1 97.94 32 CYS B CA 1
ATOM 3354 C C . CYS B 1 32 ? -15.781 13.297 14.852 1 97.94 32 CYS B C 1
ATOM 3356 O O . CYS B 1 32 ? -15.102 13.062 15.852 1 97.94 32 CYS B O 1
ATOM 3358 N N . ILE B 1 33 ? -15.82 14.5 14.266 1 98.69 33 ILE B N 1
ATOM 3359 C CA . ILE B 1 33 ? -15.133 15.672 14.773 1 98.69 33 ILE B CA 1
ATOM 3360 C C . ILE B 1 33 ? -15.852 16.203 16.016 1 98.69 33 ILE B C 1
ATOM 3362 O O . ILE B 1 33 ? -16.797 17 15.898 1 98.69 33 ILE B O 1
ATOM 3366 N N . HIS B 1 34 ? -15.391 15.766 17.156 1 98.19 34 HIS B N 1
ATOM 3367 C CA . HIS B 1 34 ? -15.914 16.094 18.484 1 98.19 34 HIS B CA 1
ATOM 3368 C C . HIS B 1 34 ? -14.789 16.266 19.5 1 98.19 34 HIS B C 1
ATOM 3370 O O . HIS B 1 34 ? -13.703 15.711 19.328 1 98.19 34 HIS B O 1
ATOM 3376 N N . GLU B 1 35 ? -15.031 17.062 20.531 1 98.06 35 GLU B N 1
ATOM 3377 C CA . GLU B 1 35 ? -13.992 17.391 21.5 1 98.06 35 GLU B CA 1
ATOM 3378 C C . GLU B 1 35 ? -13.352 16.125 22.078 1 98.06 35 GLU B C 1
ATOM 3380 O O . GLU B 1 35 ? -12.148 16.094 22.328 1 98.06 35 GLU B O 1
ATOM 3385 N N . ARG B 1 36 ? -14.117 15.031 22.219 1 98.38 36 ARG B N 1
ATOM 3386 C CA . ARG B 1 36 ? -13.609 13.805 22.812 1 98.38 36 ARG B CA 1
ATOM 3387 C C . ARG B 1 36 ? -12.562 13.156 21.906 1 98.38 36 ARG B C 1
ATOM 3389 O O . ARG B 1 36 ? -11.633 12.508 22.406 1 98.38 36 ARG B O 1
ATOM 3396 N N . LEU B 1 37 ? -12.734 13.242 20.594 1 98.75 37 LEU B N 1
ATOM 3397 C CA . LEU B 1 37 ? -11.734 12.719 19.656 1 98.75 37 LEU B CA 1
ATOM 3398 C C . LEU B 1 37 ? -10.375 13.352 19.906 1 98.75 37 LEU B C 1
ATOM 3400 O O . LEU B 1 37 ? -9.367 12.648 20.031 1 98.75 37 LEU B O 1
ATOM 3404 N N . PHE B 1 38 ? -10.359 14.648 20.062 1 98.88 38 PHE B N 1
ATOM 3405 C CA . PHE B 1 38 ? -9.109 15.375 20.234 1 98.88 38 PHE B CA 1
ATOM 3406 C C . PHE B 1 38 ? -8.523 15.141 21.625 1 98.88 38 PHE B C 1
ATOM 3408 O O . PHE B 1 38 ? -7.305 15.055 21.781 1 98.88 38 PHE B O 1
ATOM 3415 N N . MET B 1 39 ? -9.391 15.047 22.641 1 98.88 39 MET B N 1
ATOM 3416 C CA . MET B 1 39 ? -8.914 14.68 23.969 1 98.88 39 MET B CA 1
ATOM 3417 C C . MET B 1 39 ? -8.258 13.305 23.953 1 98.88 39 MET B C 1
ATOM 3419 O O . MET B 1 39 ? -7.199 13.109 24.547 1 98.88 39 MET B O 1
ATOM 3423 N N . ALA B 1 40 ? -8.875 12.352 23.234 1 98.75 40 ALA B N 1
ATOM 3424 C CA . ALA B 1 40 ? -8.328 10.992 23.156 1 98.75 40 ALA B CA 1
ATOM 3425 C C . ALA B 1 40 ? -6.977 10.984 22.438 1 98.75 40 ALA B C 1
ATOM 3427 O O . ALA B 1 40 ? -6.059 10.273 22.859 1 98.75 40 ALA B O 1
ATOM 3428 N N . MET B 1 41 ? -6.863 11.727 21.375 1 98.75 41 MET B N 1
ATOM 3429 C CA . MET B 1 41 ? -5.59 11.812 20.672 1 98.75 41 MET B CA 1
ATOM 3430 C C . MET B 1 41 ? -4.516 12.438 21.547 1 98.75 41 MET B C 1
ATOM 3432 O O . MET B 1 41 ? -3.363 12 21.547 1 98.75 41 MET B O 1
ATOM 3436 N N . ALA B 1 42 ? -4.902 13.477 22.312 1 98.88 42 ALA B N 1
ATOM 3437 C CA . ALA B 1 42 ? -3.965 14.086 23.25 1 98.88 42 ALA B CA 1
ATOM 3438 C C . ALA B 1 42 ? -3.479 13.07 24.281 1 98.88 42 ALA B C 1
ATOM 3440 O O . ALA B 1 42 ? -2.285 13.008 24.594 1 98.88 42 ALA B O 1
ATOM 3441 N N . ASP B 1 43 ? -4.402 12.281 24.797 1 98.81 43 ASP B N 1
ATOM 3442 C CA . ASP B 1 43 ? -4.047 11.258 25.781 1 98.81 43 ASP B CA 1
ATOM 3443 C C . ASP B 1 43 ? -3.062 10.25 25.188 1 98.81 43 ASP B C 1
ATOM 3445 O O . ASP B 1 43 ? -2.074 9.891 25.828 1 98.81 43 ASP B O 1
ATOM 3449 N N . GLU B 1 44 ? -3.373 9.812 23.969 1 98.62 44 GLU B N 1
ATOM 3450 C CA . GLU B 1 44 ? -2.484 8.852 23.312 1 98.62 44 GLU B CA 1
ATOM 3451 C C . GLU B 1 44 ? -1.102 9.453 23.078 1 98.62 44 GLU B C 1
ATOM 3453 O O . GLU B 1 44 ? -0.088 8.766 23.25 1 98.62 44 GLU B O 1
ATOM 3458 N N . MET B 1 45 ? -1.045 10.688 22.672 1 98.62 45 MET B N 1
ATOM 3459 C CA . MET B 1 45 ? 0.233 11.336 22.391 1 98.62 45 MET B CA 1
ATOM 3460 C C . MET B 1 45 ? 1.068 11.469 23.656 1 98.62 45 MET B C 1
ATOM 3462 O O . MET B 1 45 ? 2.293 11.344 23.609 1 98.62 45 MET B O 1
ATOM 3466 N N . MET B 1 46 ? 0.419 11.727 24.734 1 97.56 46 MET B N 1
ATOM 3467 C CA . MET B 1 46 ? 1.115 11.875 26 1 97.56 46 MET B CA 1
ATOM 3468 C C . MET B 1 46 ? 1.598 10.516 26.516 1 97.56 46 MET B C 1
ATOM 3470 O O . MET B 1 46 ? 2.713 10.406 27.031 1 97.56 46 MET B O 1
ATOM 3474 N N . CYS B 1 47 ? 0.886 9.391 26.297 1 94.44 47 CYS B N 1
ATOM 3475 C CA . CYS B 1 47 ? 1.123 8.117 26.969 1 94.44 47 CYS B CA 1
ATOM 3476 C C . CYS B 1 47 ? 1.965 7.188 26.109 1 94.44 47 CYS B C 1
ATOM 3478 O O . CYS B 1 47 ? 2.58 6.25 26.609 1 94.44 47 CYS B O 1
ATOM 3480 N N . ASP B 1 48 ? 2.049 7.473 24.875 1 94.5 48 ASP B N 1
ATOM 3481 C CA . ASP B 1 48 ? 2.607 6.438 24.016 1 94.5 48 ASP B CA 1
ATOM 3482 C C . ASP B 1 48 ? 3.883 6.926 23.328 1 94.5 48 ASP B C 1
ATOM 3484 O O . ASP B 1 48 ? 4.188 6.512 22.203 1 94.5 48 ASP B O 1
ATOM 3488 N N . GLY B 1 49 ? 4.555 7.891 23.938 1 97.19 49 GLY B N 1
ATOM 3489 C CA . GLY B 1 49 ? 5.91 8.234 23.531 1 97.19 49 GLY B CA 1
ATOM 3490 C C . GLY B 1 49 ? 5.961 9.32 22.484 1 97.19 49 GLY B C 1
ATOM 3491 O O . GLY B 1 49 ? 7.035 9.82 22.141 1 97.19 49 GLY B O 1
ATOM 3492 N N . TYR B 1 50 ? 4.828 9.727 21.984 1 98.69 50 TYR B N 1
ATOM 3493 C CA . TYR B 1 50 ? 4.801 10.719 20.922 1 98.69 50 TYR B CA 1
ATOM 3494 C C . TYR B 1 50 ? 5.277 12.078 21.422 1 98.69 50 TYR B C 1
ATOM 3496 O O . TYR B 1 50 ? 6.07 12.75 20.75 1 98.69 50 TYR B O 1
ATOM 3504 N N . LEU B 1 51 ? 4.82 12.508 22.562 1 98.5 51 LEU B N 1
ATOM 3505 C CA . LEU B 1 51 ? 5.266 13.766 23.156 1 98.5 51 LEU B CA 1
ATOM 3506 C C . LEU B 1 51 ? 6.777 13.766 23.359 1 98.5 51 LEU B C 1
ATOM 3508 O O . LEU B 1 51 ? 7.453 14.742 23.016 1 98.5 51 LEU B O 1
ATOM 3512 N N . GLU B 1 52 ? 7.316 12.695 23.859 1 98.25 52 GLU B N 1
ATOM 3513 C CA . GLU B 1 52 ? 8.75 12.57 24.094 1 98.25 52 GLU B CA 1
ATOM 3514 C C . GLU B 1 52 ? 9.531 12.625 22.781 1 98.25 52 GLU B C 1
ATOM 3516 O O . GLU B 1 52 ? 10.648 13.141 22.734 1 98.25 52 GLU B O 1
ATOM 3521 N N . ALA B 1 53 ? 8.867 12.117 21.719 1 98.69 53 ALA B N 1
ATOM 3522 C CA . ALA B 1 53 ? 9.516 12.094 20.406 1 98.69 53 ALA B CA 1
ATOM 3523 C C . ALA B 1 53 ? 9.484 13.461 19.75 1 98.69 53 ALA B C 1
ATOM 3525 O O . ALA B 1 53 ? 10.148 13.688 18.734 1 98.69 53 ALA B O 1
ATOM 3526 N N . GLY B 1 54 ? 8.664 14.367 20.234 1 98.62 54 GLY B N 1
ATOM 3527 C CA . GLY B 1 54 ? 8.672 15.727 19.719 1 98.62 54 GLY B CA 1
ATOM 3528 C C . GLY B 1 54 ? 7.336 16.141 19.141 1 98.62 54 GLY B C 1
ATOM 3529 O O . GLY B 1 54 ? 7.16 17.297 18.75 1 98.62 54 GLY B O 1
ATOM 3530 N N . TYR B 1 55 ? 6.402 15.203 19.109 1 98.88 55 TYR B N 1
ATOM 3531 C CA . TYR B 1 55 ? 5.066 15.562 18.656 1 98.88 55 TYR B CA 1
ATOM 3532 C C . TYR B 1 55 ? 4.324 16.375 19.703 1 98.88 55 TYR B C 1
ATOM 3534 O O . TYR B 1 55 ? 3.896 15.828 20.734 1 98.88 55 TYR B O 1
ATOM 3542 N N . LYS B 1 56 ? 4.008 17.656 19.344 1 98.5 56 LYS B N 1
ATOM 3543 C CA . LYS B 1 56 ? 3.566 18.547 20.406 1 98.5 56 LYS B CA 1
ATOM 3544 C C . LYS B 1 56 ? 2.176 19.094 20.125 1 98.5 56 LYS B C 1
ATOM 3546 O O . LYS B 1 56 ? 1.475 19.531 21.047 1 98.5 56 LYS B O 1
ATOM 3551 N N . TYR B 1 57 ? 1.765 19.109 18.922 1 98.88 57 TYR B N 1
ATOM 3552 C CA . TYR B 1 57 ? 0.531 19.797 18.547 1 98.88 57 TYR B CA 1
ATOM 3553 C C . TYR B 1 57 ? -0.594 18.797 18.297 1 98.88 57 TYR B C 1
ATOM 3555 O O . TYR B 1 57 ? -0.391 17.766 17.641 1 98.88 57 TYR B O 1
ATOM 3563 N N . VAL B 1 58 ? -1.7 19.016 18.828 1 98.94 58 VAL B N 1
ATOM 3564 C CA . VAL B 1 58 ? -2.967 18.375 18.484 1 98.94 58 VAL B CA 1
ATOM 3565 C C . VAL B 1 58 ? -3.852 19.375 17.734 1 98.94 58 VAL B C 1
ATOM 3567 O O . VAL B 1 58 ? -4.359 20.328 18.312 1 98.94 58 VAL B O 1
ATOM 3570 N N . CYS B 1 59 ? -4.09 19.125 16.453 1 98.88 59 CYS B N 1
ATOM 3571 C CA . CYS B 1 59 ? -4.695 20.156 15.617 1 98.88 59 CYS B CA 1
ATOM 3572 C C . CYS B 1 59 ? -6.062 19.703 15.109 1 98.88 59 CYS B C 1
ATOM 3574 O O . CYS B 1 59 ? -6.188 18.641 14.5 1 98.88 59 CYS B O 1
ATOM 3576 N N . ILE B 1 60 ? -6.961 20.609 15.375 1 98.56 60 ILE B N 1
ATOM 3577 C CA . ILE B 1 60 ? -8.281 20.484 14.773 1 98.56 60 ILE B CA 1
ATOM 3578 C C . ILE B 1 60 ? -8.25 21.031 13.344 1 98.56 60 ILE B C 1
ATOM 3580 O O . ILE B 1 60 ? -7.664 22.078 13.078 1 98.56 60 ILE B O 1
ATOM 3584 N N . ASP B 1 61 ? -8.703 20.391 12.422 1 98.25 61 ASP B N 1
ATOM 3585 C CA . ASP B 1 61 ? -8.891 20.906 11.07 1 98.25 61 ASP B CA 1
ATOM 3586 C C . ASP B 1 61 ? -10.336 21.359 10.859 1 98.25 61 ASP B C 1
ATOM 3588 O O . ASP B 1 61 ? -11 21.797 11.797 1 98.25 61 ASP B O 1
ATOM 3592 N N . ASP B 1 62 ? -10.844 21.453 9.672 1 98.44 62 ASP B N 1
ATOM 3593 C CA . ASP B 1 62 ? -12.148 22.016 9.32 1 98.44 62 ASP B CA 1
ATOM 3594 C C . ASP B 1 62 ? -13.273 21.281 10.047 1 98.44 62 ASP B C 1
ATOM 3596 O O . ASP B 1 62 ? -13.039 20.25 10.68 1 98.44 62 ASP B O 1
ATOM 3600 N N . CYS B 1 63 ? -14.453 21.906 10.148 1 98.5 63 CYS B N 1
ATOM 3601 C CA . CYS B 1 63 ? -15.734 21.328 10.547 1 98.5 63 CYS B CA 1
ATOM 3602 C C . CYS B 1 63 ? -15.891 21.344 12.062 1 98.5 63 CYS B C 1
ATOM 3604 O O . CYS B 1 63 ? -16.719 20.625 12.617 1 98.5 63 CYS B O 1
ATOM 3606 N N . TRP B 1 64 ? -15.148 22.125 12.805 1 98.69 64 TRP B N 1
ATOM 3607 C CA . TRP B 1 64 ? -15.305 22.25 14.25 1 98.69 64 TRP B CA 1
ATOM 3608 C C . TRP B 1 64 ? -16.328 23.328 14.594 1 98.69 64 TRP B C 1
ATOM 3610 O O . TRP B 1 64 ? -16.906 23.328 15.68 1 98.69 64 TRP B O 1
ATOM 3620 N N . THR B 1 65 ? -16.578 24.266 13.688 1 98.56 65 THR B N 1
ATOM 3621 C CA . THR B 1 65 ? -17.391 25.438 13.977 1 98.56 65 THR B CA 1
ATOM 3622 C C . THR B 1 65 ? -18.875 25.125 13.852 1 98.56 65 THR B C 1
ATOM 3624 O O . THR B 1 65 ? -19.25 24.156 13.172 1 98.56 65 THR B O 1
ATOM 3627 N N . SER B 1 66 ? -19.578 25.953 14.539 1 97.88 66 SER B N 1
ATOM 3628 C CA . SER B 1 66 ? -21 26.078 14.195 1 97.88 66 SER B CA 1
ATOM 3629 C C . SER B 1 66 ? -21.172 26.703 12.812 1 97.88 66 SER B C 1
ATOM 3631 O O . SER B 1 66 ? -20.281 27.391 12.32 1 97.88 66 SER B O 1
ATOM 3633 N N . LYS B 1 67 ? -22.344 26.469 12.234 1 97.12 67 LYS B N 1
ATOM 3634 C CA . LYS B 1 67 ? -22.656 27.062 10.938 1 97.12 67 LYS B CA 1
ATOM 3635 C C . LYS B 1 67 ? -22.906 28.562 11.055 1 97.12 67 LYS B C 1
ATOM 3637 O O . LYS B 1 67 ? -22.75 29.297 10.078 1 97.12 67 LYS B O 1
ATOM 3642 N N . ASP B 1 68 ? -23.234 28.922 12.266 1 96.19 68 ASP B N 1
ATOM 3643 C CA . ASP B 1 68 ? -23.516 30.328 12.516 1 96.19 68 ASP B CA 1
ATOM 3644 C C . ASP B 1 68 ? -22.484 30.938 13.469 1 96.19 68 ASP B C 1
ATOM 3646 O O . ASP B 1 68 ? -22.031 30.281 14.406 1 96.19 68 ASP B O 1
ATOM 3650 N N . ARG B 1 69 ? -22.078 32.188 13.219 1 97.19 69 ARG B N 1
ATOM 3651 C CA . ARG B 1 69 ? -21.219 32.938 14.148 1 97.19 69 ARG B CA 1
ATOM 3652 C C . ARG B 1 69 ? -22 33.344 15.406 1 97.19 69 ARG B C 1
ATOM 3654 O O . ARG B 1 69 ? -23.234 33.312 15.406 1 97.19 69 ARG B O 1
ATOM 3661 N N . GLY B 1 70 ? -21.266 33.688 16.422 1 94.81 70 GLY B N 1
ATOM 3662 C CA . GLY B 1 70 ? -21.859 34.156 17.656 1 94.81 70 GLY B CA 1
ATOM 3663 C C . GLY B 1 70 ? -22.5 35.5 17.562 1 94.81 70 GLY B C 1
ATOM 3664 O O . GLY B 1 70 ? -22.469 36.156 16.5 1 94.81 70 GLY B O 1
ATOM 3665 N N . PRO B 1 71 ? -23.109 35.906 18.641 1 94.75 71 PRO B N 1
ATOM 3666 C CA . PRO B 1 71 ? -23.875 37.156 18.641 1 94.75 71 PRO B CA 1
ATOM 3667 C C . PRO B 1 71 ? -23.016 38.375 18.328 1 94.75 71 PRO B C 1
ATOM 3669 O O . PRO B 1 71 ? -23.516 39.375 17.812 1 94.75 71 PRO B O 1
ATOM 3672 N N . ASN B 1 72 ? -21.781 38.344 18.594 1 94.88 72 ASN B N 1
ATOM 3673 C CA . ASN B 1 72 ? -20.875 39.469 18.344 1 94.88 72 ASN B CA 1
ATOM 3674 C C . ASN B 1 72 ? -20.047 39.25 17.078 1 94.88 72 ASN B C 1
ATOM 3676 O O . ASN B 1 72 ? -19.047 39.938 16.875 1 94.88 72 ASN B O 1
ATOM 3680 N N . GLY B 1 73 ? -20.375 38.188 16.359 1 96.31 73 GLY B N 1
ATOM 3681 C CA . GLY B 1 73 ? -19.719 37.906 15.078 1 96.31 73 GLY B CA 1
ATOM 3682 C C . GLY B 1 73 ? -18.5 37.031 15.203 1 96.31 73 GLY B C 1
ATOM 3683 O O . GLY B 1 73 ? -17.719 36.875 14.25 1 96.31 73 GLY B O 1
ATOM 3684 N N . GLU B 1 74 ? -18.297 36.5 16.359 1 96.56 74 GLU B N 1
ATOM 3685 C CA . GLU B 1 74 ? -17.125 35.656 16.562 1 96.56 74 GLU B CA 1
ATOM 3686 C C . GLU B 1 74 ? -17.391 34.219 16.078 1 96.56 74 GLU B C 1
ATOM 3688 O O . GLU B 1 74 ? -18.531 33.75 16.062 1 96.56 74 GLU B O 1
ATOM 3693 N N . LEU B 1 75 ? -16.328 33.562 15.625 1 98.25 75 LEU B N 1
ATOM 3694 C CA . LEU B 1 75 ? -16.438 32.125 15.406 1 98.25 75 LEU B CA 1
ATOM 3695 C C . LEU B 1 75 ? -16.766 31.391 16.703 1 98.25 75 LEU B C 1
ATOM 3697 O O . LEU B 1 75 ? -16.344 31.812 17.781 1 98.25 75 LEU B O 1
ATOM 3701 N N . GLN B 1 76 ? -17.531 30.391 16.625 1 98 76 GLN B N 1
ATOM 3702 C CA . GLN B 1 76 ? -17.859 29.578 17.797 1 98 76 GLN B CA 1
ATOM 3703 C C . GLN B 1 76 ? -17.891 28.094 17.438 1 98 76 GLN B C 1
ATOM 3705 O O . GLN B 1 76 ? -18.219 27.719 16.312 1 98 76 GLN B O 1
ATOM 3710 N N . ALA B 1 77 ? -17.547 27.266 18.375 1 98.5 77 ALA B N 1
ATOM 3711 C CA . ALA B 1 77 ? -17.562 25.812 18.156 1 98.5 77 ALA B CA 1
ATOM 3712 C C . ALA B 1 77 ? -19 25.281 18.125 1 98.5 77 ALA B C 1
ATOM 3714 O O . ALA B 1 77 ? -19.891 25.859 18.75 1 98.5 77 ALA B O 1
ATOM 3715 N N . ASP B 1 78 ? -19.172 24.25 17.328 1 98.5 78 ASP B N 1
ATOM 3716 C CA . ASP B 1 78 ? -20.469 23.562 17.391 1 98.5 78 ASP B CA 1
ATOM 3717 C C . ASP B 1 78 ? -20.781 23.141 18.828 1 98.5 78 ASP B C 1
ATOM 3719 O O . ASP B 1 78 ? -20.031 22.375 19.438 1 98.5 78 ASP B O 1
ATOM 3723 N N . PRO B 1 79 ? -21.859 23.609 19.375 1 97.44 79 PRO B N 1
ATOM 3724 C CA . PRO B 1 79 ? -22.094 23.375 20.797 1 97.44 79 PRO B CA 1
ATOM 3725 C C . PRO B 1 79 ? -22.375 21.906 21.125 1 97.44 79 PRO B C 1
ATOM 3727 O O . PRO B 1 79 ? -22.219 21.484 22.266 1 97.44 79 PRO B O 1
ATOM 3730 N N . ASN B 1 80 ? -22.875 21.094 20.172 1 97.75 80 ASN B N 1
ATOM 3731 C CA . ASN B 1 80 ? -23.141 19.672 20.406 1 97.75 80 ASN B CA 1
ATOM 3732 C C . ASN B 1 80 ? -21.844 18.844 20.359 1 97.75 80 ASN B C 1
ATOM 3734 O O . ASN B 1 80 ? -21.656 17.938 21.172 1 97.75 80 ASN B O 1
ATOM 3738 N N . ARG B 1 81 ? -20.984 19.172 19.469 1 98.56 81 ARG B N 1
ATOM 3739 C CA . ARG B 1 81 ? -19.781 18.359 19.266 1 98.56 81 ARG B CA 1
ATOM 3740 C C . ARG B 1 81 ? -18.641 18.859 20.141 1 98.56 81 ARG B C 1
ATOM 3742 O O . ARG B 1 81 ? -17.734 18.094 20.5 1 98.56 81 ARG B O 1
ATOM 3749 N N . PHE B 1 82 ? -18.75 20.141 20.516 1 98.62 82 PHE B N 1
ATOM 3750 C CA . PHE B 1 82 ? -17.797 20.766 21.422 1 98.62 82 PHE B CA 1
ATOM 3751 C C . PHE B 1 82 ? -18.516 21.453 22.578 1 98.62 82 PHE B C 1
ATOM 3753 O O . PHE B 1 82 ? -18.391 22.672 22.75 1 98.62 82 PHE B O 1
ATOM 3760 N N . PRO B 1 83 ? -19.125 20.688 23.438 1 98.12 83 PRO B N 1
ATOM 3761 C CA . PRO B 1 83 ? -19.969 21.281 24.469 1 98.12 83 PRO B CA 1
ATOM 3762 C C . PRO B 1 83 ? -19.188 22.078 25.484 1 98.12 83 PRO B C 1
ATOM 3764 O O . PRO B 1 83 ? -19.719 23.016 26.094 1 98.12 83 PRO B O 1
ATOM 3767 N N . SER B 1 84 ? -17.906 21.812 25.688 1 98.12 84 SER B N 1
ATOM 3768 C CA . SER B 1 84 ? -17.109 22.547 26.672 1 98.12 84 SER B CA 1
ATOM 3769 C C . SER B 1 84 ? -16.484 23.797 26.062 1 98.12 84 SER B C 1
ATOM 3771 O O . SER B 1 84 ? -16 24.672 26.781 1 98.12 84 SER B O 1
ATOM 3773 N N . GLY B 1 85 ? -16.453 23.812 24.703 1 98.06 85 GLY B N 1
ATOM 3774 C CA . GLY B 1 85 ? -15.82 24.922 23.984 1 98.06 85 GLY B CA 1
ATOM 3775 C C . GLY B 1 85 ? -14.344 24.688 23.703 1 98.06 85 GLY B C 1
ATOM 3776 O O . GLY B 1 85 ? -13.727 23.797 24.312 1 98.06 85 GLY B O 1
ATOM 3777 N N . ILE B 1 86 ? -13.836 25.547 22.859 1 98.75 86 ILE B N 1
ATOM 3778 C CA . ILE B 1 86 ? -12.461 25.375 22.391 1 98.75 86 ILE B CA 1
ATOM 3779 C C . ILE B 1 86 ? -11.484 25.766 23.5 1 98.75 86 ILE B C 1
ATOM 3781 O O . ILE B 1 86 ? -10.422 25.156 23.656 1 98.75 86 ILE B O 1
ATOM 3785 N N . LYS B 1 87 ? -11.805 26.812 24.266 1 98.69 87 LYS B N 1
ATOM 3786 C CA . LYS B 1 87 ? -10.93 27.234 25.344 1 98.69 87 LYS B CA 1
ATOM 3787 C C . LYS B 1 87 ? -10.703 26.094 26.344 1 98.69 87 LYS B C 1
ATOM 3789 O O . LYS B 1 87 ? -9.578 25.875 26.797 1 98.69 87 LYS B O 1
ATOM 3794 N N . GLU B 1 88 ? -11.781 25.406 26.703 1 98.69 88 GLU B N 1
ATOM 3795 C CA . GLU B 1 88 ? -11.656 24.281 27.641 1 98.69 88 GLU B CA 1
ATOM 3796 C C . GLU B 1 88 ? -10.898 23.125 27 1 98.69 88 GLU B C 1
ATOM 3798 O O . GLU B 1 88 ? -10.156 22.406 27.688 1 98.69 88 GLU B O 1
ATOM 3803 N N . LEU B 1 89 ? -11.094 22.875 25.719 1 98.88 89 LEU B N 1
ATOM 3804 C CA . LEU B 1 89 ? -10.305 21.859 25.031 1 98.88 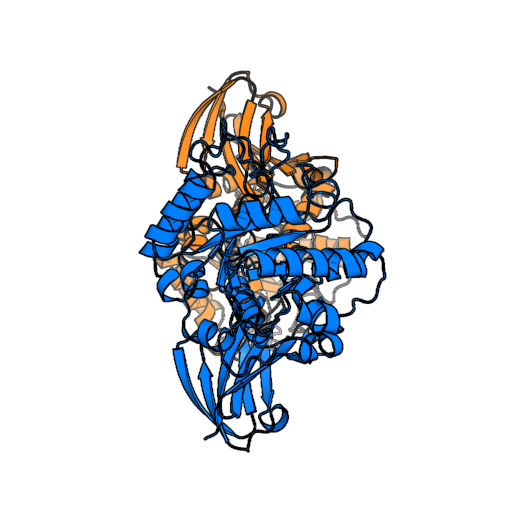89 LEU B CA 1
ATOM 3805 C C . LEU B 1 89 ? -8.82 22.203 25.047 1 98.88 89 LEU B C 1
ATOM 3807 O O . LEU B 1 89 ? -7.977 21.344 25.266 1 98.88 89 LEU B O 1
ATOM 3811 N N . ALA B 1 90 ? -8.516 23.469 24.828 1 98.88 90 ALA B N 1
ATOM 3812 C CA . ALA B 1 90 ? -7.129 23.922 24.906 1 98.88 90 ALA B CA 1
ATOM 3813 C C . ALA B 1 90 ? -6.543 23.656 26.297 1 98.88 90 ALA B C 1
ATOM 3815 O O . ALA B 1 90 ? -5.418 23.156 26.406 1 98.88 90 ALA B O 1
ATOM 3816 N N . LYS B 1 91 ? -7.312 24.016 27.312 1 98.88 91 LYS B N 1
ATOM 3817 C CA . LYS B 1 91 ? -6.875 23.75 28.672 1 98.88 91 LYS B CA 1
ATOM 3818 C C . LYS B 1 91 ? -6.555 22.281 28.891 1 98.88 91 LYS B C 1
ATOM 3820 O O . LYS B 1 91 ? -5.543 21.938 29.516 1 98.88 91 LYS B O 1
ATOM 3825 N N . TYR B 1 92 ? -7.41 21.391 28.422 1 98.88 92 TYR B N 1
ATOM 3826 C CA . TYR B 1 92 ? -7.195 19.953 28.547 1 98.88 92 TYR B CA 1
ATOM 3827 C C . TYR B 1 92 ? -5.91 19.531 27.844 1 98.88 92 TYR B C 1
ATOM 3829 O O . TYR B 1 92 ? -5.078 18.844 28.422 1 98.88 92 TYR B O 1
ATOM 3837 N N . VAL B 1 93 ? -5.762 19.938 26.625 1 98.88 93 VAL B N 1
ATOM 3838 C CA . VAL B 1 93 ? -4.598 19.578 25.828 1 98.88 93 VAL B CA 1
ATOM 3839 C C . VAL B 1 93 ? -3.326 20.094 26.5 1 98.88 93 VAL B C 1
ATOM 3841 O O . VAL B 1 93 ? -2.334 19.375 26.609 1 98.88 93 VAL B O 1
ATOM 3844 N N . HIS B 1 94 ? -3.334 21.359 27.016 1 98.88 94 HIS B N 1
ATOM 3845 C CA . HIS B 1 94 ? -2.195 21.953 27.719 1 98.88 94 HIS B CA 1
ATOM 3846 C C . HIS B 1 94 ? -1.861 21.172 28.984 1 98.88 94 HIS B C 1
ATOM 3848 O O . HIS B 1 94 ? -0.69 21.047 29.344 1 98.88 94 HIS B O 1
ATOM 3854 N N . SER B 1 95 ? -2.865 20.656 29.609 1 98.75 95 SER B N 1
ATOM 3855 C CA . SER B 1 95 ? -2.645 19.906 30.844 1 98.75 95 SER B CA 1
ATOM 3856 C C . SER B 1 95 ? -1.859 18.625 30.562 1 98.75 95 SER B C 1
ATOM 3858 O O . SER B 1 95 ? -1.275 18.031 31.484 1 98.75 95 SER B O 1
ATOM 3860 N N . LYS B 1 96 ? -1.843 18.172 29.328 1 98.56 96 LYS B N 1
ATOM 3861 C CA . LYS B 1 96 ? -1.105 16.984 28.922 1 98.56 96 LYS B CA 1
ATOM 3862 C C . LYS B 1 96 ? 0.291 17.328 28.422 1 98.56 96 LYS B C 1
ATOM 3864 O O . LYS B 1 96 ? 1.012 16.469 27.922 1 98.56 96 LYS B O 1
ATOM 3869 N N . GLY B 1 97 ? 0.639 18.594 28.516 1 98.56 97 GLY B N 1
ATOM 3870 C CA . GLY B 1 97 ? 1.936 19.047 28.016 1 98.56 97 GLY B CA 1
ATOM 3871 C C . GLY B 1 97 ? 1.97 19.25 26.516 1 98.56 97 GLY B C 1
ATOM 3872 O O . GLY B 1 97 ? 3.045 19.297 25.922 1 98.56 97 GLY B O 1
ATOM 3873 N N . LEU B 1 98 ? 0.771 19.312 25.906 1 98.88 98 LEU B N 1
ATOM 3874 C CA . LEU B 1 98 ? 0.648 19.469 24.453 1 98.88 98 LEU B CA 1
ATOM 3875 C C . LEU B 1 98 ? 0.108 20.844 24.094 1 98.88 98 LEU B C 1
ATOM 3877 O O . LEU B 1 98 ? -0.165 21.656 24.984 1 98.88 98 LEU B O 1
ATOM 3881 N N . LYS B 1 99 ? 0.071 21.172 22.859 1 98.88 99 LYS B N 1
ATOM 3882 C CA . LYS B 1 99 ? -0.42 22.438 22.312 1 98.88 99 LYS B CA 1
ATOM 3883 C C . LYS B 1 99 ? -1.614 22.219 21.391 1 98.88 99 LYS B C 1
ATOM 3885 O O . LYS B 1 99 ? -1.691 21.188 20.703 1 98.88 99 LYS B O 1
ATOM 3890 N N . LEU B 1 100 ? -2.553 23.094 21.344 1 98.94 100 LEU B N 1
ATOM 3891 C CA . LEU B 1 100 ? -3.752 22.938 20.531 1 98.94 100 LEU B CA 1
ATOM 3892 C C . LEU B 1 100 ? -3.656 23.766 19.25 1 98.94 100 LEU B C 1
ATOM 3894 O O . LEU B 1 100 ? -3.309 24.953 19.297 1 98.94 100 LEU B O 1
ATOM 3898 N N . GLY B 1 101 ? -3.889 23.125 18.141 1 98.88 101 GLY B N 1
ATOM 3899 C CA . GLY B 1 101 ? -4.047 23.797 16.859 1 98.88 101 GLY B CA 1
ATOM 3900 C C . GLY B 1 101 ? -5.484 23.859 16.391 1 98.88 101 GLY B C 1
ATOM 3901 O O . GLY B 1 101 ? -6.285 22.984 16.719 1 98.88 101 GLY B O 1
ATOM 3902 N N . ILE B 1 102 ? -5.777 24.891 15.617 1 98.81 102 ILE B N 1
ATOM 3903 C CA . ILE B 1 102 ? -7.129 25.062 15.094 1 98.81 102 ILE B CA 1
ATOM 3904 C C . ILE B 1 102 ? -7.07 25.406 13.602 1 98.81 102 ILE B C 1
ATOM 3906 O O . ILE B 1 102 ? -5.984 25.469 13.023 1 98.81 102 ILE B O 1
ATOM 3910 N N . TYR B 1 103 ? -8.242 25.422 12.961 1 98.75 103 TYR B N 1
ATOM 3911 C CA . TYR B 1 103 ? -8.367 25.656 11.523 1 98.75 103 TYR B CA 1
ATOM 3912 C C . TYR B 1 103 ? -9.273 26.844 11.234 1 98.75 103 TYR B C 1
ATOM 3914 O O . TYR B 1 103 ? -10.281 27.047 11.906 1 98.75 103 TYR B O 1
ATOM 3922 N N . ALA B 1 104 ? -8.891 27.641 10.328 1 98.69 104 ALA B N 1
ATOM 3923 C CA . ALA B 1 104 ? -9.727 28.703 9.75 1 98.69 104 ALA B CA 1
ATOM 3924 C C . ALA B 1 104 ? -9.516 28.797 8.242 1 98.69 104 ALA B C 1
ATOM 3926 O O . ALA B 1 104 ? -8.711 28.047 7.668 1 98.69 104 ALA B O 1
ATOM 3927 N N . ASP B 1 105 ? -10.344 29.625 7.633 1 98.69 105 ASP B N 1
ATOM 3928 C CA . ASP B 1 105 ? -10.258 29.859 6.195 1 98.69 105 ASP B CA 1
ATOM 3929 C C . ASP B 1 105 ? -10.336 31.344 5.871 1 98.69 105 ASP B C 1
ATOM 3931 O O . ASP B 1 105 ? -11.219 32.062 6.375 1 98.69 105 ASP B O 1
ATOM 3935 N N . TYR B 1 106 ? -9.445 31.766 5.055 1 98.56 106 TYR B N 1
ATOM 3936 C CA . TYR B 1 106 ? -9.398 33.188 4.66 1 98.56 106 TYR B CA 1
ATOM 3937 C C . TYR B 1 106 ? -10.648 33.562 3.879 1 98.56 106 TYR B C 1
ATOM 3939 O O . TYR B 1 106 ? -11.109 34.719 3.959 1 98.56 106 TYR B O 1
ATOM 3947 N N . GLY B 1 107 ? -11.227 32.719 3.156 1 98.44 107 GLY B N 1
ATOM 3948 C CA . GLY B 1 107 ? -12.344 33 2.268 1 98.44 107 GLY B CA 1
ATOM 3949 C C . GLY B 1 107 ? -13.633 33.312 3.008 1 98.44 107 GLY B C 1
ATOM 3950 O O . GLY B 1 107 ? -13.617 33.5 4.223 1 98.44 107 GLY B O 1
ATOM 3951 N N . THR B 1 108 ? -14.695 33.469 2.215 1 97.88 108 THR B N 1
ATOM 3952 C CA . THR B 1 108 ? -16.016 33.75 2.766 1 97.88 108 THR B CA 1
ATOM 3953 C C . THR B 1 108 ? -16.562 32.531 3.506 1 97.88 108 THR B C 1
ATOM 3955 O O . THR B 1 108 ? -17.375 32.688 4.43 1 97.88 108 THR B O 1
ATOM 3958 N N . MET B 1 109 ? -16.141 31.344 3.113 1 98.31 109 MET B N 1
ATOM 3959 C CA . MET B 1 109 ? -16.469 30.078 3.744 1 98.31 109 MET B CA 1
ATOM 3960 C C . MET B 1 109 ? -15.258 29.156 3.791 1 98.31 109 MET B C 1
ATOM 3962 O O . MET B 1 109 ? -14.312 29.344 3.021 1 98.31 109 MET B O 1
ATOM 3966 N N . THR B 1 110 ? -15.32 28.25 4.758 1 98.38 110 THR B N 1
ATOM 3967 C CA . THR B 1 110 ? -14.289 27.219 4.754 1 98.38 110 THR B CA 1
ATOM 3968 C C . THR B 1 110 ? -14.492 26.25 3.584 1 98.38 110 THR B C 1
ATOM 3970 O O . THR B 1 110 ? -15.5 26.328 2.875 1 98.38 110 THR B O 1
ATOM 3973 N N . CYS B 1 111 ? -13.531 25.422 3.35 1 97.38 111 CYS B N 1
ATOM 3974 C CA . CYS B 1 111 ? -13.594 24.469 2.24 1 97.38 111 CYS B CA 1
ATOM 3975 C C . CYS B 1 111 ? -14.797 23.547 2.381 1 97.38 111 CYS B C 1
ATOM 3977 O O . CYS B 1 111 ? -15.359 23.094 1.381 1 97.38 111 CYS B O 1
ATOM 3979 N N . GLU B 1 112 ? -15.25 23.312 3.6 1 98.19 112 GLU B N 1
ATOM 3980 C CA . GLU B 1 112 ? -16.422 22.469 3.867 1 98.19 112 GLU B CA 1
ATOM 3981 C C . GLU B 1 112 ? -17.656 23.312 4.129 1 98.19 112 GLU B C 1
ATOM 3983 O O . GLU B 1 112 ? -18.641 22.844 4.707 1 98.19 112 GLU B O 1
ATOM 3988 N N . ARG B 1 113 ? -17.594 24.625 3.881 1 98.19 113 ARG B N 1
ATOM 3989 C CA . ARG B 1 113 ? -18.703 25.562 3.846 1 98.19 113 ARG B CA 1
ATOM 3990 C C . ARG B 1 113 ? -19.172 25.922 5.254 1 98.19 113 ARG B C 1
ATOM 3992 O O . ARG B 1 113 ? -20.375 25.984 5.52 1 98.19 113 ARG B O 1
ATOM 3999 N N . TYR B 1 114 ? -18.312 26.078 6.133 1 98.56 114 TYR B N 1
ATOM 4000 C CA . TYR B 1 114 ? -18.484 26.734 7.418 1 98.56 114 TYR B CA 1
ATOM 4001 C C . TYR B 1 114 ? -18.031 28.188 7.352 1 98.56 114 TYR B C 1
ATOM 4003 O O . TYR B 1 114 ? -17.453 28.625 6.348 1 98.56 114 TYR B O 1
ATOM 4011 N N . PRO B 1 115 ? -18.297 29 8.359 1 98.44 115 PRO B N 1
ATOM 4012 C CA . PRO B 1 115 ? -17.969 30.438 8.273 1 98.44 115 PRO B CA 1
ATOM 4013 C C . PRO B 1 115 ? -16.469 30.672 8.055 1 98.44 115 PRO B C 1
ATOM 4015 O O . PRO B 1 115 ? -15.633 30.078 8.742 1 98.44 115 PRO B O 1
ATOM 4018 N N . GLY B 1 116 ? -16.156 31.578 7.133 1 98.44 116 GLY B N 1
ATOM 4019 C CA . GLY B 1 116 ? -14.781 32 6.859 1 98.44 116 GLY B CA 1
ATOM 4020 C C . GLY B 1 116 ? -14.398 33.281 7.562 1 98.44 116 GLY B C 1
ATOM 4021 O O . GLY B 1 116 ? -15.172 33.812 8.375 1 98.44 116 GLY B O 1
ATOM 4022 N N . SER B 1 117 ? -13.195 33.781 7.242 1 98.19 117 SER B N 1
ATOM 4023 C CA . SER B 1 117 ? -12.664 34.844 8.102 1 98.19 117 SER B CA 1
ATOM 4024 C C . SER B 1 117 ? -12.445 36.125 7.32 1 98.19 117 SER B C 1
ATOM 4026 O O . SER B 1 117 ? -12.047 37.156 7.891 1 98.19 117 SER B O 1
ATOM 4028 N N . ILE B 1 118 ? -12.695 36.219 5.996 1 96.5 118 ILE B N 1
ATOM 4029 C CA . ILE B 1 118 ? -12.195 37.25 5.102 1 96.5 118 ILE B CA 1
ATOM 4030 C C . ILE B 1 118 ? -12.625 38.625 5.609 1 96.5 118 ILE B C 1
ATOM 4032 O O . ILE B 1 118 ? -11.852 39.594 5.562 1 96.5 118 ILE B O 1
ATOM 4036 N N . ASP B 1 119 ? -13.758 38.844 6.133 1 94.12 119 ASP B N 1
ATOM 4037 C CA . ASP B 1 119 ? -14.242 40.156 6.578 1 94.12 119 ASP B CA 1
ATOM 4038 C C . ASP B 1 119 ? -14.148 40.281 8.094 1 94.12 119 ASP B C 1
ATOM 4040 O O . ASP B 1 119 ? -14.656 41.25 8.672 1 94.12 119 ASP B O 1
ATOM 4044 N N . ARG B 1 120 ? -13.492 39.312 8.742 1 97.56 120 ARG B N 1
ATOM 4045 C CA . ARG B 1 120 ? -13.453 39.312 10.203 1 97.56 120 ARG B CA 1
ATOM 4046 C C . ARG B 1 120 ? -12.094 38.812 10.703 1 97.56 120 ARG B C 1
ATOM 4048 O O . ARG B 1 120 ? -12.008 38.094 11.695 1 97.56 120 ARG B O 1
ATOM 4055 N N . LEU B 1 121 ? -11.102 39.125 10 1 98.31 121 LEU B N 1
ATOM 4056 C CA . LEU B 1 121 ? -9.773 38.594 10.289 1 98.31 121 LEU B CA 1
ATOM 4057 C C . LEU B 1 121 ? -9.328 38.969 11.695 1 98.31 121 LEU B C 1
ATOM 4059 O O . LEU B 1 121 ? -8.914 38.125 12.477 1 98.31 121 LEU B O 1
ATOM 4063 N N . GLU B 1 122 ? -9.438 40.25 12.016 1 98.38 122 GLU B N 1
ATOM 4064 C CA . GLU B 1 122 ? -8.977 40.719 13.32 1 98.38 122 GLU B CA 1
ATOM 4065 C C . GLU B 1 122 ? -9.742 40.031 14.445 1 98.38 122 GLU B C 1
ATOM 4067 O O . GLU B 1 122 ? -9.148 39.562 15.414 1 98.38 122 GLU B O 1
ATOM 4072 N N . LYS B 1 123 ? -11.016 40.031 14.344 1 98.38 123 LYS B N 1
ATOM 4073 C CA . LYS B 1 123 ? -11.875 39.406 15.359 1 98.38 123 LYS B CA 1
ATOM 4074 C C . LYS B 1 123 ? -11.555 37.938 15.539 1 98.38 123 LYS B C 1
ATOM 4076 O O . LYS B 1 123 ? -11.461 37.438 16.672 1 98.38 123 LYS B O 1
ATOM 4081 N N . ASP B 1 124 ? -11.438 37.25 14.492 1 98.75 124 ASP B N 1
ATOM 4082 C CA . ASP B 1 124 ? -11.195 35.812 14.555 1 98.75 124 ASP B CA 1
ATOM 4083 C C . ASP B 1 124 ? -9.828 35.5 15.164 1 98.75 124 ASP B C 1
ATOM 4085 O O . ASP B 1 124 ? -9.695 34.594 15.977 1 98.75 124 ASP B O 1
ATOM 4089 N N . MET B 1 125 ? -8.797 36.281 14.766 1 98.69 125 MET B N 1
ATOM 4090 C CA . MET B 1 125 ? -7.473 36.062 15.344 1 98.69 125 MET B CA 1
ATOM 4091 C C . MET B 1 125 ? -7.5 36.312 16.859 1 98.69 125 MET B C 1
ATOM 4093 O O . MET B 1 125 ? -6.898 35.531 17.609 1 98.69 125 MET B O 1
ATOM 4097 N N . ARG B 1 126 ? -8.156 37.344 17.266 1 98.56 126 ARG B N 1
ATOM 4098 C CA . ARG B 1 126 ? -8.289 37.625 18.688 1 98.56 126 ARG B CA 1
ATOM 4099 C C . ARG B 1 126 ? -9.039 36.5 19.406 1 98.56 126 ARG B C 1
ATOM 4101 O O . ARG B 1 126 ? -8.719 36.156 20.547 1 98.56 126 ARG B O 1
ATOM 4108 N N . THR B 1 127 ? -10.062 35.969 18.734 1 98.62 127 THR B N 1
ATOM 4109 C CA . THR B 1 127 ? -10.844 34.875 19.281 1 98.62 127 THR B CA 1
ATOM 4110 C C . THR B 1 127 ? -9.953 33.656 19.531 1 98.62 127 THR B C 1
ATOM 4112 O O . THR B 1 127 ? -9.984 33.062 20.625 1 98.62 127 THR B O 1
ATOM 4115 N N . PHE B 1 128 ? -9.148 33.281 18.594 1 98.81 128 PHE B N 1
ATOM 4116 C CA . PHE B 1 128 ? -8.266 32.125 18.75 1 98.81 128 PHE B CA 1
ATOM 4117 C C . PHE B 1 128 ? -7.289 32.344 19.891 1 98.81 128 PHE B C 1
ATOM 4119 O O . PHE B 1 128 ? -7.062 31.438 20.703 1 98.81 128 PHE B O 1
ATOM 4126 N N . ALA B 1 129 ? -6.703 33.562 19.938 1 98.69 129 ALA B N 1
ATOM 4127 C CA . ALA B 1 129 ? -5.777 33.875 21.031 1 98.69 129 ALA B CA 1
ATOM 4128 C C . ALA B 1 129 ? -6.469 33.781 22.391 1 98.69 129 ALA B C 1
ATOM 4130 O O . ALA B 1 129 ? -5.891 33.25 23.344 1 98.69 129 ALA B O 1
ATOM 4131 N N . SER B 1 130 ? -7.68 34.25 22.438 1 98.56 130 SER B N 1
ATOM 4132 C CA . SER B 1 130 ? -8.422 34.25 23.703 1 98.56 130 SER B CA 1
ATOM 4133 C C . SER B 1 130 ? -8.727 32.812 24.141 1 98.56 130 SER B C 1
ATOM 4135 O O . SER B 1 130 ? -8.961 32.562 25.328 1 98.56 130 SER B O 1
ATOM 4137 N N . TRP B 1 131 ? -8.812 31.859 23.203 1 98.81 131 TRP B N 1
ATOM 4138 C CA . TRP B 1 131 ? -9.07 30.453 23.5 1 98.81 131 TRP B CA 1
ATOM 4139 C C . TRP B 1 131 ? -7.77 29.734 23.844 1 98.81 131 TRP B C 1
ATOM 4141 O O . TRP B 1 131 ? -7.766 28.516 24.062 1 98.81 131 TRP B O 1
ATOM 4151 N N . ASP B 1 132 ? -6.613 30.422 23.812 1 98.69 132 ASP B N 1
ATOM 4152 C CA . ASP B 1 132 ? -5.285 29.906 24.125 1 98.69 132 ASP B CA 1
ATOM 4153 C C . ASP B 1 132 ? -4.824 28.891 23.078 1 98.69 132 ASP B C 1
ATOM 4155 O O . ASP B 1 132 ? -4.18 27.906 23.422 1 98.69 132 ASP B O 1
ATOM 4159 N N . VAL B 1 133 ? -5.207 29.109 21.891 1 98.56 133 VAL B N 1
ATOM 4160 C CA . VAL B 1 133 ? -4.758 28.297 20.766 1 98.56 133 VAL B CA 1
ATOM 4161 C C . VAL B 1 133 ? -3.277 28.562 20.5 1 98.56 133 VAL B C 1
ATOM 4163 O O . VAL B 1 133 ? -2.787 29.672 20.734 1 98.56 133 VAL B O 1
ATOM 4166 N N . ASP B 1 134 ? -2.543 27.5 19.984 1 98.81 134 ASP B N 1
ATOM 4167 C CA . ASP B 1 134 ? -1.096 27.594 19.797 1 98.81 134 ASP B CA 1
ATOM 4168 C C . ASP B 1 134 ? -0.711 27.516 18.328 1 98.81 134 ASP B C 1
ATOM 4170 O O . ASP B 1 134 ? 0.43 27.797 17.969 1 98.81 134 ASP B O 1
ATOM 4174 N N . TYR B 1 135 ? -1.579 27.109 17.484 1 98.75 135 TYR B N 1
ATOM 4175 C CA . TYR B 1 135 ? -1.347 26.828 16.078 1 98.75 135 TYR B CA 1
ATOM 4176 C C . TYR B 1 135 ? -2.59 27.109 15.242 1 98.75 135 TYR B C 1
ATOM 4178 O O . TYR B 1 135 ? -3.703 26.75 15.633 1 98.75 135 TYR B O 1
ATOM 4186 N N . LEU B 1 136 ? -2.459 27.828 14.148 1 98.88 136 LEU B N 1
ATOM 4187 C CA . LEU B 1 136 ? -3.559 28.109 13.227 1 98.88 136 LEU B CA 1
ATOM 4188 C C . LEU B 1 136 ? -3.209 27.641 11.82 1 98.88 136 LEU B C 1
ATOM 4190 O O . LEU B 1 136 ? -2.236 28.125 11.227 1 98.88 136 LEU B O 1
ATOM 4194 N N . LYS B 1 137 ? -3.936 26.703 11.297 1 98.88 137 LYS B N 1
ATOM 4195 C CA . LYS B 1 137 ? -3.938 26.406 9.867 1 98.88 137 LYS B CA 1
ATOM 4196 C C . LYS B 1 137 ? -5.008 27.219 9.141 1 98.88 137 LYS B C 1
ATOM 4198 O O . LYS B 1 137 ? -6.191 27.141 9.469 1 98.88 137 LYS B O 1
ATOM 4203 N N . MET B 1 138 ? -4.586 28.031 8.188 1 98.75 138 MET B N 1
ATOM 4204 C CA . MET B 1 138 ? -5.551 28.844 7.449 1 98.75 138 MET B CA 1
ATOM 4205 C C . MET B 1 138 ? -5.547 28.484 5.969 1 98.75 138 MET B C 1
ATOM 4207 O O . MET B 1 138 ? -4.547 28.688 5.277 1 98.75 138 MET B O 1
ATOM 4211 N N . ASP B 1 139 ? -6.664 27.953 5.434 1 98.44 139 ASP B N 1
ATOM 4212 C CA . ASP B 1 139 ? -6.883 27.688 4.016 1 98.44 139 ASP B CA 1
ATOM 4213 C C . ASP B 1 139 ? -7.473 28.906 3.312 1 98.44 139 ASP B C 1
ATOM 4215 O O . ASP B 1 139 ? -7.633 29.969 3.922 1 98.44 139 ASP B O 1
ATOM 4219 N N . GLY B 1 140 ? -7.738 28.797 2.016 1 98 140 GLY B N 1
ATOM 4220 C CA . GLY B 1 140 ? -8.211 29.953 1.257 1 98 140 GLY B CA 1
ATOM 4221 C C . GLY B 1 140 ? -9.336 29.609 0.302 1 98 140 GLY B C 1
ATOM 4222 O O . GLY B 1 140 ? -9.422 30.172 -0.79 1 98 140 GLY B O 1
ATOM 4223 N N . CYS B 1 141 ? -10.102 28.594 0.716 1 97.19 141 CYS B N 1
ATOM 4224 C CA . CYS B 1 141 ? -11.25 28.25 -0.11 1 97.19 141 CYS B CA 1
ATOM 4225 C C . CYS B 1 141 ? -12.203 29.438 -0.223 1 97.19 141 CYS B C 1
ATOM 4227 O O . CYS B 1 141 ? -12.289 30.266 0.689 1 97.19 141 CYS B O 1
ATOM 4229 N N . PHE B 1 142 ? -12.875 29.609 -1.342 1 97.44 142 PHE B N 1
ATOM 4230 C CA . PHE B 1 142 ? -13.898 30.609 -1.61 1 97.44 142 PHE B CA 1
ATOM 4231 C C . PHE B 1 142 ? -13.328 32.031 -1.488 1 97.44 142 PHE B C 1
ATOM 4233 O O . PHE B 1 142 ? -14.008 32.938 -1.003 1 97.44 142 PHE B O 1
ATOM 4240 N N . ALA B 1 143 ? -12.07 32.219 -1.708 1 97.62 143 ALA B N 1
ATOM 4241 C CA . ALA B 1 143 ? -11.414 33.5 -1.806 1 97.62 143 ALA B CA 1
ATOM 4242 C C . ALA B 1 143 ? -10.727 33.688 -3.158 1 97.62 143 ALA B C 1
ATOM 4244 O O . ALA B 1 143 ? -10.352 32.688 -3.799 1 97.62 143 ALA B O 1
ATOM 4245 N N . ASP B 1 144 ? -10.602 34.906 -3.625 1 96.94 144 ASP B N 1
ATOM 4246 C CA . ASP B 1 144 ? -9.781 35.25 -4.789 1 96.94 144 ASP B CA 1
ATOM 4247 C C . ASP B 1 144 ? -8.297 35.188 -4.449 1 96.94 144 ASP B C 1
ATOM 4249 O O . ASP B 1 144 ? -7.809 35.969 -3.641 1 96.94 144 ASP B O 1
ATOM 4253 N N . PRO B 1 145 ? -7.559 34.312 -5.098 1 96.94 145 PRO B N 1
ATOM 4254 C CA . PRO B 1 145 ? -6.141 34.156 -4.758 1 96.94 145 PRO B CA 1
ATOM 4255 C C . PRO B 1 145 ? -5.352 35.469 -4.902 1 96.94 145 PRO B C 1
ATOM 4257 O O . PRO B 1 145 ? -4.34 35.656 -4.227 1 96.94 145 PRO B O 1
ATOM 4260 N N . SER B 1 146 ? -5.766 36.344 -5.691 1 95 146 SER B N 1
ATOM 4261 C CA . SER B 1 146 ? -5.078 37.625 -5.879 1 95 146 SER B CA 1
ATOM 4262 C C . SER B 1 146 ? -5.137 38.469 -4.617 1 95 146 SER B C 1
ATOM 4264 O O . SER B 1 146 ? -4.336 39.406 -4.441 1 95 146 SER B O 1
ATOM 4266 N N . LYS B 1 147 ? -6.062 38.188 -3.746 1 95.38 147 LYS B N 1
ATOM 4267 C CA . LYS B 1 147 ? -6.23 38.938 -2.516 1 95.38 147 LYS B CA 1
ATOM 4268 C C . LYS B 1 147 ? -5.398 38.375 -1.38 1 95.38 147 LYS B C 1
ATOM 4270 O O . LYS B 1 147 ? -5.266 38.969 -0.319 1 95.38 147 LYS B O 1
ATOM 4275 N N . MET B 1 148 ? -4.77 37.281 -1.579 1 97.5 148 MET B N 1
ATOM 4276 C CA . MET B 1 148 ? -4.109 36.562 -0.5 1 97.5 148 MET B CA 1
ATOM 4277 C C . MET B 1 148 ? -2.783 37.219 -0.13 1 97.5 148 MET B C 1
ATOM 4279 O O . MET B 1 148 ? -2.367 37.156 1.029 1 97.5 148 MET B O 1
ATOM 4283 N N . ASP B 1 149 ? -2.174 37.938 -1.059 1 97.31 149 ASP B N 1
ATOM 4284 C CA . ASP B 1 149 ? -0.922 38.625 -0.782 1 97.31 149 ASP B CA 1
ATOM 4285 C C . ASP B 1 149 ? -1.135 39.781 0.222 1 97.31 149 ASP B C 1
ATOM 4287 O O . ASP B 1 149 ? -0.181 40.25 0.845 1 97.31 149 ASP B O 1
ATOM 4291 N N . THR B 1 150 ? -2.354 40.188 0.331 1 96.62 150 THR B N 1
ATOM 4292 C CA . THR B 1 150 ? -2.701 41.219 1.325 1 96.62 150 THR B CA 1
ATOM 4293 C C . THR B 1 150 ? -3.346 40.562 2.549 1 96.62 150 THR B C 1
ATOM 4295 O O . THR B 1 150 ? -3.055 40.938 3.684 1 96.62 150 THR B O 1
ATOM 4298 N N . GLY B 1 151 ? -4.18 39.625 2.309 1 97.56 151 GLY B N 1
ATOM 4299 C CA . GLY B 1 151 ? -5.004 39.031 3.348 1 97.56 151 GLY B CA 1
ATOM 4300 C C . GLY B 1 151 ? -4.203 38.25 4.371 1 97.56 151 GLY B C 1
ATOM 4301 O O . GLY B 1 151 ? -4.387 38.406 5.574 1 97.56 151 GLY B O 1
ATOM 4302 N N . TYR B 1 152 ? -3.35 37.344 3.961 1 98.38 152 TYR B N 1
ATOM 4303 C CA . TYR B 1 152 ? -2.594 36.5 4.883 1 98.38 152 TYR B CA 1
ATOM 4304 C C . TYR B 1 152 ? -1.629 37.344 5.715 1 98.38 152 TYR B C 1
ATOM 4306 O O . TYR B 1 152 ? -1.508 37.125 6.926 1 98.38 152 TYR B O 1
ATOM 4314 N N . PRO B 1 153 ? -0.899 38.312 5.133 1 98.19 153 PRO B N 1
ATOM 4315 C CA . PRO B 1 153 ? -0.076 39.219 5.949 1 98.19 153 PRO B CA 1
ATOM 4316 C C . PRO B 1 153 ? -0.891 39.969 6.992 1 98.19 153 PRO B C 1
ATOM 4318 O O . PRO B 1 153 ? -0.424 40.188 8.117 1 98.19 153 PRO B O 1
ATOM 4321 N N . LEU B 1 154 ? -2.059 40.375 6.605 1 98.31 154 LEU B N 1
ATOM 4322 C CA . LEU B 1 154 ? -2.93 41.062 7.559 1 98.31 154 LEU B CA 1
ATOM 4323 C C . LEU B 1 154 ? -3.307 40.125 8.703 1 98.31 154 LEU B C 1
ATOM 4325 O O . LEU B 1 154 ? -3.324 40.531 9.867 1 98.31 154 LEU B O 1
ATOM 4329 N N . ALA B 1 155 ? -3.662 38.875 8.398 1 98.5 155 ALA B N 1
ATOM 4330 C CA . ALA B 1 155 ? -3.939 37.875 9.43 1 98.5 155 ALA B CA 1
ATOM 4331 C C . ALA B 1 155 ? -2.744 37.719 10.367 1 98.5 155 ALA B C 1
ATOM 4333 O O . ALA B 1 155 ? -2.906 37.656 11.586 1 98.5 155 ALA B O 1
ATOM 4334 N N . SER B 1 156 ? -1.582 37.625 9.773 1 98.06 156 SER B N 1
ATOM 4335 C CA . SER B 1 156 ? -0.354 37.531 10.555 1 98.06 156 SER B CA 1
ATOM 4336 C C . SER B 1 156 ? -0.186 38.688 11.5 1 98.06 156 SER B C 1
ATOM 4338 O O . SER B 1 156 ? 0.161 38.531 12.672 1 98.06 156 SER B O 1
ATOM 4340 N N . LYS B 1 157 ? -0.4 39.875 10.969 1 97.81 157 LYS B N 1
ATOM 4341 C CA . LYS B 1 157 ? -0.316 41.094 11.781 1 97.81 157 LYS B CA 1
ATOM 4342 C C . LYS B 1 157 ? -1.274 41.031 12.969 1 97.81 157 LYS B C 1
ATOM 4344 O O . LYS B 1 157 ? -0.901 41.344 14.094 1 97.81 157 LYS B O 1
ATOM 4349 N N . TYR B 1 158 ? -2.506 40.594 12.711 1 98.44 158 TYR B N 1
ATOM 4350 C CA . TYR B 1 158 ? -3.508 40.531 13.766 1 98.44 158 TYR B CA 1
ATOM 4351 C C . TYR B 1 158 ? -3.148 39.469 14.781 1 98.44 158 TYR B C 1
ATOM 4353 O O . TYR B 1 158 ? -3.369 39.625 15.984 1 98.44 158 TYR B O 1
ATOM 4361 N N . LEU B 1 159 ? -2.633 38.281 14.359 1 98.25 159 LEU B N 1
ATOM 4362 C CA . LEU B 1 159 ? -2.18 37.25 15.273 1 98.25 159 LEU B CA 1
ATOM 4363 C C . LEU B 1 159 ? -1.091 37.781 16.203 1 98.25 159 LEU B C 1
ATOM 4365 O O . LEU B 1 159 ? -1.156 37.594 17.422 1 98.25 159 LEU B O 1
ATOM 4369 N N . ASN B 1 160 ? -0.118 38.469 15.633 1 96.81 160 ASN B N 1
ATOM 4370 C CA . ASN B 1 160 ? 0.994 39.031 16.406 1 96.81 160 ASN B CA 1
ATOM 4371 C C . ASN B 1 160 ? 0.521 40.062 17.406 1 96.81 160 ASN B C 1
ATOM 4373 O O . ASN B 1 160 ? 1.061 40.156 18.516 1 96.81 160 ASN B O 1
ATOM 4377 N N . ALA B 1 161 ? -0.44 40.812 17.016 1 97.5 161 ALA B N 1
ATOM 4378 C CA . ALA B 1 161 ? -0.956 41.875 17.859 1 97.5 161 ALA B CA 1
ATOM 4379 C C . ALA B 1 161 ? -1.611 41.312 19.109 1 97.5 161 ALA B C 1
ATOM 4381 O O . ALA B 1 161 ? -1.775 42.031 20.109 1 97.5 161 ALA B O 1
ATOM 4382 N N . THR B 1 162 ? -2.039 40.094 19.094 1 97.62 162 THR B N 1
ATOM 4383 C CA . THR B 1 162 ? -2.695 39.5 20.25 1 97.62 162 THR B CA 1
ATOM 4384 C C . THR B 1 162 ? -1.696 39.25 21.391 1 97.62 162 THR B C 1
ATOM 4386 O O . THR B 1 162 ? -2.088 39.094 22.547 1 97.62 162 THR B O 1
A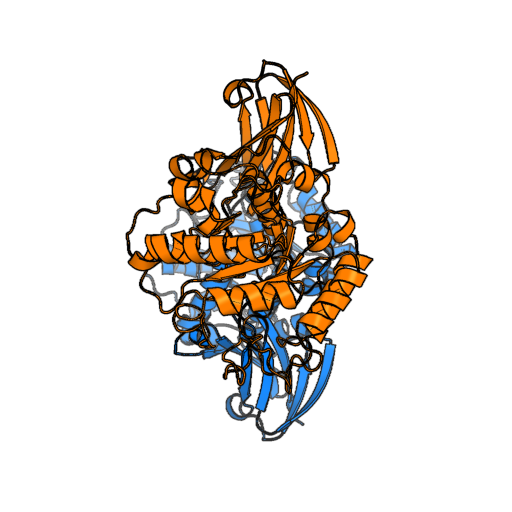TOM 4389 N N . GLY B 1 163 ? -0.383 39.125 21.031 1 96.88 163 GLY B N 1
ATOM 4390 C CA . GLY B 1 163 ? 0.66 38.875 22.016 1 96.88 163 GLY B CA 1
ATOM 4391 C C . GLY B 1 163 ? 0.849 37.375 22.281 1 96.88 163 GLY B C 1
ATOM 4392 O O . GLY B 1 163 ? 1.853 36.969 22.875 1 96.88 163 GLY B O 1
ATOM 4393 N N . ARG B 1 164 ? -0.049 36.531 21.859 1 97.19 164 ARG B N 1
ATOM 4394 C CA . ARG B 1 164 ? 0.1 35.094 22.047 1 97.19 164 ARG B CA 1
ATOM 4395 C C . ARG B 1 164 ? 0.925 34.5 20.906 1 97.19 164 ARG B C 1
ATOM 4397 O O . ARG B 1 164 ? 0.707 34.812 19.734 1 97.19 164 ARG B O 1
ATOM 4404 N N . PRO B 1 165 ? 1.908 33.688 21.25 1 96.88 165 PRO B N 1
ATOM 4405 C CA . PRO B 1 165 ? 2.648 33 20.188 1 96.88 165 PRO B CA 1
ATOM 4406 C C . PRO B 1 165 ? 1.825 31.906 19.5 1 96.88 165 PRO B C 1
ATOM 4408 O O . PRO B 1 165 ? 1.536 30.875 20.125 1 96.88 165 PRO B O 1
ATOM 4411 N N . ILE B 1 166 ? 1.382 32.094 18.328 1 98.25 166 ILE B N 1
ATOM 4412 C CA . ILE B 1 166 ? 0.599 31.141 17.547 1 98.25 166 ILE B CA 1
ATOM 4413 C C . ILE B 1 166 ? 1.336 30.812 16.25 1 98.25 166 ILE B C 1
ATOM 4415 O O . ILE B 1 166 ? 1.632 31.688 15.453 1 98.25 166 ILE B O 1
ATOM 4419 N N . MET B 1 167 ? 1.688 29.547 16.109 1 98.06 167 MET B N 1
ATOM 4420 C CA . MET B 1 167 ? 2.242 29.078 14.844 1 98.06 167 MET B CA 1
ATOM 4421 C C . MET B 1 167 ? 1.231 29.25 13.719 1 98.06 167 MET B C 1
ATOM 4423 O O . MET B 1 167 ? 0.083 28.828 13.836 1 98.06 167 MET B O 1
ATOM 4427 N N . PHE B 1 168 ? 1.693 29.906 12.641 1 98.69 168 PHE B N 1
ATOM 4428 C CA . PHE B 1 168 ? 0.777 30.234 11.555 1 98.69 168 PHE B CA 1
ATOM 4429 C C . PHE B 1 168 ? 1.104 29.422 10.305 1 98.69 168 PHE B C 1
ATOM 4431 O O . PHE B 1 168 ? 2.139 29.641 9.672 1 98.69 168 PHE B O 1
ATOM 4438 N N . SER B 1 169 ? 0.254 28.422 9.953 1 98.69 169 SER B N 1
ATOM 4439 C CA . SER B 1 169 ? 0.339 27.594 8.758 1 98.69 169 SER B CA 1
ATOM 4440 C C . SER B 1 169 ? -0.561 28.125 7.645 1 98.69 169 SER B C 1
ATOM 4442 O O . SER B 1 169 ? -1.783 28.172 7.801 1 98.69 169 SER B O 1
ATOM 4444 N N . CYS B 1 170 ? 0.04 28.484 6.539 1 98.38 170 CYS B N 1
ATOM 4445 C CA . CYS B 1 170 ? -0.682 29.141 5.457 1 98.38 170 CYS B CA 1
ATOM 4446 C C . CYS B 1 170 ? -0.802 28.234 4.242 1 98.38 170 CYS B C 1
ATOM 4448 O O . CYS B 1 170 ? 0.193 27.672 3.785 1 98.38 170 CYS B O 1
ATOM 4450 N N . SER B 1 171 ? -2.018 28.094 3.66 1 97.62 171 SER B N 1
ATOM 4451 C CA . SER B 1 171 ? -2.193 27.375 2.404 1 97.62 171 SER B CA 1
ATOM 4452 C C . SER B 1 171 ? -2.137 28.312 1.211 1 97.62 171 SER B C 1
ATOM 4454 O O . SER B 1 171 ? -2.49 27.938 0.093 1 97.62 171 SER B O 1
ATOM 4456 N N . TRP B 1 172 ? -1.661 29.516 1.438 1 96.25 172 TRP B N 1
ATOM 4457 C CA . TRP B 1 172 ? -1.552 30.672 0.55 1 96.25 172 TRP B CA 1
ATOM 4458 C C . TRP B 1 172 ? -0.979 30.266 -0.803 1 96.25 172 TRP B C 1
ATOM 4460 O O . TRP B 1 172 ? -1.653 30.375 -1.83 1 96.25 172 TRP B O 1
ATOM 4470 N N . PRO B 1 173 ? 0.105 29.688 -0.931 1 97.25 173 PRO B N 1
ATOM 4471 C CA . PRO B 1 173 ? 0.705 29.422 -2.24 1 97.25 173 PRO B CA 1
ATOM 4472 C C . PRO B 1 173 ? -0.057 28.359 -3.035 1 97.25 173 PRO B C 1
ATOM 4474 O O . PRO B 1 173 ? -0.102 28.422 -4.266 1 97.25 173 PRO B O 1
ATOM 4477 N N . PHE B 1 174 ? -0.701 27.391 -2.414 1 97.38 174 PHE B N 1
ATOM 4478 C CA . PHE B 1 174 ? -1.455 26.359 -3.127 1 97.38 174 PHE B CA 1
ATOM 4479 C C . PHE B 1 174 ? -2.525 27 -4.012 1 97.38 174 PHE B C 1
ATOM 4481 O O . PHE B 1 174 ? -2.629 26.672 -5.195 1 97.38 174 PHE B O 1
ATOM 4488 N N . TYR B 1 175 ? -3.227 27.891 -3.424 1 97.5 175 TYR B N 1
ATOM 4489 C CA . TYR B 1 175 ? -4.348 28.484 -4.141 1 97.5 175 TYR B CA 1
ATOM 4490 C C . TYR B 1 175 ? -3.861 29.375 -5.27 1 97.5 175 TYR B C 1
ATOM 4492 O O . TYR B 1 175 ? -4.512 29.484 -6.309 1 97.5 175 TYR B O 1
ATOM 4500 N N . GLN B 1 176 ? -2.738 29.984 -5.047 1 96.94 176 GLN B N 1
ATOM 4501 C CA . GLN B 1 176 ? -2.158 30.797 -6.113 1 96.94 176 GLN B CA 1
ATOM 4502 C C . GLN B 1 176 ? -1.648 29.922 -7.258 1 96.94 176 GLN B C 1
ATOM 4504 O O . GLN B 1 176 ? -1.919 30.203 -8.422 1 96.94 176 GLN B O 1
ATOM 4509 N N . VAL B 1 177 ? -0.981 28.844 -6.953 1 94.69 177 VAL B N 1
ATOM 4510 C CA . VAL B 1 177 ? -0.473 27.938 -7.969 1 94.69 177 VAL B CA 1
ATOM 4511 C C . VAL B 1 177 ? -1.639 27.328 -8.75 1 94.69 177 VAL B C 1
ATOM 4513 O O . VAL B 1 177 ? -1.566 27.203 -9.977 1 94.69 177 VAL B O 1
ATOM 4516 N N . LEU B 1 178 ? -2.662 26.969 -8.07 1 93.88 178 LEU B N 1
ATOM 4517 C CA . LEU B 1 178 ? -3.844 26.391 -8.703 1 93.88 178 LEU B CA 1
ATOM 4518 C C . LEU B 1 178 ? -4.41 27.328 -9.758 1 93.88 178 LEU B C 1
ATOM 4520 O O . LEU B 1 178 ? -4.957 26.875 -10.766 1 93.88 178 LEU B O 1
ATOM 4524 N N . LYS B 1 179 ? -4.215 28.641 -9.57 1 94.19 179 LYS B N 1
ATOM 4525 C CA . LYS B 1 179 ? -4.746 29.641 -10.5 1 94.19 179 LYS B CA 1
ATOM 4526 C C . LYS B 1 179 ? -3.688 30.078 -11.5 1 94.19 179 LYS B C 1
ATOM 4528 O O . LYS B 1 179 ? -3.906 31.016 -12.273 1 94.19 179 LYS B O 1
ATOM 4533 N N . GLY B 1 180 ? -2.5 29.469 -11.43 1 92.44 180 GLY B N 1
ATOM 4534 C CA . GLY B 1 180 ? -1.436 29.781 -12.375 1 92.44 180 GLY B CA 1
ATOM 4535 C C . GLY B 1 180 ? -0.603 30.969 -11.953 1 92.44 180 GLY B C 1
ATOM 4536 O O . GLY B 1 180 ? 0.162 31.516 -12.758 1 92.44 180 GLY B O 1
ATOM 4537 N N . GLN B 1 181 ? -0.798 31.375 -10.672 1 93.44 181 GLN B N 1
ATOM 4538 C CA . GLN B 1 181 ? 0.026 32.469 -10.141 1 93.44 181 GLN B CA 1
ATOM 4539 C C . GLN B 1 181 ? 1.346 31.922 -9.594 1 93.44 181 GLN B C 1
ATOM 4541 O O . GLN B 1 181 ? 1.435 30.75 -9.195 1 93.44 181 GLN B O 1
ATOM 4546 N N . LYS B 1 182 ? 2.367 32.812 -9.688 1 93 182 LYS B N 1
ATOM 4547 C CA . LYS B 1 182 ? 3.646 32.5 -9.055 1 93 182 LYS B CA 1
ATOM 4548 C C . LYS B 1 182 ? 3.701 33.062 -7.629 1 93 182 LYS B C 1
ATOM 4550 O O . LYS B 1 182 ? 3.76 34.25 -7.418 1 93 182 LYS B O 1
ATOM 4555 N N . PRO B 1 183 ? 3.742 32.219 -6.68 1 97.5 183 PRO B N 1
ATOM 4556 C CA . PRO B 1 183 ? 3.756 32.688 -5.289 1 97.5 183 PRO B CA 1
ATOM 4557 C C . PRO B 1 183 ? 5.008 33.469 -4.945 1 97.5 183 PRO B C 1
ATOM 4559 O O . PRO B 1 183 ? 6.105 33.156 -5.398 1 97.5 183 PRO B O 1
ATOM 4562 N N . ASP B 1 184 ? 4.832 34.562 -4.191 1 96.75 184 ASP B N 1
ATOM 4563 C CA . ASP B 1 184 ? 5.957 35.312 -3.621 1 96.75 184 ASP B CA 1
ATOM 4564 C C . ASP B 1 184 ? 6.422 34.656 -2.314 1 96.75 184 ASP B C 1
ATOM 4566 O O . ASP B 1 184 ? 6.086 35.125 -1.229 1 96.75 184 ASP B O 1
ATOM 4570 N N . TYR B 1 185 ? 7.27 33.688 -2.352 1 96.88 185 TYR B N 1
ATOM 4571 C CA . TYR B 1 185 ? 7.656 32.875 -1.205 1 96.88 185 TYR B CA 1
ATOM 4572 C C . TYR B 1 185 ? 8.445 33.688 -0.193 1 96.88 185 TYR B C 1
ATOM 4574 O O . TYR B 1 185 ? 8.422 33.406 1.005 1 96.88 185 TYR B O 1
ATOM 4582 N N . LYS B 1 186 ? 9.125 34.688 -0.64 1 94.81 186 LYS B N 1
ATOM 4583 C CA . LYS B 1 186 ? 9.812 35.562 0.306 1 94.81 186 LYS B CA 1
ATOM 4584 C C . LYS B 1 186 ? 8.82 36.281 1.21 1 94.81 186 LYS B C 1
ATOM 4586 O O . LYS B 1 186 ? 9.016 36.375 2.424 1 94.81 186 LYS B O 1
ATOM 4591 N N . ASN B 1 187 ? 7.809 36.812 0.533 1 96.12 187 ASN B N 1
ATOM 4592 C CA . ASN B 1 187 ? 6.75 37.469 1.304 1 96.12 187 ASN B CA 1
ATOM 4593 C C . ASN B 1 187 ? 6.027 36.469 2.203 1 96.12 187 ASN B C 1
ATOM 4595 O O . ASN B 1 187 ? 5.695 36.781 3.348 1 96.12 187 ASN B O 1
ATOM 4599 N N . ILE B 1 188 ? 5.773 35.312 1.737 1 97.81 188 ILE B N 1
ATOM 4600 C CA . ILE B 1 188 ? 5.09 34.25 2.48 1 97.81 188 ILE B CA 1
ATOM 4601 C C . ILE B 1 188 ? 5.914 33.875 3.701 1 97.81 188 ILE B C 1
ATOM 4603 O O . ILE B 1 188 ? 5.387 33.75 4.809 1 97.81 188 ILE B O 1
ATOM 4607 N N . ALA B 1 189 ? 7.207 33.812 3.525 1 96.25 189 ALA B N 1
ATOM 4608 C CA . ALA B 1 189 ? 8.109 33.406 4.602 1 96.25 189 ALA B CA 1
ATOM 4609 C C . ALA B 1 189 ? 8.172 34.469 5.691 1 96.25 189 ALA B C 1
ATOM 4611 O O . ALA B 1 189 ? 8.445 34.156 6.855 1 96.25 189 ALA B O 1
ATOM 4612 N N . LYS B 1 190 ? 7.863 35.656 5.355 1 96 190 LYS B N 1
ATOM 4613 C CA . LYS B 1 190 ? 7.867 36.75 6.324 1 96 190 LYS B CA 1
ATOM 4614 C C . LYS B 1 190 ? 6.629 36.688 7.219 1 96 190 LYS B C 1
ATOM 4616 O O . LYS B 1 190 ? 6.629 37.25 8.32 1 96 190 LYS B O 1
ATOM 4621 N N . HIS B 1 191 ? 5.605 35.969 6.715 1 97.62 191 HIS B N 1
ATOM 4622 C CA . HIS B 1 191 ? 4.328 36.125 7.395 1 97.62 191 HIS B CA 1
ATOM 4623 C C . HIS B 1 191 ? 3.781 34.812 7.883 1 97.62 191 HIS B C 1
ATOM 4625 O O . HIS B 1 191 ? 2.844 34.75 8.68 1 97.62 191 HIS B O 1
ATOM 4631 N N . CYS B 1 192 ? 4.336 33.688 7.438 1 98.25 192 CYS B N 1
ATOM 4632 C CA . CYS B 1 192 ? 3.867 32.375 7.797 1 98.25 192 CYS B CA 1
ATOM 4633 C C . CYS B 1 192 ? 5.02 31.484 8.258 1 98.25 192 CYS B C 1
ATOM 4635 O O . CYS B 1 192 ? 6.125 31.562 7.715 1 98.25 192 CYS B O 1
ATOM 4637 N N . HIS B 1 193 ? 4.809 30.641 9.242 1 98.5 193 HIS B N 1
ATOM 4638 C CA . HIS B 1 193 ? 5.84 29.75 9.758 1 98.5 193 HIS B CA 1
ATOM 4639 C C . HIS B 1 193 ? 6.008 28.516 8.867 1 98.5 193 HIS B C 1
ATOM 4641 O O . HIS B 1 193 ? 7.078 27.906 8.844 1 98.5 193 HIS B O 1
ATOM 4647 N N . LEU B 1 194 ? 4.988 28.109 8.258 1 98.5 194 LEU B N 1
ATOM 4648 C CA . LEU B 1 194 ? 4.953 27.031 7.27 1 98.5 194 LEU B CA 1
ATOM 4649 C C . LEU B 1 194 ? 3.807 27.25 6.285 1 98.5 194 LEU B C 1
ATOM 4651 O O . LEU B 1 194 ? 2.869 28 6.566 1 98.5 194 LEU B O 1
ATOM 4655 N N . TRP B 1 195 ? 3.949 26.609 5.117 1 98.69 195 TRP B N 1
ATOM 4656 C CA . TRP B 1 195 ? 2.908 26.781 4.105 1 98.69 195 TRP B CA 1
ATOM 4657 C C . TRP B 1 195 ? 2.787 25.531 3.234 1 98.69 195 TRP B C 1
ATOM 4659 O O . TRP B 1 195 ? 3.789 24.891 2.926 1 98.69 195 TRP B O 1
ATOM 4669 N N . ARG B 1 196 ? 1.579 25.203 2.805 1 97.81 196 ARG B N 1
ATOM 4670 C CA . ARG B 1 196 ? 1.34 24.172 1.811 1 97.81 196 ARG B CA 1
ATOM 4671 C C . ARG B 1 196 ? 1.326 24.75 0.401 1 97.81 196 ARG B C 1
ATOM 4673 O O . ARG B 1 196 ? 0.621 25.719 0.133 1 97.81 196 ARG B O 1
ATOM 4680 N N . ASN B 1 197 ? 2.088 24.188 -0.461 1 96.12 197 ASN B N 1
ATOM 4681 C CA . ASN B 1 197 ? 2.236 24.75 -1.794 1 96.12 197 ASN B CA 1
ATOM 4682 C C . ASN B 1 197 ? 1.688 23.828 -2.871 1 96.12 197 ASN B C 1
ATOM 4684 O O . ASN B 1 197 ? 1.806 24.109 -4.062 1 96.12 197 ASN B O 1
ATOM 4688 N N . TYR B 1 198 ? 1.146 22.703 -2.441 1 95.62 198 TYR B N 1
ATOM 4689 C CA . TYR B 1 198 ? 0.626 21.703 -3.367 1 95.62 198 TYR B CA 1
ATOM 4690 C C . TYR B 1 198 ? -0.644 21.062 -2.82 1 95.62 198 TYR B C 1
ATOM 4692 O O . TYR B 1 198 ? -1.202 21.531 -1.824 1 95.62 198 TYR B O 1
ATOM 4700 N N . ILE B 1 199 ? -1.112 20.109 -3.398 1 93.75 199 ILE B N 1
ATOM 4701 C CA . ILE B 1 199 ? -2.402 19.484 -3.117 1 93.75 199 ILE B CA 1
ATOM 4702 C C . ILE B 1 199 ? -2.355 18.797 -1.756 1 93.75 199 ILE B C 1
ATOM 4704 O O . ILE B 1 199 ? -1.28 18.438 -1.274 1 93.75 199 ILE B O 1
ATOM 4708 N N . ASP B 1 200 ? -3.592 18.719 -1.2 1 95.31 200 ASP B N 1
ATOM 4709 C CA . ASP B 1 200 ? -3.717 17.859 -0.021 1 95.31 200 ASP B CA 1
ATOM 4710 C C . ASP B 1 200 ? -3.336 16.422 -0.342 1 95.31 200 ASP B C 1
ATOM 4712 O O . ASP B 1 200 ? -3.672 15.906 -1.411 1 95.31 200 ASP B O 1
ATOM 4716 N N . ILE B 1 201 ? -2.65 15.852 0.604 1 98 201 ILE B N 1
ATOM 4717 C CA . ILE B 1 201 ? -2.371 14.422 0.458 1 98 201 ILE B CA 1
ATOM 4718 C C . ILE B 1 201 ? -3.65 13.625 0.678 1 98 201 ILE B C 1
ATOM 4720 O O . ILE B 1 201 ? -4.578 14.086 1.345 1 98 201 ILE B O 1
ATOM 4724 N N . GLU B 1 202 ? -3.77 12.461 0.04 1 97.5 202 GLU B N 1
ATOM 4725 C CA . GLU B 1 202 ? -4.789 11.453 0.312 1 97.5 202 GLU B CA 1
ATOM 4726 C C . GLU B 1 202 ? -4.156 10.156 0.817 1 97.5 202 GLU B C 1
ATOM 4728 O O . GLU B 1 202 ? -2.938 10 0.771 1 97.5 202 GLU B O 1
ATOM 4733 N N . ASP B 1 203 ? -4.988 9.289 1.313 1 97.75 203 ASP B N 1
ATOM 4734 C CA . ASP B 1 203 ? -4.512 8.062 1.947 1 97.75 203 ASP B CA 1
ATOM 4735 C C . ASP B 1 203 ? -4.117 7.023 0.902 1 97.75 203 ASP B C 1
ATOM 4737 O O . ASP B 1 203 ? -4.699 5.938 0.852 1 97.75 203 ASP B O 1
ATOM 4741 N N . SER B 1 204 ? -3.072 7.301 0.121 1 97.75 204 SER B N 1
ATOM 4742 C CA . SER B 1 204 ? -2.59 6.371 -0.895 1 97.75 204 SER B CA 1
ATOM 4743 C C . SER B 1 204 ? -1.123 6.629 -1.228 1 97.75 204 SER B C 1
ATOM 4745 O O . SER B 1 204 ? -0.64 7.754 -1.099 1 97.75 204 SER B O 1
ATOM 4747 N N . TRP B 1 205 ? -0.466 5.586 -1.699 1 98.44 205 TRP B N 1
ATOM 4748 C CA . TRP B 1 205 ? 0.923 5.672 -2.139 1 98.44 205 TRP B CA 1
ATOM 4749 C C . TRP B 1 205 ? 1.057 6.594 -3.346 1 98.44 205 TRP B C 1
ATOM 4751 O O . TRP B 1 205 ? 2.049 7.316 -3.477 1 98.44 205 TRP B O 1
ATOM 4761 N N . GLU B 1 206 ? 0.079 6.609 -4.168 1 97.31 206 GLU B N 1
ATOM 4762 C CA . GLU B 1 206 ? 0.072 7.473 -5.348 1 97.31 206 GLU B CA 1
ATOM 4763 C C . GLU B 1 206 ? 0.167 8.945 -4.949 1 97.31 206 GLU B C 1
ATOM 4765 O O . GLU B 1 206 ? 0.914 9.711 -5.562 1 97.31 206 GLU B O 1
ATOM 4770 N N . TRP B 1 207 ? -0.533 9.312 -3.932 1 97.81 207 TRP B N 1
ATOM 4771 C CA . TRP B 1 207 ? -0.532 10.711 -3.502 1 97.81 207 TRP B CA 1
ATOM 4772 C C . TRP B 1 207 ? 0.794 11.078 -2.844 1 97.81 207 TRP B C 1
ATOM 4774 O O . TRP B 1 207 ? 1.302 12.18 -3.031 1 97.81 207 TRP B O 1
ATOM 4784 N N . VAL B 1 208 ? 1.383 10.156 -2.111 1 98.69 208 VAL B N 1
ATOM 4785 C CA . VAL B 1 208 ? 2.693 10.383 -1.516 1 98.69 208 VAL B CA 1
ATOM 4786 C C . VAL B 1 208 ? 3.721 10.656 -2.613 1 98.69 208 VAL B C 1
ATOM 4788 O O . VAL B 1 208 ? 4.441 11.664 -2.562 1 98.69 208 VAL B O 1
ATOM 4791 N N . THR B 1 209 ? 3.754 9.805 -3.639 1 98.38 209 THR B N 1
ATOM 4792 C CA . THR B 1 209 ? 4.781 9.938 -4.664 1 98.38 209 THR B CA 1
ATOM 4793 C C . THR B 1 209 ? 4.512 11.156 -5.543 1 98.38 209 THR B C 1
ATOM 4795 O O . THR B 1 209 ? 5.449 11.805 -6.023 1 98.38 209 THR B O 1
ATOM 4798 N N . LYS B 1 210 ? 3.25 11.492 -5.719 1 98.19 210 LYS B N 1
ATOM 4799 C CA . LYS B 1 210 ? 2.904 12.703 -6.449 1 98.19 210 LYS B CA 1
ATOM 4800 C C . LYS B 1 210 ? 3.471 13.945 -5.758 1 98.19 210 LYS B C 1
ATOM 4802 O O . LYS B 1 210 ? 3.992 14.844 -6.414 1 98.19 210 LYS B O 1
ATOM 4807 N N . ILE B 1 211 ? 3.359 14 -4.508 1 98.62 211 ILE B N 1
ATOM 4808 C CA . ILE B 1 211 ? 3.875 15.125 -3.732 1 98.62 211 ILE B CA 1
ATOM 4809 C C . ILE B 1 211 ? 5.402 15.117 -3.773 1 98.62 211 ILE B C 1
ATOM 4811 O O . ILE B 1 211 ? 6.023 16.172 -3.955 1 98.62 211 ILE B O 1
ATOM 4815 N N . VAL B 1 212 ? 6.012 13.953 -3.639 1 98.75 212 VAL B N 1
ATOM 4816 C CA . VAL B 1 212 ? 7.465 13.844 -3.73 1 98.75 212 VAL B CA 1
ATOM 4817 C C . VAL B 1 212 ? 7.941 14.375 -5.082 1 98.75 212 VAL B C 1
ATOM 4819 O O . VAL B 1 212 ? 8.914 15.125 -5.148 1 98.75 212 VAL B O 1
ATOM 4822 N N . ASP B 1 213 ? 7.254 14.039 -6.148 1 98.5 213 ASP B N 1
ATOM 4823 C CA . ASP B 1 213 ? 7.605 14.5 -7.484 1 98.5 213 ASP B CA 1
ATOM 4824 C C . ASP B 1 213 ? 7.5 16.016 -7.586 1 98.5 213 ASP B C 1
ATOM 4826 O O . ASP B 1 213 ? 8.359 16.672 -8.18 1 98.5 213 ASP B O 1
ATOM 4830 N N . HIS B 1 214 ? 6.477 16.562 -7.012 1 98.06 214 HIS B N 1
ATOM 4831 C CA . HIS B 1 214 ? 6.316 18.016 -7.02 1 98.06 214 HIS B CA 1
ATOM 4832 C C . HIS B 1 214 ? 7.504 18.703 -6.355 1 98.06 214 HIS B C 1
ATOM 4834 O O . HIS B 1 214 ? 8.031 19.688 -6.891 1 98.06 214 HIS B O 1
ATOM 4840 N N . TYR B 1 215 ? 7.945 18.219 -5.25 1 98.5 215 TYR B N 1
ATOM 4841 C CA . TYR B 1 215 ? 9.047 18.828 -4.516 1 98.5 215 TYR B CA 1
ATOM 4842 C C . TYR B 1 215 ? 10.359 18.656 -5.27 1 98.5 215 TYR B C 1
ATOM 4844 O O . TYR B 1 215 ? 11.219 19.547 -5.254 1 98.5 215 TYR B O 1
ATOM 4852 N N . ALA B 1 216 ? 10.508 17.5 -5.922 1 98.62 216 ALA B N 1
ATOM 4853 C CA . ALA B 1 216 ? 11.703 17.297 -6.738 1 98.62 216 ALA B CA 1
ATOM 4854 C C . ALA B 1 216 ? 11.727 18.25 -7.93 1 98.62 216 ALA B C 1
ATOM 4856 O O . ALA B 1 216 ? 12.766 18.844 -8.227 1 98.62 216 ALA B O 1
ATOM 4857 N N . GLU B 1 217 ? 10.625 18.438 -8.555 1 97.81 217 GLU B N 1
ATOM 4858 C CA . GLU B 1 217 ? 10.531 19.219 -9.781 1 97.81 217 GLU B CA 1
ATOM 4859 C C . GLU B 1 217 ? 10.641 20.719 -9.492 1 97.81 217 GLU B C 1
ATOM 4861 O O . GLU B 1 217 ? 10.953 21.516 -10.383 1 97.81 217 GLU B O 1
ATOM 4866 N N . ASN B 1 218 ? 10.383 21.125 -8.25 1 97.44 218 ASN B N 1
ATOM 4867 C CA . ASN B 1 218 ? 10.391 22.531 -7.895 1 97.44 218 ASN B CA 1
ATOM 4868 C C . ASN B 1 218 ? 11.453 22.844 -6.84 1 97.44 218 ASN B C 1
ATOM 4870 O O . ASN B 1 218 ? 11.344 23.828 -6.113 1 97.44 218 ASN B O 1
ATOM 4874 N N . GLN B 1 219 ? 12.422 21.953 -6.656 1 97.69 219 GLN B N 1
ATOM 4875 C CA . GLN B 1 219 ? 13.359 22.062 -5.543 1 97.69 219 GLN B CA 1
ATOM 4876 C C . GLN B 1 219 ? 14.195 23.328 -5.652 1 97.69 219 GLN B C 1
ATOM 4878 O O . GLN B 1 219 ? 14.57 23.922 -4.641 1 97.69 219 GLN B O 1
ATOM 4883 N N . GLU B 1 220 ? 14.422 23.953 -6.863 1 97 220 GLU B N 1
ATOM 4884 C CA . GLU B 1 220 ? 15.195 25.172 -7.023 1 97 220 GLU B CA 1
ATOM 4885 C C . GLU B 1 220 ? 14.453 26.375 -6.449 1 97 220 GLU B C 1
ATOM 4887 O O . GLU B 1 220 ? 15.078 27.344 -6.008 1 97 220 GLU B O 1
ATOM 4892 N N . VAL B 1 221 ? 13.164 26.25 -6.461 1 96.44 221 VAL B N 1
ATOM 4893 C CA . VAL B 1 221 ? 12.328 27.344 -5.973 1 96.44 221 VAL B CA 1
ATOM 4894 C C . VAL B 1 221 ? 12.055 27.156 -4.48 1 96.44 221 VAL B C 1
ATOM 4896 O O . VAL B 1 221 ? 12.047 28.125 -3.723 1 96.44 221 VAL B O 1
ATOM 4899 N N . LEU B 1 222 ? 11.867 25.969 -4.027 1 97.75 222 LEU B N 1
ATOM 4900 C CA . LEU B 1 222 ? 11.352 25.703 -2.691 1 97.75 222 LEU B CA 1
ATOM 4901 C C . LEU B 1 222 ? 12.484 25.672 -1.667 1 97.75 222 LEU B C 1
ATOM 4903 O O . LEU B 1 222 ? 12.312 26.125 -0.533 1 97.75 222 LEU B O 1
ATOM 4907 N N . ILE B 1 223 ? 13.648 25.203 -2.047 1 98.06 223 ILE B N 1
ATOM 4908 C CA . ILE B 1 223 ? 14.742 24.984 -1.104 1 98.06 223 ILE B CA 1
ATOM 4909 C C . ILE B 1 223 ? 15.219 26.312 -0.543 1 98.06 223 ILE B C 1
ATOM 4911 O O . ILE B 1 223 ? 15.359 26.469 0.671 1 98.06 223 ILE B O 1
ATOM 4915 N N . PRO B 1 224 ? 15.375 27.359 -1.377 1 97.12 224 PRO B N 1
ATOM 4916 C CA . PRO B 1 224 ? 15.938 28.609 -0.855 1 97.12 224 PRO B CA 1
ATOM 4917 C C . PRO B 1 224 ? 15.008 29.312 0.132 1 97.12 224 PRO B C 1
ATOM 4919 O O . PRO B 1 224 ? 15.438 30.203 0.864 1 97.12 224 PRO B O 1
ATOM 4922 N N . VAL B 1 225 ? 13.766 28.953 0.161 1 96.5 225 VAL B N 1
ATOM 4923 C CA . VAL B 1 225 ? 12.828 29.719 0.979 1 96.5 225 VAL B CA 1
ATOM 4924 C C . VAL B 1 225 ? 12.477 28.922 2.234 1 96.5 225 VAL B C 1
ATOM 4926 O O . VAL B 1 225 ? 11.656 29.359 3.043 1 96.5 225 VAL B O 1
ATOM 4929 N N . ALA B 1 226 ? 13.062 27.781 2.412 1 96.88 226 ALA B N 1
ATOM 4930 C CA . ALA B 1 226 ? 12.828 26.953 3.592 1 96.88 226 ALA B CA 1
ATOM 4931 C C . ALA B 1 226 ? 13.969 27.094 4.598 1 96.88 226 ALA B C 1
ATOM 4933 O O . ALA B 1 226 ? 15.133 27.203 4.211 1 96.88 226 ALA B O 1
ATOM 4934 N N . GLY B 1 227 ? 13.578 27.047 5.879 1 97.38 227 GLY B N 1
ATOM 4935 C CA . GLY B 1 227 ? 14.547 27.156 6.961 1 97.38 227 GLY B CA 1
ATOM 4936 C C . GLY B 1 227 ? 13.906 27.484 8.297 1 97.38 227 GLY B C 1
ATOM 4937 O O . GLY B 1 227 ? 12.68 27.5 8.422 1 97.38 227 GLY B O 1
ATOM 4938 N N . PRO B 1 228 ? 14.758 27.688 9.32 1 97.44 228 PRO B N 1
ATOM 4939 C CA . PRO B 1 228 ? 14.227 28 10.656 1 97.44 228 PRO B CA 1
ATOM 4940 C C . PRO B 1 228 ? 13.219 29.141 10.641 1 97.44 228 PRO B C 1
ATOM 4942 O O . PRO B 1 228 ? 13.547 30.25 10.203 1 97.44 228 PRO B O 1
ATOM 4945 N N . GLY B 1 229 ? 12.031 28.828 11.023 1 97.06 229 GLY B N 1
ATOM 4946 C CA . GLY B 1 229 ? 10.969 29.812 11.117 1 97.06 229 GLY B CA 1
ATOM 4947 C C . GLY B 1 229 ? 10.062 29.828 9.898 1 97.06 229 GLY B C 1
ATOM 4948 O O . GLY B 1 229 ? 9.047 30.531 9.891 1 97.06 229 GLY B O 1
ATOM 4949 N N . HIS B 1 230 ? 10.438 29.156 8.852 1 97.25 230 HIS B N 1
ATOM 4950 C CA . HIS B 1 230 ? 9.641 29.125 7.629 1 97.25 230 HIS B CA 1
ATOM 4951 C C . HIS B 1 230 ? 9.852 27.828 6.855 1 97.25 230 HIS B C 1
ATOM 4953 O O . HIS B 1 230 ? 10.922 27.625 6.273 1 97.25 230 HIS B O 1
ATOM 4959 N N . TRP B 1 231 ? 8.844 26.969 6.758 1 98.56 231 TRP B N 1
ATOM 4960 C CA . TRP B 1 231 ? 9.016 25.609 6.242 1 98.56 231 TRP B CA 1
ATOM 4961 C C . TRP B 1 231 ? 8.023 25.328 5.121 1 98.56 231 TRP B C 1
ATOM 4963 O O . TRP B 1 231 ? 6.852 25.719 5.203 1 98.56 231 TRP B O 1
ATOM 4973 N N . ASN B 1 232 ? 8.508 24.672 4.02 1 98.69 232 ASN B N 1
ATOM 4974 C CA . ASN B 1 232 ? 7.602 24.047 3.061 1 98.69 232 ASN B CA 1
ATOM 4975 C C . ASN B 1 232 ? 6.879 22.844 3.662 1 98.69 232 ASN B C 1
ATOM 4977 O O . ASN B 1 232 ? 7.484 22.047 4.383 1 98.69 232 ASN B O 1
ATOM 4981 N N . ASP B 1 233 ? 5.625 22.766 3.414 1 98.75 233 ASP B N 1
ATOM 4982 C CA . ASP B 1 233 ? 4.816 21.703 4.008 1 98.75 233 ASP B CA 1
ATOM 4983 C C . ASP B 1 233 ? 4.254 20.781 2.932 1 98.75 233 ASP B C 1
ATOM 4985 O O . ASP B 1 233 ? 3.273 21.125 2.264 1 98.75 233 ASP B O 1
ATOM 4989 N N . PRO B 1 234 ? 4.84 19.578 2.77 1 98.62 234 PRO B N 1
ATOM 4990 C CA . PRO B 1 234 ? 4.293 18.609 1.821 1 98.62 234 PRO B CA 1
ATOM 4991 C C . PRO B 1 234 ? 3.045 17.906 2.35 1 98.62 234 PRO B C 1
ATOM 4993 O O . PRO B 1 234 ? 2.596 16.922 1.766 1 98.62 234 PRO B O 1
ATOM 4996 N N . ASP B 1 235 ? 2.5 18.391 3.371 1 98.62 235 ASP B N 1
ATOM 4997 C CA . ASP B 1 235 ? 1.245 17.938 3.967 1 98.62 235 ASP B CA 1
ATOM 4998 C C . ASP B 1 235 ? 1.479 16.766 4.918 1 98.62 235 ASP B C 1
ATOM 5000 O O . ASP B 1 235 ? 2.623 16.453 5.254 1 98.62 235 ASP B O 1
ATOM 5004 N N . GLN B 1 236 ? 0.432 16.141 5.402 1 98.81 236 GLN B N 1
ATOM 5005 C CA . GLN B 1 236 ? 0.422 15.312 6.602 1 98.81 236 GLN B CA 1
ATOM 5006 C C . GLN B 1 236 ? 1.013 13.938 6.324 1 98.81 236 GLN B C 1
ATOM 5008 O O . GLN B 1 236 ? 1.056 13.492 5.172 1 98.81 236 GLN B O 1
ATOM 5013 N N . LEU B 1 237 ? 1.501 13.289 7.379 1 98.94 237 LEU B N 1
ATOM 5014 C CA . LEU B 1 237 ? 1.873 11.883 7.375 1 98.94 237 LEU B CA 1
ATOM 5015 C C . LEU B 1 237 ? 0.637 10.992 7.457 1 98.94 237 LEU B C 1
ATOM 5017 O O . LEU B 1 237 ? -0.124 11.07 8.43 1 98.94 237 LEU B O 1
ATOM 5021 N N . ILE B 1 238 ? 0.499 10.102 6.48 1 98.81 238 ILE B N 1
ATOM 5022 C CA . ILE B 1 238 ? -0.665 9.219 6.477 1 98.81 238 ILE B CA 1
ATOM 5023 C C . ILE B 1 238 ? -0.259 7.824 6.945 1 98.81 238 ILE B C 1
ATOM 5025 O O . ILE B 1 238 ? -0.922 6.836 6.621 1 98.81 238 ILE B O 1
ATOM 5029 N N . ILE B 1 239 ? 0.854 7.711 7.625 1 98.88 239 ILE B N 1
ATOM 5030 C CA . ILE B 1 239 ? 1.397 6.473 8.18 1 98.88 239 ILE B CA 1
ATOM 5031 C C . ILE B 1 239 ? 0.449 5.922 9.234 1 98.88 239 ILE B C 1
ATOM 5033 O O . ILE B 1 239 ? 0.072 6.629 10.172 1 98.88 239 ILE B O 1
ATOM 5037 N N . GLY B 1 240 ? 0.081 4.648 9.141 1 98.31 240 GLY B N 1
ATOM 5038 C CA . GLY B 1 240 ? -0.795 4.012 10.109 1 98.31 240 GLY B CA 1
ATOM 5039 C C . GLY B 1 240 ? -2.254 4.027 9.695 1 98.31 240 GLY B C 1
ATOM 5040 O O . GLY B 1 240 ? -3.111 3.488 10.406 1 98.31 240 GLY B O 1
ATOM 5041 N N . ASN B 1 241 ? -2.52 4.672 8.539 1 98.31 241 ASN B N 1
ATOM 5042 C CA . ASN B 1 241 ? -3.869 4.613 7.988 1 98.31 241 ASN B CA 1
ATOM 5043 C C . ASN B 1 241 ? -4.074 3.363 7.137 1 98.31 241 ASN B C 1
ATOM 5045 O O . ASN B 1 241 ? -3.654 2.271 7.52 1 98.31 241 ASN B O 1
ATOM 5049 N N . PHE B 1 242 ? -4.773 3.502 5.973 1 98.25 242 PHE B N 1
ATOM 5050 C CA . PHE B 1 242 ? -5.25 2.316 5.266 1 98.25 242 PHE B CA 1
ATOM 5051 C C . PHE B 1 242 ? -4.465 2.104 3.977 1 98.25 242 PHE B C 1
ATOM 5053 O O . PHE B 1 242 ? -4.5 1.016 3.396 1 98.25 242 PHE B O 1
ATOM 5060 N N . GLY B 1 243 ? -3.686 3.068 3.568 1 98.31 243 GLY B N 1
ATOM 5061 C CA . GLY B 1 243 ? -3.232 3.031 2.188 1 98.31 243 GLY B CA 1
ATOM 5062 C C . GLY B 1 243 ? -1.753 2.725 2.053 1 98.31 243 GLY B C 1
ATOM 5063 O O . GLY B 1 243 ? -1.264 2.471 0.951 1 98.31 243 GLY B O 1
ATOM 5064 N N . LEU B 1 244 ? -0.968 2.695 3.15 1 98.75 244 LEU B N 1
ATOM 5065 C CA . LEU B 1 244 ? 0.474 2.516 3.029 1 98.75 244 LEU B CA 1
ATOM 5066 C C . LEU B 1 244 ? 0.912 1.194 3.65 1 98.75 244 LEU B C 1
ATOM 5068 O O . LEU B 1 244 ? 0.504 0.863 4.766 1 98.75 244 LEU B O 1
ATOM 5072 N N . SER B 1 245 ? 1.799 0.501 2.932 1 98.56 245 SER B N 1
ATOM 5073 C CA . SER B 1 245 ? 2.504 -0.646 3.492 1 98.56 245 SER B CA 1
ATOM 5074 C C . SER B 1 245 ? 3.551 -0.209 4.512 1 98.56 245 SER B C 1
ATOM 5076 O O . SER B 1 245 ? 3.85 0.981 4.629 1 98.56 245 SER B O 1
ATOM 5078 N N . PRO B 1 246 ? 4.102 -1.181 5.242 1 98.38 246 PRO B N 1
ATOM 5079 C CA . PRO B 1 246 ? 5.195 -0.833 6.152 1 98.38 246 PRO B CA 1
ATOM 5080 C C . PRO B 1 246 ? 6.371 -0.176 5.434 1 98.38 246 PRO B C 1
ATOM 5082 O O . PRO B 1 246 ? 6.914 0.825 5.91 1 98.38 246 PRO B O 1
ATOM 5085 N N . GLU B 1 247 ? 6.73 -0.703 4.273 1 98.5 247 GLU B N 1
ATOM 5086 C CA . GLU B 1 247 ? 7.859 -0.146 3.535 1 98.5 247 GLU B CA 1
ATOM 5087 C C . GLU B 1 247 ? 7.543 1.253 3.014 1 98.5 247 GLU B C 1
ATOM 5089 O O . GLU B 1 247 ? 8.383 2.148 3.074 1 98.5 247 GLU B O 1
ATOM 5094 N N . GLN B 1 248 ? 6.363 1.376 2.5 1 98.94 248 GLN B N 1
ATOM 5095 C CA . GLN B 1 248 ? 5.926 2.684 2.025 1 98.94 248 GLN B CA 1
ATOM 5096 C C . GLN B 1 248 ? 5.887 3.697 3.166 1 98.94 248 GLN B C 1
ATOM 5098 O O . GLN B 1 248 ? 6.191 4.875 2.967 1 98.94 248 GLN B O 1
ATOM 5103 N N . SER B 1 249 ? 5.527 3.307 4.332 1 98.94 249 SER B N 1
ATOM 5104 C CA . SER B 1 249 ? 5.512 4.164 5.512 1 98.94 249 SER B CA 1
ATOM 5105 C C . SER B 1 249 ? 6.914 4.664 5.848 1 98.94 249 SER B C 1
ATOM 5107 O O . SER B 1 249 ? 7.105 5.852 6.121 1 98.94 249 SER B O 1
ATOM 5109 N N . LYS B 1 250 ? 7.867 3.754 5.785 1 98.94 250 LYS B N 1
ATOM 5110 C CA . LYS B 1 250 ? 9.258 4.152 5.984 1 98.94 250 LYS B CA 1
ATOM 5111 C C . LYS B 1 250 ? 9.695 5.176 4.941 1 98.94 250 LYS B C 1
ATOM 5113 O O . LYS B 1 250 ? 10.406 6.133 5.262 1 98.94 250 LYS B O 1
ATOM 5118 N N . SER B 1 251 ? 9.25 4.922 3.756 1 98.94 251 SER B N 1
ATOM 5119 C CA . SER B 1 251 ? 9.625 5.816 2.664 1 98.94 251 SER B CA 1
ATOM 5120 C C . SER B 1 251 ? 9.062 7.219 2.881 1 98.94 251 SER B C 1
ATOM 5122 O O . SER B 1 251 ? 9.781 8.211 2.725 1 98.94 251 SER B O 1
ATOM 5124 N N . GLN B 1 252 ? 7.758 7.297 3.234 1 98.94 252 GLN B N 1
ATOM 5125 C CA . GLN B 1 252 ? 7.211 8.633 3.461 1 98.94 252 GLN B CA 1
ATOM 5126 C C . GLN B 1 252 ? 7.977 9.359 4.562 1 98.94 252 GLN B C 1
ATOM 5128 O O . GLN B 1 252 ? 8.375 10.508 4.391 1 98.94 252 GLN B O 1
ATOM 5133 N N . MET B 1 253 ? 8.203 8.703 5.688 1 99 253 MET B N 1
ATOM 5134 C CA . MET B 1 253 ? 8.859 9.336 6.824 1 99 253 MET B CA 1
ATOM 5135 C C . MET B 1 253 ? 10.258 9.805 6.453 1 99 253 MET B C 1
ATOM 5137 O O . MET B 1 253 ? 10.656 10.922 6.789 1 99 253 MET B O 1
ATOM 5141 N N . ALA B 1 254 ? 10.969 8.953 5.754 1 99 254 ALA B N 1
ATOM 5142 C CA . ALA B 1 254 ? 12.344 9.273 5.359 1 99 254 ALA B CA 1
ATOM 5143 C C . ALA B 1 254 ? 12.375 10.508 4.465 1 99 254 ALA B C 1
ATOM 5145 O O . ALA B 1 254 ? 13.18 11.422 4.688 1 99 254 ALA B O 1
ATOM 5146 N N . LEU B 1 255 ? 11.508 10.539 3.525 1 99 255 LEU B N 1
ATOM 5147 C CA . LEU B 1 255 ? 11.516 11.633 2.559 1 99 255 LEU B CA 1
ATOM 5148 C C . LEU B 1 255 ? 11.039 12.938 3.201 1 99 255 LEU B C 1
ATOM 5150 O O . LEU B 1 255 ? 11.586 14.008 2.922 1 99 255 LEU B O 1
ATOM 5154 N N . TRP B 1 256 ? 10.047 12.844 4.066 1 98.94 256 TRP B N 1
ATOM 5155 C CA . TRP B 1 256 ? 9.594 14.023 4.805 1 98.94 256 TRP B CA 1
ATOM 5156 C C . TRP B 1 256 ? 10.703 14.555 5.711 1 98.94 256 TRP B C 1
ATOM 5158 O O . TRP B 1 256 ? 10.82 15.766 5.91 1 98.94 256 TRP B O 1
ATOM 5168 N N . ALA B 1 257 ? 11.469 13.617 6.262 1 99 257 ALA B N 1
ATOM 5169 C CA . ALA B 1 257 ? 12.602 14.047 7.078 1 99 257 ALA B CA 1
ATOM 5170 C C . ALA B 1 257 ? 13.648 14.766 6.23 1 99 257 ALA B C 1
ATOM 5172 O O . ALA B 1 257 ? 14.164 15.812 6.629 1 99 257 ALA B O 1
ATOM 5173 N N . ILE B 1 258 ? 13.93 14.25 5.066 1 98.94 258 ILE B N 1
ATOM 5174 C CA . ILE B 1 258 ? 14.891 14.859 4.156 1 98.94 258 ILE B CA 1
ATOM 5175 C C . ILE B 1 258 ? 14.406 16.234 3.729 1 98.94 258 ILE B C 1
ATOM 5177 O O . ILE B 1 258 ? 15.195 17.188 3.629 1 98.94 258 ILE B O 1
ATOM 5181 N N . LEU B 1 259 ? 13.148 16.422 3.594 1 98.94 259 LEU B N 1
ATOM 5182 C CA . LEU B 1 259 ? 12.562 17.672 3.104 1 98.94 259 LEU B CA 1
ATOM 5183 C C . LEU B 1 259 ? 12.453 18.688 4.223 1 98.94 259 LEU B C 1
ATOM 5185 O O . LEU B 1 259 ? 12.023 19.828 3.992 1 98.94 259 LEU B O 1
ATOM 5189 N N . ALA B 1 260 ? 12.812 18.297 5.449 1 98.81 260 ALA B N 1
ATOM 5190 C CA . ALA B 1 260 ? 12.578 19.156 6.602 1 98.81 260 ALA B CA 1
ATOM 5191 C C . ALA B 1 260 ? 11.117 19.594 6.684 1 98.81 260 ALA B C 1
ATOM 5193 O O . ALA B 1 260 ? 10.82 20.766 6.867 1 98.81 260 ALA B O 1
ATOM 5194 N N . ALA B 1 261 ? 10.25 18.641 6.465 1 98.88 261 ALA B N 1
ATOM 5195 C CA . ALA B 1 261 ? 8.812 18.891 6.441 1 98.88 261 ALA B CA 1
ATOM 5196 C C . ALA B 1 261 ? 8.234 18.938 7.852 1 98.88 261 ALA B C 1
ATOM 5198 O O . ALA B 1 261 ? 8.727 18.266 8.758 1 98.88 261 ALA B O 1
ATOM 5199 N N . PRO B 1 262 ? 7.207 19.828 8.117 1 98.88 262 PRO B N 1
ATOM 5200 C CA . PRO B 1 262 ? 6.406 19.578 9.32 1 98.88 262 PRO B CA 1
ATOM 5201 C C . PRO B 1 262 ? 5.906 18.125 9.398 1 98.88 262 PRO B C 1
ATOM 5203 O O . PRO B 1 262 ? 5.516 17.547 8.375 1 98.88 262 PRO B O 1
ATOM 5206 N N . LEU B 1 263 ? 6.047 17.547 10.523 1 98.94 263 LEU B N 1
ATOM 5207 C CA . LEU B 1 263 ? 5.625 16.156 10.703 1 98.94 263 LEU B CA 1
ATOM 5208 C C . LEU B 1 263 ? 4.32 16.094 11.492 1 98.94 263 LEU B 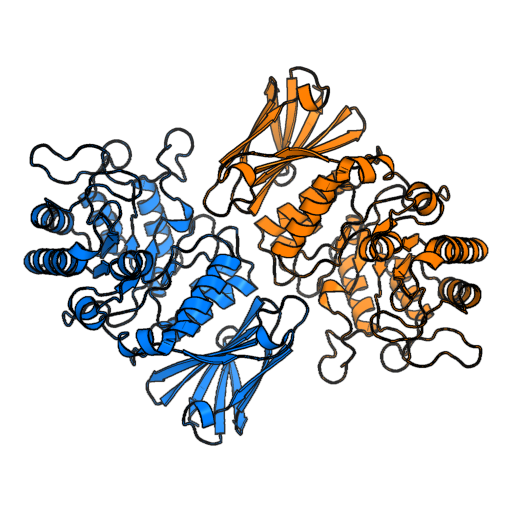C 1
ATOM 5210 O O . LEU B 1 263 ? 4.328 15.82 12.695 1 98.94 263 LEU B O 1
ATOM 5214 N N . PHE B 1 264 ? 3.24 16.297 10.812 1 98.94 264 PHE B N 1
ATOM 5215 C CA . PHE B 1 264 ? 1.915 16.125 11.398 1 98.94 264 PHE B CA 1
ATOM 5216 C C . PHE B 1 264 ? 1.312 14.789 10.992 1 98.94 264 PHE B C 1
ATOM 5218 O O . PHE B 1 264 ? 1.03 14.562 9.812 1 98.94 264 PHE B O 1
ATOM 5225 N N . MET B 1 265 ? 1.146 13.953 11.938 1 98.88 265 MET B N 1
ATOM 5226 C CA . MET B 1 265 ? 0.474 12.68 11.711 1 98.88 265 MET B CA 1
ATOM 5227 C C . MET B 1 265 ? -1.029 12.875 11.555 1 98.88 265 MET B C 1
ATOM 5229 O O . MET B 1 265 ? -1.634 13.68 12.258 1 98.88 265 MET B O 1
ATOM 5233 N N . SER B 1 266 ? -1.581 12.234 10.617 1 98.69 266 SER B N 1
ATOM 5234 C CA . SER B 1 266 ? -3.035 12.133 10.539 1 98.69 266 SER B CA 1
ATOM 5235 C C . SER B 1 266 ? -3.484 10.68 10.484 1 98.69 266 SER B C 1
ATOM 5237 O O . SER B 1 266 ? -3.598 10.102 9.398 1 98.69 266 SER B O 1
ATOM 5239 N N . ASN B 1 267 ? -3.732 10.094 11.555 1 98.56 267 ASN B N 1
ATOM 5240 C CA . ASN B 1 267 ? -4.121 8.703 11.797 1 98.56 267 ASN B CA 1
ATOM 5241 C C . ASN B 1 267 ? -4.926 8.562 13.086 1 98.56 267 ASN B C 1
ATOM 5243 O O . ASN B 1 267 ? -5.293 9.562 13.703 1 98.56 267 ASN B O 1
ATOM 5247 N N . ASP B 1 268 ? -5.398 7.422 13.422 1 98.44 268 ASP B N 1
ATOM 5248 C CA . ASP B 1 268 ? -6.047 7.137 14.703 1 98.44 268 ASP B CA 1
ATOM 5249 C C . ASP B 1 268 ? -5.074 6.48 15.68 1 98.44 268 ASP B C 1
ATOM 5251 O O . ASP B 1 268 ? -4.852 5.27 15.617 1 98.44 268 ASP B O 1
ATOM 5255 N N . LEU B 1 269 ? -4.559 7.254 16.562 1 98.69 269 LEU B N 1
ATOM 5256 C CA . LEU B 1 269 ? -3.516 6.789 17.469 1 98.69 269 LEU B CA 1
ATOM 5257 C C . LEU B 1 269 ? -4.043 5.691 18.391 1 98.69 269 LEU B C 1
ATOM 5259 O O . LEU B 1 269 ? -3.264 4.934 18.969 1 98.69 269 LEU B O 1
ATOM 5263 N N . ARG B 1 270 ? -5.371 5.547 18.562 1 98.19 270 ARG B N 1
ATOM 5264 C CA . ARG B 1 270 ? -5.984 4.531 19.422 1 98.19 270 ARG B CA 1
ATOM 5265 C C . ARG B 1 270 ? -5.852 3.145 18.797 1 98.19 270 ARG B C 1
ATOM 5267 O O . ARG B 1 270 ? -5.934 2.137 19.5 1 98.19 270 ARG B O 1
ATOM 5274 N N . LYS B 1 271 ? -5.625 3.123 17.422 1 96.12 271 LYS B N 1
ATOM 5275 C CA . LYS B 1 271 ? -5.68 1.874 16.672 1 96.12 271 LYS B CA 1
ATOM 5276 C C . LYS B 1 271 ? -4.438 1.698 15.797 1 96.12 271 LYS B C 1
ATOM 5278 O O . LYS B 1 271 ? -4.414 0.855 14.898 1 96.12 271 LYS B O 1
ATOM 5283 N N . ILE B 1 272 ? -3.479 2.479 15.992 1 97.06 272 ILE B N 1
ATOM 5284 C CA . ILE B 1 272 ? -2.322 2.516 15.102 1 97.06 272 ILE B CA 1
ATOM 5285 C C . ILE B 1 272 ? -1.546 1.205 15.211 1 97.06 272 ILE B C 1
ATOM 5287 O O . ILE B 1 272 ? -1.311 0.705 16.312 1 97.06 272 ILE B O 1
ATOM 5291 N N . PRO B 1 273 ? -1.205 0.535 14.07 1 96.81 273 PRO B N 1
ATOM 5292 C CA . PRO B 1 273 ? -0.433 -0.708 14.141 1 96.81 273 PRO B CA 1
ATOM 5293 C C . PRO B 1 273 ? 1.01 -0.483 14.586 1 96.81 273 PRO B C 1
ATOM 5295 O O . PRO B 1 273 ? 1.556 0.606 14.391 1 96.81 273 PRO B O 1
ATOM 5298 N N . GLN B 1 274 ? 1.638 -1.543 15.047 1 97 274 GLN B N 1
ATOM 5299 C CA . GLN B 1 274 ? 2.963 -1.44 15.648 1 97 274 GLN B CA 1
ATOM 5300 C C . GLN B 1 274 ? 3.994 -0.96 14.633 1 97 274 GLN B C 1
ATOM 5302 O O . GLN B 1 274 ? 4.859 -0.145 14.953 1 97 274 GLN B O 1
ATOM 5307 N N . PHE B 1 275 ? 3.955 -1.439 13.414 1 97.62 275 PHE B N 1
ATOM 5308 C CA . PHE B 1 275 ? 4.957 -1.038 12.438 1 97.62 275 PHE B CA 1
ATOM 5309 C C . PHE B 1 275 ? 4.914 0.467 12.203 1 97.62 275 PHE B C 1
ATOM 5311 O O . PHE B 1 275 ? 5.953 1.099 12 1 97.62 275 PHE B O 1
ATOM 5318 N N . ALA B 1 276 ? 3.736 1.02 12.234 1 98.62 276 ALA B N 1
ATOM 5319 C CA . ALA B 1 276 ? 3.574 2.455 12.023 1 98.62 276 ALA B CA 1
ATOM 5320 C C . ALA B 1 276 ? 4.125 3.248 13.203 1 98.62 276 ALA B C 1
ATOM 5322 O O . ALA B 1 276 ? 4.789 4.27 13.023 1 98.62 276 ALA B O 1
ATOM 5323 N N . LYS B 1 277 ? 3.811 2.76 14.383 1 98.38 277 LYS B N 1
ATOM 5324 C CA . LYS B 1 277 ? 4.363 3.383 15.578 1 98.38 277 LYS B CA 1
ATOM 5325 C C . LYS B 1 277 ? 5.891 3.416 15.523 1 98.38 277 LYS B C 1
ATOM 5327 O O . LYS B 1 277 ? 6.504 4.438 15.836 1 98.38 277 LYS B O 1
ATOM 5332 N N . ASP B 1 278 ? 6.473 2.291 15.109 1 98.5 278 ASP B N 1
ATOM 5333 C CA . ASP B 1 278 ? 7.926 2.188 15.023 1 98.5 278 ASP B CA 1
ATOM 5334 C C . ASP B 1 278 ? 8.5 3.24 14.078 1 98.5 278 ASP B C 1
ATOM 5336 O O . ASP B 1 278 ? 9.539 3.832 14.352 1 98.5 278 ASP B O 1
ATOM 5340 N N . VAL B 1 279 ? 7.801 3.447 12.992 1 98.88 279 VAL B N 1
ATOM 5341 C CA . VAL B 1 279 ? 8.258 4.406 12 1 98.88 279 VAL B CA 1
ATOM 5342 C C . VAL B 1 279 ? 8.117 5.828 12.539 1 98.88 279 VAL B C 1
ATOM 5344 O O . VAL B 1 279 ? 9.055 6.621 12.484 1 98.88 279 VAL B O 1
ATOM 5347 N N . LEU B 1 280 ? 6.988 6.137 13.133 1 98.94 280 LEU B N 1
ATOM 5348 C CA . LEU B 1 280 ? 6.656 7.488 13.562 1 98.94 280 LEU B CA 1
ATOM 5349 C C . LEU B 1 280 ? 7.496 7.891 14.773 1 98.94 280 LEU B C 1
ATOM 5351 O O . LEU B 1 280 ? 7.738 9.078 14.992 1 98.94 280 LEU B O 1
ATOM 5355 N N . LEU B 1 281 ? 7.984 6.883 15.531 1 98.81 281 LEU B N 1
ATOM 5356 C CA . LEU B 1 281 ? 8.711 7.164 16.766 1 98.81 281 LEU B CA 1
ATOM 5357 C C . LEU B 1 281 ? 10.203 6.918 16.594 1 98.81 281 LEU B C 1
ATOM 5359 O O . LEU B 1 281 ? 10.945 6.867 17.578 1 98.81 281 LEU B O 1
ATOM 5363 N N . ASN B 1 282 ? 10.648 6.68 15.375 1 98.81 282 ASN B N 1
ATOM 5364 C CA . ASN B 1 282 ? 12.07 6.492 15.125 1 98.81 282 ASN B CA 1
ATOM 5365 C C . ASN B 1 282 ? 12.867 7.762 15.422 1 98.81 282 ASN B C 1
ATOM 5367 O O . ASN B 1 282 ? 12.883 8.695 14.617 1 98.81 282 ASN B O 1
ATOM 5371 N N . THR B 1 283 ? 13.562 7.812 16.484 1 98.5 283 THR B N 1
ATOM 5372 C CA . THR B 1 283 ? 14.188 9.031 17 1 98.5 283 THR B CA 1
ATOM 5373 C C . THR B 1 283 ? 15.344 9.453 16.109 1 98.5 283 THR B C 1
ATOM 5375 O O . THR B 1 283 ? 15.664 10.641 16.016 1 98.5 283 THR B O 1
ATOM 5378 N N . GLU B 1 284 ? 15.961 8.516 15.414 1 98.88 284 GLU B N 1
ATOM 5379 C CA . GLU B 1 284 ? 17.094 8.898 14.562 1 98.88 284 GLU B CA 1
ATOM 5380 C C . GLU B 1 284 ? 16.609 9.57 13.281 1 98.88 284 GLU B C 1
ATOM 5382 O O . GLU B 1 284 ? 17.234 10.523 12.805 1 98.88 284 GLU B O 1
ATOM 5387 N N . VAL B 1 285 ? 15.516 9.078 12.734 1 98.94 285 VAL B N 1
ATOM 5388 C CA . VAL B 1 285 ? 14.938 9.719 11.555 1 98.94 285 VAL B CA 1
ATOM 5389 C C . VAL B 1 285 ? 14.383 11.094 11.93 1 98.94 285 VAL B C 1
ATOM 5391 O O . VAL B 1 285 ? 14.57 12.062 11.203 1 98.94 285 VAL B O 1
ATOM 5394 N N . ILE B 1 286 ? 13.727 11.195 13.094 1 98.94 286 ILE B N 1
ATOM 5395 C CA . ILE B 1 286 ? 13.195 12.461 13.586 1 98.94 286 ILE B CA 1
ATOM 5396 C C . ILE B 1 286 ? 14.344 13.445 13.797 1 98.94 286 ILE B C 1
ATOM 5398 O O . ILE B 1 286 ? 14.203 14.641 13.508 1 98.94 286 ILE B O 1
ATOM 5402 N N . ALA B 1 287 ? 15.484 12.969 14.25 1 98.88 287 ALA B N 1
ATOM 5403 C CA . ALA B 1 287 ? 16.625 13.852 14.477 1 98.88 287 ALA B CA 1
ATOM 5404 C C . ALA B 1 287 ? 17.094 14.484 13.172 1 98.88 287 ALA B C 1
ATOM 5406 O O . ALA B 1 287 ? 17.547 15.633 13.156 1 98.88 287 ALA B O 1
ATOM 5407 N N . VAL B 1 288 ? 17.016 13.711 12.117 1 98.94 288 VAL B N 1
ATOM 5408 C CA . VAL B 1 288 ? 17.344 14.289 10.82 1 98.94 288 VAL B CA 1
ATOM 5409 C C . VAL B 1 288 ? 16.359 15.422 10.492 1 98.94 288 VAL B C 1
ATOM 5411 O O . VAL B 1 288 ? 16.781 16.5 10.078 1 98.94 288 VAL B O 1
ATOM 5414 N N . ASN B 1 289 ? 15.109 15.172 10.703 1 98.94 289 ASN B N 1
ATOM 5415 C CA . ASN B 1 289 ? 14.086 16.188 10.445 1 98.94 289 ASN B CA 1
ATOM 5416 C C . ASN B 1 289 ? 14.305 17.438 11.297 1 98.94 289 ASN B C 1
ATOM 5418 O O . ASN B 1 289 ? 14.172 18.562 10.805 1 98.94 289 ASN B O 1
ATOM 5422 N N . GLN B 1 290 ? 14.758 17.234 12.484 1 98.88 290 GLN B N 1
ATOM 5423 C CA . GLN B 1 290 ? 14.828 18.297 13.484 1 98.88 290 GLN B CA 1
ATOM 5424 C C . GLN B 1 290 ? 16.219 18.922 13.523 1 98.88 290 GLN B C 1
ATOM 5426 O O . GLN B 1 290 ? 16.531 19.688 14.438 1 98.88 290 GLN B O 1
ATOM 5431 N N . ASP B 1 291 ? 17.047 18.578 12.617 1 98.81 291 ASP B N 1
ATOM 5432 C CA . ASP B 1 291 ? 18.406 19.109 12.617 1 98.81 291 ASP B CA 1
ATOM 5433 C C . ASP B 1 291 ? 18.406 20.641 12.57 1 98.81 291 ASP B C 1
ATOM 5435 O O . ASP B 1 291 ? 17.703 21.234 11.742 1 98.81 291 ASP B O 1
ATOM 5439 N N . PRO B 1 292 ? 19.203 21.297 13.352 1 97.81 292 PRO B N 1
ATOM 5440 C CA . PRO B 1 292 ? 19.078 22.75 13.5 1 97.81 292 PRO B CA 1
ATOM 5441 C C . PRO B 1 292 ? 19.688 23.516 12.328 1 97.81 292 PRO B C 1
ATOM 5443 O O . PRO B 1 292 ? 19.5 24.734 12.219 1 97.81 292 PRO B O 1
ATOM 5446 N N . LEU B 1 293 ? 20.484 22.844 11.461 1 97.75 293 LEU B N 1
ATOM 5447 C CA . LEU B 1 293 ? 20.938 23.531 10.266 1 97.75 293 LEU B CA 1
ATOM 5448 C C . LEU B 1 293 ? 19.75 24.078 9.469 1 97.75 293 LEU B C 1
ATOM 5450 O O . LEU B 1 293 ? 19.844 25.141 8.844 1 97.75 293 LEU B O 1
ATOM 5454 N N . GLY B 1 294 ? 18.688 23.312 9.445 1 97.69 294 GLY B N 1
ATOM 5455 C CA . GLY B 1 294 ? 17.422 23.781 8.938 1 97.69 294 GLY B CA 1
ATOM 5456 C C . GLY B 1 294 ? 17.359 23.844 7.418 1 97.69 294 GLY B C 1
ATOM 5457 O O . GLY B 1 294 ? 16.422 24.406 6.848 1 97.69 294 GLY B O 1
ATOM 5458 N N . LYS B 1 295 ? 18.328 23.281 6.789 1 97.56 295 LYS B N 1
ATOM 5459 C CA . LYS B 1 295 ? 18.312 23.297 5.328 1 97.56 295 LYS B CA 1
ATOM 5460 C C . LYS B 1 295 ? 17.453 22.172 4.773 1 97.56 295 LYS B C 1
ATOM 5462 O O . LYS B 1 295 ? 17.625 21.016 5.16 1 97.56 295 LYS B O 1
ATOM 5467 N N . GLN B 1 296 ? 16.531 22.531 3.898 1 98.69 296 GLN B N 1
ATOM 5468 C CA . GLN B 1 296 ? 15.727 21.516 3.225 1 98.69 296 GLN B CA 1
ATOM 5469 C C . GLN B 1 296 ? 16.594 20.656 2.309 1 98.69 296 GLN B C 1
ATOM 5471 O O . GLN B 1 296 ? 17.484 21.156 1.623 1 98.69 296 GLN B O 1
ATOM 5476 N N . GLY B 1 297 ? 16.297 19.312 2.266 1 98.81 297 GLY B N 1
ATOM 5477 C CA . GLY B 1 297 ? 17.016 18.406 1.379 1 98.81 297 GLY B CA 1
ATOM 5478 C C . GLY B 1 297 ? 16.531 18.469 -0.058 1 98.81 297 GLY B C 1
ATOM 5479 O O . GLY B 1 297 ? 15.703 19.328 -0.399 1 98.81 297 GLY B O 1
ATOM 5480 N N . TRP B 1 298 ? 17.156 17.641 -0.887 1 98.25 298 TRP B N 1
ATOM 5481 C CA . TRP B 1 298 ? 16.906 17.703 -2.322 1 98.25 298 TRP B CA 1
ATOM 5482 C C . TRP B 1 298 ? 17.125 16.344 -2.975 1 98.25 298 TRP B C 1
ATOM 5484 O O . TRP B 1 298 ? 17.781 15.469 -2.408 1 98.25 298 TRP B O 1
ATOM 5494 N N . ARG B 1 299 ? 16.453 16.109 -4.094 1 98.75 299 ARG B N 1
ATOM 5495 C CA . ARG B 1 299 ? 16.781 14.953 -4.922 1 98.75 299 ARG B CA 1
ATOM 5496 C C . ARG B 1 299 ? 18.125 15.133 -5.617 1 98.75 299 ARG B C 1
ATOM 5498 O O . ARG B 1 299 ? 18.281 16.016 -6.465 1 98.75 299 ARG B O 1
ATOM 5505 N N . VAL B 1 300 ? 19.047 14.297 -5.27 1 98.25 300 VAL B N 1
ATOM 5506 C CA . VAL B 1 300 ? 20.422 14.367 -5.758 1 98.25 300 VAL B CA 1
ATOM 5507 C C . VAL B 1 300 ? 20.516 13.711 -7.133 1 98.25 300 VAL B C 1
ATOM 5509 O O . VAL B 1 300 ? 21.266 14.164 -7.992 1 98.25 300 VAL B O 1
ATOM 5512 N N . TRP B 1 301 ? 19.781 12.633 -7.266 1 97.88 301 TRP B N 1
ATOM 5513 C CA . TRP B 1 301 ? 19.922 11.805 -8.461 1 97.88 301 TRP B CA 1
ATOM 5514 C C . TRP B 1 301 ? 18.625 11.031 -8.727 1 97.88 301 TRP B C 1
ATOM 5516 O O . TRP B 1 301 ? 17.922 10.648 -7.797 1 97.88 301 TRP B O 1
ATOM 5526 N N . LYS B 1 302 ? 18.344 10.844 -9.969 1 97.69 302 LYS B N 1
ATOM 5527 C CA . LYS B 1 302 ? 17.25 9.992 -10.438 1 97.69 302 LYS B CA 1
ATOM 5528 C C . LYS B 1 302 ? 17.672 9.18 -11.664 1 97.69 302 LYS B C 1
ATOM 5530 O O . LYS B 1 302 ? 18.281 9.719 -12.594 1 97.69 302 LYS B O 1
ATOM 5535 N N . GLY B 1 303 ? 17.281 7.93 -11.664 1 96.19 303 GLY B N 1
ATOM 5536 C CA . GLY B 1 303 ? 17.547 7.117 -12.836 1 96.19 303 GLY B CA 1
ATOM 5537 C C . GLY B 1 303 ? 16.828 7.602 -14.078 1 96.19 303 GLY B C 1
ATOM 5538 O O . GLY B 1 303 ? 15.781 8.242 -13.984 1 96.19 303 GLY B O 1
ATOM 5539 N N . GLN B 1 304 ? 17.344 7.352 -15.344 1 92.25 304 GLN B N 1
ATOM 5540 C CA . GLN B 1 304 ? 16.828 8 -16.547 1 92.25 304 GLN B CA 1
ATOM 5541 C C . GLN B 1 304 ? 16.141 6.992 -17.469 1 92.25 304 GLN B C 1
ATOM 5543 O O . GLN B 1 304 ? 15.336 7.367 -18.312 1 92.25 304 GLN B O 1
ATOM 5548 N N . ASN B 1 305 ? 16.359 5.66 -17.328 1 90.06 305 ASN B N 1
ATOM 5549 C CA . ASN B 1 305 ? 15.859 4.734 -18.328 1 90.06 305 ASN B CA 1
ATOM 5550 C C . ASN B 1 305 ? 15.133 3.551 -17.703 1 90.06 305 ASN B C 1
ATOM 5552 O O . ASN B 1 305 ? 15.469 3.131 -16.594 1 90.06 305 ASN B O 1
ATOM 5556 N N . GLY B 1 306 ? 14.109 3.168 -18.5 1 89.44 306 GLY B N 1
ATOM 5557 C CA . GLY B 1 306 ? 13.398 1.974 -18.094 1 89.44 306 GLY B CA 1
ATOM 5558 C C . GLY B 1 306 ? 12.984 2.006 -16.625 1 89.44 306 GLY B C 1
ATOM 5559 O O . GLY B 1 306 ? 12.438 3.006 -16.156 1 89.44 306 GLY B O 1
ATOM 5560 N N . TRP B 1 307 ? 13.211 0.913 -15.891 1 87.75 307 TRP B N 1
ATOM 5561 C CA . TRP B 1 307 ? 12.852 0.786 -14.477 1 87.75 307 TRP B CA 1
ATOM 5562 C C . TRP B 1 307 ? 13.758 1.645 -13.602 1 87.75 307 TRP B C 1
ATOM 5564 O O . TRP B 1 307 ? 13.422 1.941 -12.453 1 87.75 307 TRP B O 1
ATOM 5574 N N . GLU B 1 308 ? 14.836 2.092 -14.172 1 89.38 308 GLU B N 1
ATOM 5575 C CA . GLU B 1 308 ? 15.766 2.916 -13.406 1 89.38 308 GLU B CA 1
ATOM 5576 C C . GLU B 1 308 ? 15.148 4.27 -13.062 1 89.38 308 GLU B C 1
ATOM 5578 O O . GLU B 1 308 ? 15.539 4.91 -12.086 1 89.38 308 GLU B O 1
ATOM 5583 N N . LYS B 1 309 ? 14.195 4.695 -13.859 1 94.25 309 LYS B N 1
ATOM 5584 C CA . LYS B 1 309 ? 13.555 5.984 -13.625 1 94.25 309 LYS B CA 1
ATOM 5585 C C . LYS B 1 309 ? 12.836 6 -12.281 1 94.25 309 LYS B C 1
ATOM 5587 O O . LYS B 1 309 ? 12.445 7.062 -11.789 1 94.25 309 LYS B O 1
ATOM 5592 N N . TYR B 1 310 ? 12.734 4.793 -11.711 1 96.62 310 TYR B N 1
ATOM 5593 C CA . TYR B 1 310 ? 12.023 4.68 -10.445 1 96.62 310 TYR B CA 1
ATOM 5594 C C . TYR B 1 310 ? 13 4.547 -9.281 1 96.62 310 TYR B C 1
ATOM 5596 O O . TYR B 1 310 ? 12.609 4.168 -8.172 1 96.62 310 TYR B O 1
ATOM 5604 N N . THR B 1 311 ? 14.266 4.844 -9.5 1 98.31 311 THR B N 1
ATOM 5605 C CA . THR B 1 311 ? 15.281 4.867 -8.453 1 98.31 311 THR B CA 1
ATOM 5606 C C . THR B 1 311 ? 15.812 6.281 -8.25 1 98.31 311 THR B C 1
ATOM 5608 O O . THR B 1 311 ? 16.125 6.98 -9.211 1 98.31 311 THR B O 1
ATOM 5611 N N . GLU B 1 312 ? 15.844 6.688 -6.996 1 98.81 312 GLU B N 1
ATOM 5612 C CA . GLU B 1 312 ? 16.234 8.055 -6.672 1 98.81 312 GLU B CA 1
ATOM 5613 C C . GLU B 1 312 ? 17.156 8.094 -5.457 1 98.81 312 GLU B C 1
ATOM 5615 O O . GLU B 1 312 ? 17.188 7.152 -4.66 1 98.81 312 GLU B O 1
ATOM 5620 N N . VAL B 1 313 ? 17.969 9.125 -5.387 1 98.94 313 VAL B N 1
ATOM 5621 C CA . VAL B 1 313 ? 18.75 9.453 -4.207 1 98.94 313 VAL B CA 1
ATOM 5622 C C . VAL B 1 313 ? 18.375 10.844 -3.703 1 98.94 313 VAL B C 1
ATOM 5624 O O . VAL B 1 313 ? 18.344 11.805 -4.477 1 98.94 313 VAL B O 1
ATOM 5627 N N . TRP B 1 314 ? 18.016 10.992 -2.461 1 98.94 314 TRP B N 1
ATOM 5628 C CA . TRP B 1 314 ? 17.734 12.25 -1.779 1 98.94 314 TRP B CA 1
ATOM 5629 C C . TRP B 1 314 ? 18.734 12.516 -0.668 1 98.94 314 TRP B C 1
ATOM 5631 O O . TRP B 1 314 ? 19.281 11.57 -0.078 1 98.94 314 TRP B O 1
ATOM 5641 N N . ALA B 1 315 ? 18.969 13.766 -0.403 1 98.94 315 ALA B N 1
ATOM 5642 C CA . ALA B 1 315 ? 19.938 14.078 0.641 1 98.94 315 ALA B CA 1
ATOM 5643 C C . ALA B 1 315 ? 19.578 15.383 1.352 1 98.94 315 ALA B C 1
ATOM 5645 O O . ALA B 1 315 ? 18.781 16.172 0.843 1 98.94 315 ALA B O 1
ATOM 5646 N N . ARG B 1 316 ? 20.125 15.547 2.527 1 98.81 316 ARG B N 1
ATOM 5647 C CA . ARG B 1 316 ? 19.969 16.75 3.352 1 98.81 316 ARG B CA 1
ATOM 5648 C C . ARG B 1 316 ? 21.234 17.031 4.152 1 98.81 316 ARG B C 1
ATOM 5650 O O . ARG B 1 316 ? 21.75 16.156 4.855 1 98.81 316 ARG B O 1
ATOM 5657 N N . HIS B 1 317 ? 21.75 18.234 3.984 1 98.25 317 HIS B N 1
ATOM 5658 C CA . HIS B 1 317 ? 22.875 18.656 4.816 1 98.25 317 HIS B CA 1
ATOM 5659 C C . HIS B 1 317 ? 22.438 18.844 6.266 1 98.25 317 HIS B C 1
ATOM 5661 O O . HIS B 1 317 ? 21.359 19.391 6.531 1 98.25 317 HIS B O 1
ATOM 5667 N N . LEU B 1 318 ? 23.266 18.391 7.168 1 98.44 318 LEU B N 1
ATOM 5668 C CA . LEU B 1 318 ? 23.047 18.516 8.609 1 98.44 318 LEU B CA 1
ATOM 5669 C C . LEU B 1 318 ? 24.172 19.297 9.266 1 98.44 318 LEU B C 1
ATOM 5671 O O . LEU B 1 318 ? 25.172 19.641 8.609 1 98.44 318 LEU B O 1
ATOM 5675 N N . VAL B 1 319 ? 23.984 19.609 10.516 1 97.38 319 VAL B N 1
ATOM 5676 C CA . VAL B 1 319 ? 25.031 20.312 11.258 1 97.38 319 VAL B CA 1
ATOM 5677 C C . VAL B 1 319 ? 26.328 19.5 11.25 1 97.38 319 VAL B C 1
ATOM 5679 O O . VAL B 1 319 ? 26.297 18.281 11 1 97.38 319 VAL B O 1
ATOM 5682 N N . ASN B 1 320 ? 27.484 20.172 11.453 1 95.56 320 ASN B N 1
ATOM 5683 C CA . ASN B 1 320 ? 28.812 19.594 11.578 1 95.56 320 ASN B CA 1
ATOM 5684 C C . ASN B 1 320 ? 29.25 18.922 10.281 1 95.56 320 ASN B C 1
ATOM 5686 O O . ASN B 1 320 ? 30.078 18 10.305 1 95.56 320 ASN B O 1
ATOM 5690 N N . GLY B 1 321 ? 28.609 19.281 9.25 1 95.19 321 GLY B N 1
ATOM 5691 C CA . GLY B 1 321 ? 29.031 18.781 7.949 1 95.19 321 GLY B CA 1
ATOM 5692 C C . GLY B 1 321 ? 28.5 17.391 7.648 1 95.19 321 GLY B C 1
ATOM 5693 O O . GLY B 1 321 ? 28.875 16.781 6.645 1 95.19 321 GLY B O 1
ATOM 5694 N N . ASN B 1 322 ? 27.641 16.859 8.469 1 97.69 322 ASN B N 1
ATOM 5695 C CA . ASN B 1 322 ? 27.016 15.555 8.227 1 97.69 322 ASN B CA 1
ATOM 5696 C C . ASN B 1 322 ? 25.938 15.641 7.145 1 97.69 322 ASN B C 1
ATOM 5698 O O . ASN B 1 322 ? 25.484 16.734 6.797 1 97.69 322 ASN B O 1
ATOM 5702 N N . VAL B 1 323 ? 25.672 14.477 6.566 1 98.69 323 VAL B N 1
ATOM 5703 C CA . VAL B 1 323 ? 24.672 14.414 5.512 1 98.69 323 VAL B CA 1
ATOM 5704 C C . VAL B 1 323 ? 23.75 13.211 5.746 1 98.69 323 VAL B C 1
ATOM 5706 O O . VAL B 1 323 ? 24.219 12.125 6.082 1 98.69 323 VAL B O 1
ATOM 5709 N N . ALA B 1 324 ? 22.438 13.438 5.707 1 98.94 324 ALA B N 1
ATOM 5710 C CA . ALA B 1 324 ? 21.484 12.328 5.629 1 98.94 324 ALA B CA 1
ATOM 5711 C C . ALA B 1 324 ? 21.156 11.992 4.18 1 98.94 324 ALA B C 1
ATOM 5713 O O . ALA B 1 324 ? 20.969 12.891 3.352 1 98.94 324 ALA B O 1
ATOM 5714 N N . VAL B 1 325 ? 21.109 10.703 3.869 1 98.94 325 VAL B N 1
ATOM 5715 C CA . VAL B 1 325 ? 20.859 10.25 2.506 1 98.94 325 VAL B CA 1
ATOM 5716 C C . VAL B 1 325 ? 19.75 9.188 2.512 1 98.94 325 VAL B C 1
ATOM 5718 O O . VAL B 1 325 ? 19.719 8.32 3.391 1 98.94 325 VAL B O 1
ATOM 5721 N N . VAL B 1 326 ? 18.844 9.312 1.557 1 99 326 VAL B N 1
ATOM 5722 C CA . VAL B 1 326 ? 17.812 8.305 1.318 1 99 326 VAL B CA 1
ATOM 5723 C C . VAL B 1 326 ? 18 7.688 -0.063 1 99 326 VAL B C 1
ATOM 5725 O O . VAL B 1 326 ? 17.969 8.391 -1.076 1 99 326 VAL B O 1
ATOM 5728 N N . LEU B 1 327 ? 18.344 6.43 -0.08 1 98.94 327 LEU B N 1
ATOM 5729 C CA . LEU B 1 327 ? 18.234 5.625 -1.291 1 98.94 327 LEU B CA 1
ATOM 5730 C C . LEU B 1 327 ? 16.812 5.109 -1.477 1 98.94 327 LEU B C 1
ATOM 5732 O O . LEU B 1 327 ? 16.312 4.332 -0.658 1 98.94 327 LEU B O 1
ATOM 5736 N N . PHE B 1 328 ? 16.188 5.535 -2.547 1 98.94 328 PHE B N 1
ATOM 5737 C CA . PHE B 1 328 ? 14.75 5.359 -2.697 1 98.94 328 PHE B CA 1
ATOM 5738 C C . PHE B 1 328 ? 14.43 4.531 -3.936 1 98.94 328 PHE B C 1
ATOM 5740 O O . PHE B 1 328 ? 14.797 4.91 -5.051 1 98.94 328 PHE B O 1
ATOM 5747 N N . ASN B 1 329 ? 13.758 3.361 -3.744 1 98.81 329 ASN B N 1
ATOM 5748 C CA . ASN B 1 329 ? 13.336 2.477 -4.824 1 98.81 329 ASN B CA 1
ATOM 5749 C C . ASN B 1 329 ? 11.812 2.482 -4.984 1 98.81 329 ASN B C 1
ATOM 5751 O O . ASN B 1 329 ? 11.102 1.848 -4.207 1 98.81 329 ASN B O 1
ATOM 5755 N N . ARG B 1 330 ? 11.328 3.143 -6.043 1 97.69 330 ARG B N 1
ATOM 5756 C CA . ARG B 1 330 ? 9.898 3.225 -6.305 1 97.69 330 ARG B CA 1
ATOM 5757 C C . ARG B 1 330 ? 9.438 2.084 -7.2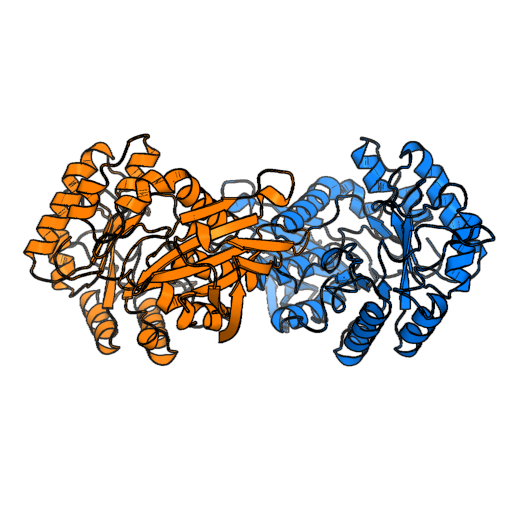11 1 97.69 330 ARG B C 1
ATOM 5759 O O . ARG B 1 330 ? 8.273 2.023 -7.605 1 97.69 330 ARG B O 1
ATOM 5766 N N . ARG B 1 331 ? 10.438 1.23 -7.578 1 97.38 331 ARG B N 1
ATOM 5767 C CA . ARG B 1 331 ? 10.07 0.098 -8.422 1 97.38 331 ARG B CA 1
ATOM 5768 C C . ARG B 1 331 ? 9.109 -0.834 -7.699 1 97.38 331 ARG B C 1
ATOM 5770 O O . ARG B 1 331 ? 8.992 -0.792 -6.473 1 97.38 331 ARG B O 1
ATOM 5777 N N . VAL B 1 332 ? 8.43 -1.648 -8.523 1 97.06 332 VAL B N 1
ATOM 5778 C CA . VAL B 1 332 ? 7.469 -2.59 -7.949 1 97.06 332 VAL B CA 1
ATOM 5779 C C . VAL B 1 332 ? 7.852 -4.016 -8.344 1 97.06 332 VAL B C 1
ATOM 5781 O O . VAL B 1 332 ? 7.254 -4.98 -7.859 1 97.06 332 VAL B O 1
ATOM 5784 N N . ASP B 1 333 ? 8.867 -4.203 -9.203 1 94.25 333 ASP B N 1
ATOM 5785 C CA . ASP B 1 333 ? 9.18 -5.516 -9.758 1 94.25 333 ASP B CA 1
ATOM 5786 C C . ASP B 1 333 ? 10.25 -6.223 -8.938 1 94.25 333 ASP B C 1
ATOM 5788 O O . ASP B 1 333 ? 10.156 -7.426 -8.688 1 94.25 333 ASP B O 1
ATOM 5792 N N . LYS B 1 334 ? 11.289 -5.395 -8.477 1 94.44 334 LYS B N 1
ATOM 5793 C CA . LYS B 1 334 ? 12.359 -6.082 -7.754 1 94.44 334 LYS B CA 1
ATOM 5794 C C . LYS B 1 334 ? 13.188 -5.102 -6.926 1 94.44 334 LYS B C 1
ATOM 5796 O O . LYS B 1 334 ? 13.094 -3.889 -7.117 1 94.44 334 LYS B O 1
ATOM 5801 N N . ALA B 1 335 ? 14.023 -5.66 -6.035 1 96.38 335 ALA B N 1
ATOM 5802 C CA . ALA B 1 335 ? 15.031 -4.891 -5.305 1 96.38 335 ALA B CA 1
ATOM 5803 C C . ALA B 1 335 ? 16.188 -4.504 -6.215 1 96.38 335 ALA B C 1
ATOM 5805 O O . ALA B 1 335 ? 16.484 -5.207 -7.188 1 96.38 335 ALA B O 1
ATOM 5806 N N . VAL B 1 336 ? 16.844 -3.367 -5.926 1 96.19 336 VAL B N 1
ATOM 5807 C CA . VAL B 1 336 ? 17.953 -2.914 -6.746 1 96.19 336 VAL B CA 1
ATOM 5808 C C . VAL B 1 336 ? 19.047 -2.338 -5.848 1 96.19 336 VAL B C 1
ATOM 5810 O O . VAL B 1 336 ? 18.781 -1.901 -4.73 1 96.19 336 VAL B O 1
ATOM 5813 N N . GLN B 1 337 ? 20.266 -2.389 -6.379 1 96.62 337 GLN B N 1
ATOM 5814 C CA . GLN B 1 337 ? 21.375 -1.688 -5.738 1 96.62 337 GLN B CA 1
ATOM 5815 C C . GLN B 1 337 ? 21.359 -0.204 -6.098 1 96.62 337 GLN B C 1
ATOM 5817 O O . GLN B 1 337 ? 21.375 0.154 -7.277 1 96.62 337 GLN B O 1
ATOM 5822 N N . ILE B 1 338 ? 21.312 0.665 -5.121 1 98.31 338 ILE B N 1
ATOM 5823 C CA . ILE B 1 338 ? 21.391 2.105 -5.34 1 98.31 338 ILE B CA 1
ATOM 5824 C C . ILE B 1 338 ? 22.625 2.67 -4.621 1 98.31 338 ILE B C 1
ATOM 5826 O O . ILE B 1 338 ? 22.891 2.307 -3.477 1 98.31 338 ILE B O 1
ATOM 5830 N N . SER B 1 339 ? 23.344 3.51 -5.316 1 98.38 339 SER B N 1
ATOM 5831 C CA . SER B 1 339 ? 24.578 4.062 -4.793 1 98.38 339 SER B CA 1
ATOM 5832 C C . SER B 1 339 ? 24.484 5.574 -4.609 1 98.38 339 SER B C 1
ATOM 5834 O O . SER B 1 339 ? 23.672 6.23 -5.273 1 98.38 339 SER B O 1
ATOM 5836 N N . THR B 1 340 ? 25.25 6.047 -3.67 1 98.5 340 THR B N 1
ATOM 5837 C CA . THR B 1 340 ? 25.5 7.473 -3.48 1 98.5 340 THR B CA 1
ATOM 5838 C C . THR B 1 340 ? 26.984 7.746 -3.318 1 98.5 340 THR B C 1
ATOM 5840 O O . THR B 1 340 ? 27.734 6.871 -2.881 1 98.5 340 THR B O 1
ATOM 5843 N N . TRP B 1 341 ? 27.359 8.969 -3.688 1 98.31 341 TRP B N 1
ATOM 5844 C CA . TRP B 1 341 ? 28.781 9.297 -3.717 1 98.31 341 TRP B CA 1
ATOM 5845 C C . TRP B 1 341 ? 29.094 10.492 -2.816 1 98.31 341 TRP B C 1
ATOM 5847 O O . TRP B 1 341 ? 28.422 11.523 -2.896 1 98.31 341 TRP B O 1
ATOM 5857 N N . PHE B 1 342 ? 30.156 10.352 -2.012 1 98.06 342 PHE B N 1
ATOM 5858 C CA . PHE B 1 342 ? 30.5 11.352 -1.001 1 98.06 342 PHE B CA 1
ATOM 5859 C C . PHE B 1 342 ? 30.844 12.688 -1.649 1 98.06 342 PHE B C 1
ATOM 5861 O O . PHE B 1 342 ? 30.531 13.742 -1.1 1 98.06 342 PHE B O 1
ATOM 5868 N N . LYS B 1 343 ? 31.422 12.695 -2.824 1 96.56 343 LYS B N 1
ATOM 5869 C CA . LYS B 1 343 ? 31.812 13.914 -3.525 1 96.56 343 LYS B CA 1
ATOM 5870 C C . LYS B 1 343 ? 30.594 14.789 -3.814 1 96.56 343 LYS B C 1
ATOM 5872 O O . LYS B 1 343 ? 30.719 16.016 -3.883 1 96.56 343 LYS B O 1
ATOM 5877 N N . ASP B 1 344 ? 29.406 14.195 -3.975 1 96.88 344 ASP B N 1
ATOM 5878 C CA . ASP B 1 344 ? 28.203 14.945 -4.297 1 96.88 344 ASP B CA 1
ATOM 5879 C C . ASP B 1 344 ? 27.766 15.828 -3.129 1 96.88 344 ASP B C 1
ATOM 5881 O O . ASP B 1 344 ? 26.938 16.719 -3.293 1 96.88 344 ASP B O 1
ATOM 5885 N N . TYR B 1 345 ? 28.359 15.578 -1.944 1 96.75 345 TYR B N 1
ATOM 5886 C CA . TYR B 1 345 ? 27.969 16.312 -0.742 1 96.75 345 TYR B CA 1
ATOM 5887 C C . TYR B 1 345 ? 29.125 17.156 -0.226 1 96.75 345 TYR B C 1
ATOM 5889 O O . TYR B 1 345 ? 29.062 17.672 0.894 1 96.75 345 TYR B O 1
ATOM 5897 N N . GLY B 1 346 ? 30.219 17.203 -0.962 1 93.5 346 GLY B N 1
ATOM 5898 C CA . GLY B 1 346 ? 31.391 17.953 -0.542 1 93.5 346 GLY B CA 1
ATOM 5899 C C . GLY B 1 346 ? 32.156 17.281 0.564 1 93.5 346 GLY B C 1
ATOM 5900 O O . GLY B 1 346 ? 32.844 17.938 1.351 1 93.5 346 GLY B O 1
ATOM 5901 N N . MET B 1 347 ? 32 16.031 0.624 1 94.25 347 MET B N 1
ATOM 5902 C CA . MET B 1 347 ? 32.688 15.281 1.66 1 94.25 347 MET B CA 1
ATOM 5903 C C . MET B 1 347 ? 34 14.695 1.122 1 94.25 347 MET B C 1
ATOM 5905 O O . MET B 1 347 ? 34.188 14.625 -0.092 1 94.25 347 MET B O 1
ATOM 5909 N N . GLY B 1 348 ? 34.938 14.312 2.037 1 91.88 348 GLY B N 1
ATOM 5910 C CA . GLY B 1 348 ? 36.188 13.672 1.651 1 91.88 348 GLY B CA 1
ATOM 5911 C C . GLY B 1 348 ? 36 12.25 1.158 1 91.88 348 GLY B C 1
ATOM 5912 O O . GLY B 1 348 ? 34.875 11.805 0.938 1 91.88 348 GLY B O 1
ATOM 5913 N N . LYS B 1 349 ? 37.094 11.539 1.014 1 94.19 349 LYS B N 1
ATOM 5914 C CA . LYS B 1 349 ? 37.094 10.219 0.39 1 94.19 349 LYS B CA 1
ATOM 5915 C C . LYS B 1 349 ? 36.531 9.156 1.327 1 94.19 349 LYS B C 1
ATOM 5917 O O . LYS B 1 349 ? 35.969 8.156 0.874 1 94.19 349 LYS B O 1
ATOM 5922 N N . GLN B 1 350 ? 36.719 9.43 2.637 1 97 350 GLN B N 1
ATOM 5923 C CA . GLN B 1 350 ? 36.219 8.445 3.604 1 97 350 GLN B CA 1
ATOM 5924 C C . GLN B 1 350 ? 35.188 9.055 4.531 1 97 350 GLN B C 1
ATOM 5926 O O . GLN B 1 350 ? 35.281 10.219 4.922 1 97 350 GLN B O 1
ATOM 5931 N N . ALA B 1 351 ? 34.188 8.297 4.848 1 97.94 351 ALA B N 1
ATOM 5932 C CA . ALA B 1 351 ? 33.156 8.734 5.762 1 97.94 351 ALA B CA 1
ATOM 5933 C C . ALA B 1 351 ? 32.5 7.543 6.469 1 97.94 351 ALA B C 1
ATOM 5935 O O . ALA B 1 351 ? 32.469 6.438 5.926 1 97.94 351 ALA B O 1
ATOM 5936 N N . ALA B 1 352 ? 32.062 7.742 7.688 1 98.31 352 ALA B N 1
ATOM 5937 C CA . ALA B 1 352 ? 31.312 6.742 8.438 1 98.31 352 ALA B CA 1
ATOM 5938 C C . ALA B 1 352 ? 29.828 6.762 8.047 1 98.31 352 ALA B C 1
ATOM 5940 O O . ALA B 1 352 ? 29.25 7.828 7.828 1 98.31 352 ALA B O 1
ATOM 5941 N N . VAL B 1 353 ? 29.234 5.562 7.949 1 98.75 353 VAL B N 1
ATOM 5942 C CA . VAL B 1 353 ? 27.844 5.441 7.531 1 98.75 353 VAL B CA 1
ATOM 5943 C C . VAL B 1 353 ? 27.031 4.711 8.602 1 98.75 353 VAL B C 1
ATOM 5945 O O . VAL B 1 353 ? 27.453 3.662 9.094 1 98.75 353 VAL B O 1
ATOM 5948 N N . ARG B 1 354 ? 25.922 5.285 9.023 1 98.81 354 ARG B N 1
ATOM 5949 C CA . ARG B 1 354 ? 24.984 4.684 9.961 1 98.81 354 ARG B CA 1
ATOM 5950 C C . ARG B 1 354 ? 23.609 4.531 9.328 1 98.81 354 ARG B C 1
ATOM 5952 O O . ARG B 1 354 ? 23.094 5.469 8.711 1 98.81 354 ARG B O 1
ATOM 5959 N N . ASP B 1 355 ? 23.031 3.322 9.375 1 98.88 355 ASP B N 1
ATOM 5960 C CA . ASP B 1 355 ? 21.656 3.102 8.953 1 98.88 355 ASP B CA 1
ATOM 5961 C C . ASP B 1 355 ? 20.672 3.52 10.039 1 98.88 355 ASP B C 1
ATOM 5963 O O . ASP B 1 355 ? 20.734 3.004 11.156 1 98.88 355 ASP B O 1
ATOM 5967 N N . LEU B 1 356 ? 19.75 4.316 9.727 1 98.94 356 LEU B N 1
ATOM 5968 C CA . LEU B 1 356 ? 18.922 4.961 10.742 1 98.94 356 LEU B CA 1
ATOM 5969 C C . LEU B 1 356 ? 17.703 4.113 11.086 1 98.94 356 LEU B C 1
ATOM 5971 O O . LEU B 1 356 ? 17.188 4.184 12.195 1 98.94 356 LEU B O 1
ATOM 5975 N N . TYR B 1 357 ? 17.203 3.32 10.141 1 98.69 357 TYR B N 1
ATOM 5976 C CA . TYR B 1 357 ? 16.094 2.414 10.453 1 98.69 357 TYR B CA 1
ATOM 5977 C C . TYR B 1 357 ? 16.609 1.165 11.164 1 98.69 357 TYR B C 1
ATOM 5979 O O . TYR B 1 357 ? 15.93 0.619 12.031 1 98.69 357 TYR B O 1
ATOM 5987 N N . LEU B 1 358 ? 17.828 0.736 10.852 1 98 358 LEU B N 1
ATOM 5988 C CA . LEU B 1 358 ? 18.406 -0.427 11.516 1 98 358 LEU B CA 1
ATOM 5989 C C . LEU B 1 358 ? 19.062 -0.031 12.836 1 98 358 LEU B C 1
ATOM 5991 O O . LEU B 1 358 ? 19.391 -0.892 13.656 1 98 358 LEU B O 1
ATOM 5995 N N . HIS B 1 359 ? 19.328 1.27 13.047 1 98.5 359 HIS B N 1
ATOM 5996 C CA . HIS B 1 359 ? 20.062 1.778 14.203 1 98.5 359 HIS B CA 1
ATOM 5997 C C . HIS B 1 359 ? 21.422 1.114 14.328 1 98.5 359 HIS B C 1
ATOM 5999 O O . HIS B 1 359 ? 21.797 0.638 15.406 1 98.5 359 HIS B O 1
ATOM 6005 N N . GLN B 1 360 ? 22.125 1.117 13.188 1 98.69 360 GLN B N 1
ATOM 6006 C CA . GLN B 1 360 ? 23.391 0.371 13.148 1 98.69 360 GLN B CA 1
ATOM 6007 C C . GLN B 1 360 ? 24.484 1.162 12.438 1 98.69 360 GLN B C 1
ATOM 6009 O O . GLN B 1 360 ? 24.234 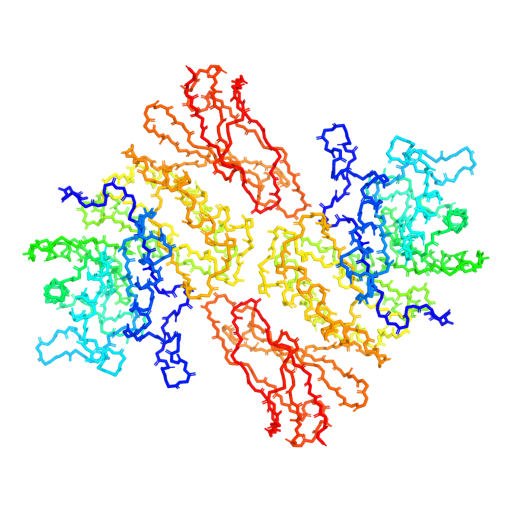1.731 11.367 1 98.69 360 GLN B O 1
ATOM 6014 N N . ASP B 1 361 ? 25.625 1.155 13.078 1 98.69 361 ASP B N 1
ATOM 6015 C CA . ASP B 1 361 ? 26.812 1.647 12.375 1 98.69 361 ASP B CA 1
ATOM 6016 C C . ASP B 1 361 ? 27.281 0.644 11.328 1 98.69 361 ASP B C 1
ATOM 6018 O O . ASP B 1 361 ? 27.547 -0.519 11.648 1 98.69 361 ASP B O 1
ATOM 6022 N N . LEU B 1 362 ? 27.328 1.069 10.109 1 98.56 362 LEU B N 1
ATOM 6023 C CA . LEU B 1 362 ? 27.672 0.158 9.016 1 98.56 362 LEU B CA 1
ATOM 6024 C C . LEU B 1 362 ? 29.172 0.157 8.758 1 98.56 362 LEU B C 1
ATOM 6026 O O . LEU B 1 362 ? 29.672 -0.691 8.016 1 98.56 362 LEU B O 1
ATOM 6030 N N . GLY B 1 363 ? 29.953 1.16 9.312 1 98.12 363 GLY B N 1
ATOM 6031 C CA . GLY B 1 363 ? 31.391 1.25 9.148 1 98.12 363 GLY B CA 1
ATOM 6032 C C . GLY B 1 363 ? 31.828 2.426 8.289 1 98.12 363 GLY B C 1
ATOM 6033 O O . GLY B 1 363 ? 31.031 3.348 8.055 1 98.12 363 GLY B O 1
ATOM 6034 N N . VAL B 1 364 ? 33.125 2.422 8.008 1 98.19 364 VAL B N 1
ATOM 6035 C CA . VAL B 1 364 ? 33.719 3.482 7.211 1 98.19 364 VAL B CA 1
ATOM 6036 C C . VAL B 1 364 ? 33.812 3.033 5.754 1 98.19 364 VAL B C 1
ATOM 6038 O O . VAL B 1 364 ? 34.25 1.915 5.473 1 98.19 364 VAL B O 1
ATOM 6041 N N . PHE B 1 365 ? 33.375 3.891 4.91 1 98.31 365 PHE B N 1
ATOM 6042 C CA . PHE B 1 365 ? 33.375 3.592 3.484 1 98.31 365 PHE B CA 1
ATOM 6043 C C . PHE B 1 365 ? 34.25 4.59 2.732 1 98.31 365 PHE B C 1
ATOM 6045 O O . PHE B 1 365 ? 34.562 5.668 3.246 1 98.31 365 PHE B O 1
ATOM 6052 N N . THR B 1 366 ? 34.688 4.168 1.495 1 97.69 366 THR B N 1
ATOM 6053 C CA . THR B 1 366 ? 35.5 5.008 0.629 1 97.69 366 THR B CA 1
ATOM 6054 C C . THR B 1 366 ? 34.719 5.422 -0.618 1 97.69 366 THR B C 1
ATOM 6056 O O . THR B 1 366 ? 34.125 4.578 -1.284 1 97.69 366 THR B O 1
ATOM 6059 N N . SER B 1 367 ? 34.688 6.699 -0.974 1 97.75 367 SER B N 1
ATOM 6060 C CA . SER B 1 367 ? 34.156 7.332 -2.178 1 97.75 367 SER B CA 1
ATOM 6061 C C . SER B 1 367 ? 32.625 7.359 -2.166 1 97.75 367 SER B C 1
ATOM 6063 O O . SER B 1 367 ? 32 8.227 -2.783 1 97.75 367 SER B O 1
ATOM 6065 N N . GLY B 1 368 ? 32.031 6.32 -1.583 1 98.31 368 GLY B N 1
ATOM 6066 C CA . GLY B 1 368 ? 30.578 6.266 -1.614 1 98.31 368 GLY B CA 1
ATOM 6067 C C . GLY B 1 368 ? 30.016 5.09 -0.842 1 98.31 368 GLY B C 1
ATOM 6068 O O . GLY B 1 368 ? 30.75 4.391 -0.14 1 98.31 368 GLY B O 1
ATOM 6069 N N . TYR B 1 369 ? 28.688 4.91 -0.862 1 98.56 369 TYR B N 1
ATOM 6070 C CA . TYR B 1 369 ? 27.938 3.855 -0.2 1 98.56 369 TYR B CA 1
ATOM 6071 C C . TYR B 1 369 ? 26.844 3.305 -1.117 1 98.56 369 TYR B C 1
ATOM 6073 O O . TYR B 1 369 ? 26.234 4.055 -1.874 1 98.56 369 TYR B O 1
ATOM 6081 N N . SER B 1 370 ? 26.734 2.033 -1.15 1 98.44 370 SER B N 1
ATOM 6082 C CA . SER B 1 370 ? 25.703 1.348 -1.928 1 98.44 370 SER B CA 1
ATOM 6083 C C . SER B 1 370 ? 24.922 0.359 -1.065 1 98.44 370 SER B C 1
ATOM 6085 O O . SER B 1 370 ? 25.484 -0.246 -0.149 1 98.44 370 SER B O 1
ATOM 6087 N N . ALA B 1 371 ? 23.656 0.217 -1.342 1 98.5 371 ALA B N 1
ATOM 6088 C CA . ALA B 1 371 ? 22.828 -0.734 -0.601 1 98.5 371 ALA B CA 1
ATOM 6089 C C . ALA B 1 371 ? 21.75 -1.322 -1.489 1 98.5 371 ALA B C 1
ATOM 6091 O O . ALA B 1 371 ? 21.297 -0.678 -2.441 1 98.5 371 ALA B O 1
ATOM 6092 N N . LYS B 1 372 ? 21.391 -2.592 -1.223 1 97.56 372 LYS B N 1
ATOM 6093 C CA . LYS B 1 372 ? 20.188 -3.188 -1.797 1 97.56 372 LYS B CA 1
ATOM 6094 C C . LYS B 1 372 ? 18.922 -2.545 -1.221 1 97.56 372 LYS B C 1
ATOM 6096 O O . LYS B 1 372 ? 18.734 -2.535 -0.004 1 97.56 372 LYS B O 1
ATOM 6101 N N . VAL B 1 373 ? 18.094 -1.937 -2.078 1 98.5 373 VAL B N 1
ATOM 6102 C CA . VAL B 1 373 ? 16.844 -1.295 -1.65 1 98.5 373 VAL B CA 1
ATOM 6103 C C . VAL B 1 373 ? 15.648 -2.053 -2.215 1 98.5 373 VAL B C 1
ATOM 6105 O O . VAL B 1 373 ? 15.547 -2.248 -3.428 1 98.5 373 VAL B O 1
ATOM 6108 N N . TYR B 1 374 ? 14.727 -2.49 -1.37 1 97.62 374 TYR B N 1
ATOM 6109 C CA . TYR B 1 374 ? 13.547 -3.246 -1.774 1 97.62 374 TYR B CA 1
ATOM 6110 C C . TYR B 1 374 ? 12.5 -2.334 -2.404 1 97.62 374 TYR B C 1
ATOM 6112 O O . TYR B 1 374 ? 12.531 -1.116 -2.209 1 97.62 374 TYR B O 1
ATOM 6120 N N . PRO B 1 375 ? 11.547 -2.971 -3.195 1 97.56 375 PRO B N 1
ATOM 6121 C CA . PRO B 1 375 ? 10.516 -2.17 -3.85 1 97.56 375 PRO B CA 1
ATOM 6122 C C . PRO B 1 375 ? 9.711 -1.319 -2.865 1 97.56 375 PRO B C 1
ATOM 6124 O O . PRO B 1 375 ? 9.438 -1.761 -1.748 1 97.56 375 PRO B O 1
ATOM 6127 N N . ASN B 1 376 ? 9.344 -0.095 -3.291 1 97.31 376 ASN B N 1
ATOM 6128 C CA . ASN B 1 376 ? 8.523 0.839 -2.523 1 97.31 376 ASN B CA 1
ATOM 6129 C C . ASN B 1 376 ? 9.234 1.29 -1.251 1 97.31 376 ASN B C 1
ATOM 6131 O O . ASN B 1 376 ? 8.602 1.791 -0.323 1 97.31 376 ASN B O 1
ATOM 6135 N N . GLY B 1 377 ? 10.539 1.062 -1.221 1 98.5 377 GLY B N 1
ATOM 6136 C CA . GLY B 1 377 ? 11.203 1.22 0.063 1 98.5 377 GLY B CA 1
ATOM 6137 C C . GLY B 1 377 ? 12.414 2.127 -0.001 1 98.5 377 GLY B C 1
ATOM 6138 O O . GLY B 1 377 ? 12.688 2.73 -1.04 1 98.5 377 GLY B O 1
ATOM 6139 N N . VAL B 1 378 ? 13.055 2.229 1.209 1 98.88 378 VAL B N 1
ATOM 6140 C CA . VAL B 1 378 ? 14.195 3.129 1.338 1 98.88 378 VAL B CA 1
ATOM 6141 C C . VAL B 1 378 ? 15.273 2.475 2.193 1 98.88 378 VAL B C 1
ATOM 6143 O O . VAL B 1 378 ? 14.992 1.571 2.984 1 98.88 378 VAL B O 1
ATOM 6146 N N . VAL B 1 379 ? 16.469 2.809 1.917 1 98.94 379 VAL B N 1
ATOM 6147 C CA . VAL B 1 379 ? 17.547 2.789 2.889 1 98.94 379 VAL B CA 1
ATOM 6148 C C . VAL B 1 379 ? 17.938 4.219 3.262 1 98.94 379 VAL B C 1
ATOM 6150 O O . VAL B 1 379 ? 18.219 5.039 2.387 1 98.94 379 VAL B O 1
ATOM 6153 N N . MET B 1 380 ? 17.844 4.539 4.527 1 98.94 380 MET B N 1
ATOM 6154 C CA . MET B 1 380 ? 18.188 5.875 5.008 1 98.94 380 MET B CA 1
ATOM 6155 C C . MET B 1 380 ? 19.422 5.836 5.887 1 98.94 380 MET B C 1
ATOM 6157 O O . MET B 1 380 ? 19.469 5.098 6.875 1 98.94 380 MET B O 1
ATOM 6161 N N . VAL B 1 381 ? 20.422 6.656 5.516 1 98.94 381 VAL B N 1
ATOM 6162 C CA . VAL B 1 381 ? 21.688 6.609 6.254 1 98.94 381 VAL B CA 1
ATOM 6163 C C . VAL B 1 381 ? 22.109 8.023 6.625 1 98.94 381 VAL B C 1
ATOM 6165 O O . VAL B 1 381 ? 21.703 8.992 5.984 1 98.94 381 VAL B O 1
ATOM 6168 N N . LYS B 1 382 ? 22.812 8.125 7.656 1 98.88 382 LYS B N 1
ATOM 6169 C CA . LYS B 1 382 ? 23.578 9.32 8 1 98.88 382 LYS B CA 1
ATOM 6170 C C . LYS B 1 382 ? 25.062 9.133 7.715 1 98.88 382 LYS B C 1
ATOM 6172 O O . LYS B 1 382 ? 25.656 8.141 8.133 1 98.88 382 LYS B O 1
ATOM 6177 N N . ILE B 1 383 ? 25.594 9.992 6.965 1 98.75 383 ILE B N 1
ATOM 6178 C CA . ILE B 1 383 ? 27.016 9.969 6.598 1 98.75 383 ILE B CA 1
ATOM 6179 C C . ILE B 1 383 ? 27.766 11.023 7.398 1 98.75 383 ILE B C 1
ATOM 6181 O O . ILE B 1 383 ? 27.422 12.211 7.352 1 98.75 383 ILE B O 1
ATOM 6185 N N . THR B 1 384 ? 28.766 10.555 8.125 1 97.19 384 THR B N 1
ATOM 6186 C CA . THR B 1 384 ? 29.531 11.438 8.984 1 97.19 384 THR B CA 1
ATOM 6187 C C . THR B 1 384 ? 31 11.469 8.547 1 97.19 384 THR B C 1
ATOM 6189 O O . THR B 1 384 ? 31.594 10.43 8.258 1 97.19 384 THR B O 1
ATOM 6192 N N . LYS B 1 385 ? 31.469 12.703 8.547 1 85.94 385 LYS B N 1
ATOM 6193 C CA . LYS B 1 385 ? 32.875 12.883 8.195 1 85.94 385 LYS B CA 1
ATOM 6194 C C . LYS B 1 385 ? 33.781 12.18 9.203 1 85.94 385 LYS B C 1
ATOM 6196 O O . LYS B 1 385 ? 33.531 12.203 10.406 1 85.94 385 LYS B O 1
ATOM 6201 N N . SER B 1 386 ? 34.656 11.258 8.656 1 73.25 386 SER B N 1
ATOM 6202 C CA . SER B 1 386 ? 35.656 10.641 9.531 1 73.25 386 SER B CA 1
ATOM 6203 C C . SER B 1 386 ? 36.688 11.656 9.977 1 73.25 386 SER B C 1
ATOM 6205 O O . SER B 1 386 ? 37.031 12.586 9.242 1 73.25 386 SER B O 1
#

Secondary structure (DSSP, 8-state):
--SS--SS--EEEESHHHHTT---TTT-TTTSS-HHHHHHHHHHHHHSSHHHHT--EEE--SS-B-SS--TTS---B-TTT-TT-HHHHHHHHHHTT-EEEEEEESSSB-TTSSB--TT-HHHHHHHHHHTT--EEEEE-TTS-GGGHHHHHHHHHHHHHHT-S--EEEE-HHHHHHHTT----HHHHHHH-SEEE-SPPP-SSHHHHHHHHHHHHHTHHHHGGG-BTTBEEE---B-TTSSS--HHHHHHHHHHHHHTT--EEE-S-TTS--HHHHHHHT-HHHHHHHT-TT----EEEEE--SGGGGGEEEEEEE-GGG-EEEEEEE--SS--EEEEEEGGGGT--SEEEEEETTTTEEEEEEESEEEEEE-TTEEEEEEEEE-/--SS--SS--EEEESHHHHTT---TTT-TTTSS-HHHHHHHHHHHHHSSHHHHT--EEE--SS-B-SS--TTS---B-TTT-TT-HHHHHHHHHHTT-EEEEEEESSSB-TTSSB--TT-HHHHHHHHHHTT--EEEEE-TTS-GGGHHHHHHHHHHHHHHT-S--EEEE-HHHHHHHTT----HHHHHHH-SEEE-SPPP-SSHHHHHHHHHHHHHTHHHHGGG-BTTBEEE---B-TTSSS--HHHHHHHHHHHHHTT--EEE-S-TTS--HHHHHHHT-HHHHHHHT-TT----EEEEE--SGGGGGEEEEEEE-GGG-EEEEEEE--SS--EEEEEEGGGGT--SEEEEEETTTTEEEEEEESEEEEEE-TTEEEEEEEEE-

pLDDT: mean 97.48, std 2.81, range [72.12, 99.0]

InterPro domains:
  IPR002241 Glycoside hydrolase, family 27 [PF16499] (8-291)
  IPR002241 Glycoside hydrolase, family 27 [PR00740] (3-22)
  IPR002241 Glycoside hydrolase, family 27 [PR00740] (49-64)
  IPR002241 Glycoside hydrolase, family 27 [PR00740] (90-111)
  IPR002241 Glycoside hydrolase, family 27 [PR00740] (124-141)
  IPR002241 Glycoside hydrolase, family 27 [PR00740] (151-169)
  IPR002241 Glycoside hydrolase, family 27 [PR00740] (226-245)
  IPR002241 Glycoside hydrolase, family 27 [PR00740] (247-268)
  IPR002241 Glycoside hydrolase, family 27 [PTHR11452] (2-385)
  IPR002241 Glycoside hydrolase, family 27 [cd14792] (9-291)
  IPR013780 Glycosyl hydrolase, all-beta [G3DSA:2.60.40.1180] (294-385)
  IPR013785 Aldolase-type TIM barrel [G3DSA:3.20.20.70] (1-293)
  IPR017853 Glycoside hydrolase superfamily [SSF51445] (2-292)
  IPR041233 Alpha galactosidase, C-terminal domain [PF17801] (310-383)

Radius of gyration: 28.97 Å; Cα contacts (8 Å, |Δi|>4): 1862; chains: 2; bounding box: 73×83×64 Å

Sequence (772 aa):
MDDGLALTPPMGWMAWERFRCNVDCDNDPDECIHERLFMAMADEMMCDGYLEAGYKYVCIDDCWTSKDRGPNGELQADPNRFPSGIKELAKYVHSKGLKLGIYADYGTMTCERYPGSIDRLEKDMRTFASWDVDYLKMDGCFADPSKMDTGYPLASKYLNATGRPIMFSCSWPFYQVLKGQKPDYKNIAKHCHLWRNYIDIEDSWEWVTKIVDHYAENQEVLIPVAGPGHWNDPDQLIIGNFGLSPEQSKSQMALWAILAAPLFMSNDLRKIPQFAKDVLLNTEVIAVNQDPLGKQGWRVWKGQNGWEKYTEVWARHLVNGNVAVVLFNRRVDKAVQISTWFKDYGMGKQAAVRDLYLHQDLGVFTSGYSAKVYPNGVVMVKITKSMDDGLALTPPMGWMAWERFRCNVDCDNDPDECIHERLFMAMADEMMCDGYLEAGYKYVCIDDCWTSKDRGPNGELQADPNRFPSGIKELAKYVHSKGLKLGIYADYGTMTCERYPGSIDRLEKDMRTFASWDVDYLKMDGCFADPSKMDTGYPLASKYLNATGRPIMFSCSWPFYQVLKGQKPDYKNIAKHCHLWRNYIDIEDSWEWVTKIVDHYAENQEVLIPVAGPGHWNDPDQLIIGNFGLSPEQSKSQMALWAILAAPLFMSNDLRKIPQFAKDVLLNTEVIAVNQDPLGKQGWRVWKGQNGWEKYTEVWARHLVNGNVAVVLFNRRVDKAVQISTWFKDYGMGKQAAVRDLYLHQDLGVFTSGYSAKVYPNGVVMVKITKS